Protein AF-A0A9W9L876-F1 (afdb_monomer)

Foldseek 3Di:
DDDDDDDDDDDDDDDDDPPPDDDDDDPPDDVVVVVVDDDPDFALADQVDDADADLLVLLLVLLVLLVVLPCVLLQVLCVQPAQEEEEEQQLQPLQVLLLVSNQSNDDPVSHHHHHYAEYEDQDLVSLVQCCQQPVGPFYFRFLLCLLDQWGAGSVGDIDGRDADHQEYEYEADAQQQDPPDPRHDALVRDDSNVSRLNSVLSNCLPRVHQKYKYKYAPRHPVVVSQVSLVVSQKDKAKDWDAVQQQAFQEGDIMIMIIIGHNVLCVVVVNCFQNDVVRDGLNRLLVVLLNSNTDGHNAFLVSLADDLLDVVVLVLLVVLLPDADDDDDCVVLVVVLVVLCVVVVLPDDQQAFRDDPPDLDTFHALLASVSNVSRDDVQLSSLVSSVQSVVVVVVDGLLVAWDKDFSVDHNVVPLDDPNSGRGHYQQALQTQIATSNNNHGGFLLSLVSSLSGPSVSGDPPPDDSSRSSNSSNSHHRSSSSSSSVSSSCSSCSVSSHCPDCPDDPPPDPPPPPPDPDPVDDDDDDDDPQPDQDDDDLLVLLLLQAQEFDQTSSCRQWRDAQKKWAAPPPRRIGHPVNDDVVHGNTDIDPGRNHDTNVVSQVVCVSRDHQKDAADDDDLVNVVVCVVVVPDPVVVVCVVVVSVQVVCQRGWMWGFDDWTGHQWIWGWTDTPFWIWIFTRHNVDTDIDIGGDDDPPPPPPDD

pLDDT: mean 82.12, std 18.26, range [24.5, 98.38]

Radius of gyration: 29.48 Å; Cα contacts (8 Å, |Δi|>4): 1149; chains: 1; bounding box: 84×67×97 Å

Solvent-accessible surface area (backbone atoms only — not comparable to full-atom values): 39965 Å² total; per-residue (Å²): 143,83,84,90,82,86,82,88,79,84,84,74,84,79,77,82,77,86,80,81,72,80,80,86,82,70,98,83,65,58,66,66,63,58,72,64,51,75,76,95,71,60,63,66,52,34,82,91,44,77,71,46,63,54,66,68,60,50,25,27,54,51,30,52,50,40,51,79,67,40,38,60,54,35,52,60,34,41,69,83,50,53,52,30,34,32,39,32,47,36,64,69,49,30,62,61,53,26,60,54,46,33,41,74,30,35,57,85,92,67,52,78,51,75,36,70,62,32,37,26,38,73,53,67,72,38,44,52,48,41,51,75,64,65,56,56,84,34,47,31,23,53,52,64,38,49,48,53,70,48,32,46,26,70,86,68,48,78,42,74,60,86,63,75,31,52,35,36,39,34,34,44,51,46,70,32,40,30,91,85,40,93,75,60,43,54,73,89,72,50,52,67,28,39,45,39,48,50,11,52,50,37,26,44,71,73,41,56,39,44,25,36,39,40,38,38,50,72,65,46,69,56,68,63,54,45,53,52,41,44,76,72,46,30,45,76,34,77,48,79,46,48,36,25,39,36,43,42,27,27,57,38,67,34,30,39,33,46,35,33,38,38,65,61,35,54,77,68,66,54,84,55,64,69,42,103,84,59,45,49,68,58,55,46,29,51,52,40,39,58,69,58,53,38,51,4,30,32,43,39,75,70,52,41,76,56,93,76,35,66,68,54,55,52,49,61,64,57,58,66,74,66,73,63,80,91,67,92,51,66,74,56,50,54,52,51,51,51,50,28,62,75,67,68,61,68,87,74,35,84,49,38,54,48,49,93,98,47,102,52,70,48,44,44,39,65,31,40,62,63,57,58,75,45,52,57,68,71,42,54,54,41,54,21,51,53,44,50,59,32,50,78,70,74,42,67,55,53,78,49,64,40,55,42,53,51,65,56,63,82,84,71,66,67,72,58,86,40,37,63,36,37,35,58,62,63,46,42,82,52,38,42,27,33,40,56,55,40,35,69,60,48,17,68,42,44,31,36,74,27,60,50,70,63,91,81,48,83,70,85,82,61,50,59,61,55,32,23,32,48,32,33,68,36,57,40,10,56,51,49,36,36,50,51,51,18,51,41,45,61,46,28,74,72,48,63,80,69,79,80,72,78,76,72,89,72,78,82,68,72,77,77,87,68,81,64,82,89,58,80,82,77,91,71,84,77,78,87,76,78,62,68,88,77,59,63,66,62,51,20,54,53,34,58,32,36,41,49,57,30,68,85,22,57,67,73,53,83,74,72,52,34,28,36,19,81,85,79,68,52,47,26,29,78,89,33,57,65,25,71,81,66,64,65,41,83,49,68,85,62,82,63,52,62,38,66,61,53,50,53,56,48,62,70,60,55,70,66,63,50,69,68,78,94,82,51,72,73,69,54,57,73,52,49,77,81,50,80,46,78,71,49,62,71,47,45,65,58,50,52,52,44,49,51,50,27,47,71,28,63,28,31,61,70,51,75,48,66,31,78,39,33,34,39,38,22,45,32,95,28,21,37,41,33,42,36,41,22,63,90,50,73,50,78,47,80,43,71,44,83,61,95,78,68,72,80,85,80,130

Sequence (699 aa):
MAANNEPTLQLLPSSPASDDLEPPAGADAIPELRRGRALKSSHYLATNLPPLHSLPDIFADMASKAQQLGFEHVLTRLGGRPLRVATVCSGTEAPLLALELIQTGLVSNQQFRISHAFSCEIVPFKQSYIERNCRPPLLFRDITELGGDQARTAYGSFKAIPGGLDILIAGTACVDSSSLNSLQKTLQQGGESTATFGGLLQYAAKYRPRMIIQENGRSAPWGQMKDMWEEFGYICVQTNLNTKQYYIPQTRERTYMVIIDKHRLEAVHLITPLDPRGMKLTERVSDLIEKFKRPASAPVGHFMLDDEDRRLELIERKACLDSRSDVSWEQYKIRHDQQRKQLALGTGRPITRSLPGVNDLQVPDFYWHRFWQTQPERVWETVDINFLKRMLQGYDMNHKDRWIDLSQGVDRSNEGIAGVGVAHCITPKGIPFSTTRGGPVSGMEALSLQGLPLDRMLLTRETNAELMDMAGNAMKSTVVCAVMLAGLIAVPQILQNDEAGSIPPGDTQTPRLVPNEVYGFVRRTLQVADVPPVDQSALKAKAACSVICCYCERQTGVQDSIFLCTLCGHTACRSCYGNPTHSYRHVSPLSRVKPSEFIEDVKSVVPMKIRISGLSDSTFETFRPLYSGEILAQFWGDFLQCTRSAVHDQFRFFEIKRGRKWRVVYDGDHASLFLEIGPDSIQWLLYGRDSPYIRISAL

InterPro domains:
  IPR001525 C-5 cytosine methyltransferase [PF00145] (110-480)
  IPR029063 S-adenosyl-L-methionine-dependent methyltransferase superfamily [G3DSA:3.40.50.150] (78-310)
  IPR029063 S-adenosyl-L-methionine-dependent methyltransferase superfamily [SSF53335] (80-484)

Structure (mmCIF, N/CA/C/O backbone):
data_AF-A0A9W9L876-F1
#
_entry.id   AF-A0A9W9L876-F1
#
loop_
_atom_site.group_PDB
_atom_site.id
_atom_site.type_symbol
_atom_site.label_atom_id
_atom_site.label_alt_id
_atom_site.label_comp_id
_atom_site.label_asym_id
_atom_site.label_entity_id
_atom_site.label_seq_id
_atom_site.pdbx_PDB_ins_code
_atom_site.Cartn_x
_atom_site.Cartn_y
_atom_site.Cartn_z
_atom_site.occupancy
_atom_site.B_iso_or_equiv
_atom_site.auth_seq_id
_atom_site.auth_comp_id
_atom_site.auth_asym_id
_atom_site.auth_atom_id
_atom_site.pdbx_PDB_model_num
ATOM 1 N N . MET A 1 1 ? 48.387 -4.472 55.028 1.00 35.72 1 MET A N 1
ATOM 2 C CA . MET A 1 1 ? 47.184 -3.686 55.372 1.00 35.72 1 MET A CA 1
ATOM 3 C C . MET A 1 1 ? 47.241 -2.378 54.602 1.00 35.72 1 MET A C 1
ATOM 5 O O . MET A 1 1 ? 47.981 -1.492 54.998 1.00 35.72 1 MET A O 1
ATOM 9 N N . ALA A 1 2 ? 46.536 -2.286 53.480 1.00 24.73 2 ALA A N 1
ATOM 10 C CA . ALA A 1 2 ? 46.288 -1.029 52.782 1.00 24.73 2 ALA A CA 1
ATOM 11 C C . ALA A 1 2 ? 44.890 -1.145 52.168 1.00 24.73 2 ALA A C 1
ATOM 13 O O . ALA A 1 2 ? 44.591 -2.146 51.520 1.00 24.73 2 ALA A O 1
ATOM 14 N N . ALA A 1 3 ? 44.022 -0.197 52.513 1.00 27.92 3 ALA A N 1
ATOM 15 C CA . ALA A 1 3 ? 42.595 -0.220 52.233 1.00 27.92 3 ALA A CA 1
ATOM 16 C C . ALA A 1 3 ? 42.271 0.434 50.882 1.00 27.92 3 ALA A C 1
ATOM 18 O O . ALA A 1 3 ? 42.937 1.377 50.457 1.00 27.92 3 ALA A O 1
ATOM 19 N N . ASN A 1 4 ? 41.228 -0.103 50.253 1.00 25.77 4 ASN A N 1
ATOM 20 C CA . ASN A 1 4 ? 40.697 0.238 48.938 1.00 25.77 4 ASN A CA 1
ATOM 21 C C . ASN A 1 4 ? 40.042 1.625 48.893 1.00 25.77 4 ASN A C 1
ATOM 23 O O . ASN A 1 4 ? 39.238 1.956 49.760 1.00 25.77 4 ASN A O 1
ATOM 27 N N . ASN A 1 5 ? 40.300 2.355 47.807 1.00 26.23 5 ASN A N 1
ATOM 28 C CA . ASN A 1 5 ? 39.454 3.420 47.269 1.00 26.23 5 ASN A CA 1
ATOM 29 C C . ASN A 1 5 ? 39.492 3.297 45.735 1.00 26.23 5 ASN A C 1
ATOM 31 O O . ASN A 1 5 ? 40.495 3.648 45.116 1.00 26.23 5 ASN A O 1
ATOM 35 N N . GLU A 1 6 ? 38.424 2.777 45.131 1.00 25.42 6 GLU A N 1
ATOM 36 C CA . GLU A 1 6 ? 38.214 2.798 43.677 1.00 25.42 6 GLU A CA 1
ATOM 37 C C . GLU A 1 6 ? 37.329 3.992 43.283 1.00 25.42 6 GLU A C 1
ATOM 39 O O . GLU A 1 6 ? 36.308 4.226 43.935 1.00 25.42 6 GLU A O 1
ATOM 44 N N . PRO A 1 7 ? 37.659 4.726 42.203 1.00 27.50 7 PRO A N 1
ATOM 45 C CA . PRO A 1 7 ? 36.745 5.646 41.550 1.00 27.50 7 PRO A CA 1
ATOM 46 C C . PRO A 1 7 ? 36.039 4.990 40.350 1.00 27.50 7 PRO A C 1
ATOM 48 O O . PRO A 1 7 ? 36.616 4.238 39.567 1.00 27.50 7 PRO A O 1
ATOM 51 N N . THR A 1 8 ? 34.767 5.342 40.210 1.00 25.58 8 THR A N 1
ATOM 52 C CA . THR A 1 8 ? 33.782 4.907 39.217 1.00 25.58 8 THR A CA 1
ATOM 53 C C . THR A 1 8 ? 34.222 5.173 37.768 1.00 25.58 8 THR A C 1
ATOM 55 O O . THR A 1 8 ? 34.408 6.324 37.372 1.00 25.58 8 THR A O 1
ATOM 58 N N . LEU A 1 9 ? 34.326 4.117 36.951 1.00 25.86 9 LEU A N 1
ATOM 59 C CA . LEU A 1 9 ? 34.575 4.194 35.505 1.00 25.86 9 LEU A CA 1
ATOM 60 C C . LEU A 1 9 ? 33.267 4.445 34.735 1.00 25.86 9 LEU A C 1
ATOM 62 O O . LEU A 1 9 ? 32.315 3.669 34.815 1.00 25.86 9 LEU A O 1
ATOM 66 N N . GLN A 1 10 ? 33.237 5.534 33.967 1.00 24.50 10 GLN A N 1
ATOM 67 C CA . GLN A 1 10 ? 32.190 5.845 32.994 1.00 24.50 10 GLN A CA 1
ATOM 68 C C . GLN A 1 10 ? 32.219 4.834 31.835 1.00 24.50 10 GLN A C 1
ATOM 70 O O . GLN A 1 10 ? 33.249 4.639 31.191 1.00 24.50 10 GLN A O 1
ATOM 75 N N . LEU A 1 11 ? 31.072 4.205 31.568 1.00 26.62 11 LEU A N 1
ATOM 76 C CA . LEU A 1 11 ? 30.851 3.295 30.443 1.00 26.62 11 LEU A CA 1
ATOM 77 C C . LEU A 1 11 ? 30.873 4.068 29.114 1.00 26.62 11 LEU A C 1
ATOM 79 O O . LEU A 1 11 ? 30.015 4.912 28.855 1.00 26.62 11 LEU A O 1
ATOM 83 N N . LEU A 1 12 ? 31.854 3.752 28.269 1.00 25.47 12 LEU A N 1
ATOM 84 C CA . LEU A 1 12 ? 31.893 4.122 26.853 1.00 25.47 12 LEU A CA 1
ATOM 85 C C . LEU A 1 12 ? 30.781 3.386 26.075 1.00 25.47 12 LEU A C 1
ATOM 87 O O . LEU A 1 12 ? 30.446 2.252 26.427 1.00 25.47 12 LEU A O 1
ATOM 91 N N . PRO A 1 13 ? 30.213 3.984 25.010 1.00 26.42 13 PRO A N 1
ATOM 92 C CA . PRO A 1 13 ? 29.207 3.327 24.187 1.00 26.42 13 PRO A CA 1
ATOM 93 C C . PRO A 1 13 ? 29.810 2.136 23.431 1.00 26.42 13 PRO A C 1
ATOM 95 O O . PRO A 1 13 ? 30.893 2.219 22.853 1.00 26.42 13 PRO A O 1
ATOM 98 N N . SER A 1 14 ? 29.067 1.032 23.456 1.00 27.08 14 SER A N 1
ATOM 99 C CA . SER A 1 14 ? 29.346 -0.242 22.798 1.00 27.08 14 SER A CA 1
ATOM 100 C C . SER A 1 14 ? 29.743 -0.085 21.326 1.00 27.08 14 SER A C 1
ATOM 102 O O . SER A 1 14 ? 29.083 0.621 20.562 1.00 27.08 14 SER A O 1
ATOM 104 N N . SER A 1 15 ? 30.803 -0.795 20.946 1.00 25.44 15 SER A N 1
ATOM 105 C CA . SER A 1 15 ? 31.285 -0.997 19.579 1.00 25.44 15 SER A CA 1
ATOM 106 C C . SER A 1 15 ? 30.182 -1.494 18.626 1.00 25.44 15 SER A C 1
ATOM 108 O O . SER A 1 15 ? 29.267 -2.197 19.063 1.00 25.44 15 SER A O 1
ATOM 110 N N . PRO A 1 16 ? 30.253 -1.169 17.318 1.00 29.34 16 PRO A N 1
ATOM 111 C CA . PRO A 1 16 ? 29.360 -1.763 16.331 1.00 29.34 16 PRO A CA 1
ATOM 112 C C . PRO A 1 16 ? 29.622 -3.273 16.271 1.00 29.34 16 PRO A C 1
ATOM 114 O O . PRO A 1 16 ? 30.774 -3.708 16.302 1.00 29.34 16 PRO A O 1
ATOM 117 N N . ALA A 1 17 ? 28.539 -4.050 16.251 1.00 28.97 17 ALA A N 1
ATOM 118 C CA . ALA A 1 17 ? 28.551 -5.505 16.284 1.00 28.97 17 ALA A CA 1
ATOM 119 C C . ALA A 1 17 ? 29.528 -6.088 15.249 1.00 28.97 17 ALA A C 1
ATOM 121 O O . ALA A 1 17 ? 29.477 -5.763 14.067 1.00 28.97 17 ALA A O 1
ATOM 122 N N . SER A 1 18 ? 30.417 -6.965 15.706 1.00 29.33 18 SER A N 1
ATOM 123 C CA . SER A 1 18 ? 31.399 -7.685 14.889 1.00 29.33 18 SER A CA 1
ATOM 124 C C . SER A 1 18 ? 30.820 -8.913 14.169 1.00 29.33 18 SER A C 1
ATOM 126 O O . SER A 1 18 ? 31.583 -9.750 13.697 1.00 29.33 18 SER A O 1
ATOM 128 N N . ASP A 1 19 ? 29.493 -9.035 14.078 1.00 29.20 19 ASP A N 1
ATOM 129 C CA . ASP A 1 19 ? 28.800 -10.219 13.541 1.00 29.20 19 ASP A CA 1
ATOM 130 C C . ASP A 1 19 ? 28.506 -10.129 12.023 1.00 29.20 19 ASP A C 1
ATOM 132 O O . ASP A 1 19 ? 27.836 -10.995 11.463 1.00 29.20 19 ASP A O 1
ATOM 136 N N . ASP A 1 20 ? 29.033 -9.106 11.339 1.00 41.50 20 ASP A N 1
ATOM 137 C CA . ASP A 1 20 ? 28.644 -8.713 9.972 1.00 41.50 20 ASP A CA 1
ATOM 138 C C . ASP A 1 20 ? 29.642 -9.119 8.861 1.00 41.50 20 ASP A C 1
ATOM 140 O O . ASP A 1 20 ? 29.655 -8.527 7.780 1.00 41.50 20 ASP A O 1
ATOM 144 N N . LEU A 1 21 ? 30.493 -10.126 9.082 1.00 33.66 21 LEU A N 1
ATOM 145 C CA . LEU A 1 21 ? 31.425 -10.613 8.054 1.00 33.66 21 LEU A CA 1
ATOM 146 C C . LEU A 1 21 ? 30.929 -11.914 7.405 1.00 33.66 21 LEU A C 1
ATOM 148 O O . LEU A 1 21 ? 30.778 -12.942 8.066 1.00 33.66 21 LEU A O 1
ATOM 152 N N . GLU A 1 22 ? 30.713 -11.878 6.083 1.00 41.28 22 GLU A N 1
ATOM 153 C CA . GLU A 1 22 ? 30.516 -13.084 5.269 1.00 41.28 22 GLU A CA 1
ATOM 154 C C . GLU A 1 22 ? 31.730 -14.029 5.410 1.00 41.28 22 GLU A C 1
ATOM 156 O O . GLU A 1 22 ? 32.875 -13.565 5.398 1.00 41.28 22 GLU A O 1
ATOM 161 N N . PRO A 1 23 ? 31.535 -15.358 5.505 1.00 40.50 23 PRO A N 1
ATOM 162 C CA . PRO A 1 23 ? 32.655 -16.293 5.501 1.00 40.50 23 PRO A CA 1
ATOM 163 C C . PRO A 1 23 ? 33.378 -16.276 4.137 1.00 40.50 23 PRO A C 1
ATOM 165 O O . PRO A 1 23 ? 32.716 -16.226 3.095 1.00 40.50 23 PRO A O 1
ATOM 168 N N . PRO A 1 24 ? 34.724 -16.356 4.105 1.00 41.56 24 PRO A N 1
ATOM 169 C CA . PRO A 1 24 ? 35.489 -16.333 2.861 1.00 41.56 24 PRO A CA 1
ATOM 170 C C . PRO A 1 24 ? 35.188 -17.557 1.981 1.00 41.56 24 PRO A C 1
ATOM 172 O O . PRO A 1 24 ? 35.006 -18.676 2.462 1.00 41.56 24 PRO A O 1
ATOM 175 N N . ALA A 1 25 ? 35.121 -17.324 0.669 1.00 42.84 25 ALA A N 1
ATOM 176 C CA . ALA A 1 25 ? 34.715 -18.298 -0.341 1.00 42.84 25 ALA A CA 1
ATOM 177 C C . ALA A 1 25 ? 35.769 -19.397 -0.591 1.00 42.84 25 ALA A C 1
ATOM 179 O O . ALA A 1 25 ? 36.954 -19.106 -0.730 1.00 42.84 25 ALA A O 1
ATOM 180 N N . GLY A 1 26 ? 35.320 -20.646 -0.755 1.00 47.53 26 GLY A N 1
ATOM 181 C CA . GLY A 1 26 ? 36.061 -21.662 -1.511 1.00 47.53 26 GLY A CA 1
ATOM 182 C C . GLY A 1 26 ? 35.832 -21.474 -3.016 1.00 47.53 26 GLY A C 1
ATOM 183 O O . GLY A 1 26 ? 34.740 -21.073 -3.423 1.00 47.53 26 GLY A O 1
ATOM 184 N N . ALA A 1 27 ? 36.849 -21.748 -3.835 1.00 46.59 27 ALA A N 1
ATOM 185 C CA . ALA A 1 27 ? 36.882 -21.439 -5.270 1.00 46.59 27 ALA A CA 1
ATOM 186 C C . ALA A 1 27 ? 35.843 -22.189 -6.139 1.00 46.59 27 ALA A C 1
ATOM 188 O O . ALA A 1 27 ? 35.603 -21.778 -7.270 1.00 46.59 27 ALA A O 1
ATOM 189 N N . ASP A 1 28 ? 35.170 -23.215 -5.601 1.00 46.75 28 ASP A N 1
ATOM 190 C CA . ASP A 1 28 ? 34.363 -24.167 -6.387 1.00 46.75 28 ASP A CA 1
ATOM 191 C C . ASP A 1 28 ? 32.834 -24.023 -6.218 1.00 46.75 28 ASP A C 1
ATOM 193 O O . ASP A 1 28 ? 32.061 -24.890 -6.630 1.00 46.75 28 ASP A O 1
ATOM 197 N N . ALA A 1 29 ? 32.343 -22.949 -5.591 1.00 47.94 29 ALA A N 1
ATOM 198 C CA . ALA A 1 29 ? 30.905 -22.779 -5.359 1.00 47.94 29 ALA A CA 1
ATOM 199 C C . ALA A 1 29 ? 30.175 -22.174 -6.577 1.00 47.94 29 ALA A C 1
ATOM 201 O O . ALA A 1 29 ? 30.436 -21.033 -6.959 1.00 47.94 29 ALA A O 1
ATOM 202 N N . ILE A 1 30 ? 29.191 -22.900 -7.128 1.00 48.47 30 ILE A N 1
ATOM 203 C CA . ILE A 1 30 ? 28.294 -22.424 -8.200 1.00 48.47 30 ILE A CA 1
ATOM 204 C C . ILE A 1 30 ? 27.635 -21.083 -7.786 1.00 48.47 30 ILE A C 1
ATOM 206 O O . ILE A 1 30 ? 26.972 -21.034 -6.738 1.00 48.47 30 ILE A O 1
ATOM 210 N N . PRO A 1 31 ? 27.769 -19.997 -8.576 1.00 44.44 31 PRO A N 1
ATOM 211 C CA . PRO A 1 31 ? 27.286 -18.659 -8.218 1.00 44.44 31 PRO A CA 1
ATOM 212 C C . PRO A 1 31 ? 25.785 -18.585 -7.919 1.00 44.44 31 PRO A C 1
ATOM 214 O O . PRO A 1 31 ? 25.360 -17.797 -7.078 1.00 44.44 31 PRO A O 1
ATOM 217 N N . GLU A 1 32 ? 24.967 -19.392 -8.588 1.00 44.47 32 GLU A N 1
ATOM 218 C CA . GLU A 1 32 ? 23.514 -19.476 -8.405 1.00 44.47 32 GLU A CA 1
ATOM 219 C C . GLU A 1 32 ? 23.164 -20.110 -7.053 1.00 44.47 32 GLU A C 1
ATOM 221 O O . GLU A 1 32 ? 22.324 -19.579 -6.330 1.00 44.47 32 GLU A O 1
ATOM 226 N N . LEU A 1 33 ? 23.869 -21.176 -6.654 1.00 45.47 33 LEU A N 1
ATOM 227 C CA . LEU A 1 33 ? 23.715 -21.802 -5.336 1.00 45.47 33 LEU A CA 1
ATOM 228 C C . LEU A 1 33 ? 24.232 -20.894 -4.216 1.00 45.47 33 LEU A C 1
ATOM 230 O O . LEU A 1 33 ? 23.653 -20.871 -3.134 1.00 45.47 33 LEU A O 1
ATOM 234 N N . ARG A 1 34 ? 25.284 -20.104 -4.469 1.00 51.06 34 ARG A N 1
ATOM 235 C CA . ARG A 1 34 ? 25.777 -19.092 -3.521 1.00 51.06 34 ARG A CA 1
ATOM 236 C C . ARG A 1 34 ? 24.773 -17.955 -3.341 1.00 51.06 34 ARG A C 1
ATOM 238 O O . ARG A 1 34 ? 24.475 -17.590 -2.212 1.00 51.06 34 ARG A O 1
ATOM 245 N N . ARG A 1 35 ? 24.226 -17.431 -4.443 1.00 50.06 35 ARG A N 1
ATOM 246 C CA . ARG A 1 35 ? 23.185 -16.386 -4.441 1.00 50.06 35 ARG A CA 1
ATOM 247 C C . ARG A 1 35 ? 21.848 -16.878 -3.880 1.00 50.06 35 ARG A C 1
ATOM 249 O O . ARG A 1 35 ? 21.067 -16.062 -3.404 1.00 50.06 35 ARG A O 1
ATOM 256 N N . GLY A 1 36 ? 21.598 -18.187 -3.930 1.00 43.00 36 GLY A N 1
ATOM 257 C CA . GLY A 1 36 ? 20.440 -18.843 -3.325 1.00 43.00 36 GLY A CA 1
ATOM 258 C C . GLY A 1 36 ? 20.597 -19.178 -1.837 1.00 43.00 36 GLY A C 1
ATOM 259 O O . GLY A 1 36 ? 19.608 -19.536 -1.200 1.00 43.00 36 GLY A O 1
ATOM 260 N N . ARG A 1 37 ? 21.799 -19.064 -1.247 1.00 44.12 37 ARG A N 1
ATOM 261 C CA . ARG A 1 37 ? 21.974 -19.250 0.201 1.00 44.12 37 ARG A CA 1
ATOM 262 C C . ARG A 1 37 ? 21.432 -18.029 0.936 1.00 44.12 37 ARG A C 1
ATOM 264 O O . ARG A 1 37 ? 21.957 -16.929 0.798 1.00 44.12 37 ARG A O 1
ATOM 271 N N . ALA A 1 38 ? 20.391 -18.244 1.736 1.00 45.59 38 ALA A N 1
ATOM 272 C CA . ALA A 1 38 ? 19.862 -17.228 2.633 1.00 45.59 38 ALA A CA 1
ATOM 273 C C . ALA A 1 38 ? 20.966 -16.739 3.586 1.00 45.59 38 ALA A C 1
ATOM 275 O O . ALA A 1 38 ? 21.625 -17.547 4.249 1.00 45.59 38 ALA A O 1
ATOM 276 N N . LEU A 1 39 ? 21.157 -15.419 3.663 1.00 49.25 39 LEU A N 1
ATOM 277 C CA . LEU A 1 39 ? 21.942 -14.802 4.731 1.00 49.25 39 LEU A CA 1
ATOM 278 C C . LEU A 1 39 ? 21.300 -15.206 6.065 1.00 49.25 39 LEU A C 1
ATOM 280 O O . LEU A 1 39 ? 20.101 -15.016 6.273 1.00 49.25 39 LEU A O 1
ATOM 284 N N . LYS A 1 40 ? 22.088 -15.825 6.951 1.00 45.50 40 LYS A N 1
ATOM 285 C CA . LYS A 1 40 ? 21.599 -16.451 8.192 1.00 45.50 40 LYS A CA 1
ATOM 286 C C . LYS A 1 40 ? 21.125 -15.454 9.262 1.00 45.50 40 LYS A C 1
ATOM 288 O O . LYS A 1 40 ? 20.691 -15.895 10.322 1.00 45.50 40 LYS A O 1
ATOM 293 N N . SER A 1 41 ? 21.154 -14.144 9.015 1.00 48.81 41 SER A N 1
ATOM 294 C CA . SER A 1 41 ? 20.763 -13.136 10.002 1.00 48.81 41 SER A CA 1
ATOM 295 C C . SER A 1 41 ? 19.876 -12.019 9.423 1.00 48.81 41 SER A C 1
ATOM 297 O O . SER A 1 41 ? 20.221 -11.319 8.475 1.00 48.81 41 SER A O 1
ATOM 299 N N . SER A 1 42 ? 18.741 -11.798 10.098 1.00 51.28 42 SER A N 1
ATOM 300 C CA . SER A 1 42 ? 17.968 -10.541 10.165 1.00 51.28 42 SER A CA 1
ATOM 301 C C . SER A 1 42 ? 16.980 -10.143 9.053 1.00 51.28 42 SER A C 1
ATOM 303 O O . SER A 1 42 ? 16.527 -9.001 9.060 1.00 51.28 42 SER A O 1
ATOM 305 N N . HIS A 1 43 ? 16.544 -11.014 8.140 1.00 60.12 43 HIS A N 1
ATOM 306 C CA . HIS A 1 43 ? 15.454 -10.614 7.233 1.00 60.12 43 HIS A CA 1
ATOM 307 C C . HIS A 1 43 ? 14.111 -10.494 7.976 1.00 60.12 43 HIS A C 1
ATOM 309 O O . HIS A 1 43 ? 13.685 -11.415 8.666 1.00 60.12 43 HIS A O 1
ATOM 315 N N . TYR A 1 44 ? 13.420 -9.357 7.823 1.00 73.38 44 TYR A N 1
ATOM 316 C CA . TYR A 1 44 ? 12.080 -9.155 8.398 1.00 73.38 44 TYR A CA 1
ATOM 317 C C . TYR A 1 44 ? 10.975 -9.987 7.724 1.00 73.38 44 TYR A C 1
ATOM 319 O O . TYR A 1 44 ? 9.863 -10.036 8.249 1.00 73.38 44 TYR A O 1
ATOM 327 N N . LEU A 1 45 ? 11.256 -10.598 6.570 1.00 85.31 45 LEU A N 1
ATOM 328 C CA . LEU A 1 45 ? 10.318 -11.472 5.870 1.00 85.31 45 LEU A CA 1
ATOM 329 C C . LEU A 1 45 ? 10.391 -12.896 6.429 1.00 85.31 45 LEU A C 1
ATOM 331 O O . LEU A 1 45 ? 11.477 -13.457 6.568 1.00 85.31 45 LEU A O 1
ATOM 335 N N . ALA A 1 46 ? 9.235 -13.498 6.700 1.00 88.06 46 ALA A N 1
ATOM 336 C CA . ALA A 1 46 ? 9.141 -14.889 7.126 1.00 88.06 46 ALA A CA 1
ATOM 337 C C . ALA A 1 46 ? 9.316 -15.834 5.932 1.00 88.06 46 ALA A C 1
ATOM 339 O O . ALA A 1 46 ? 8.355 -16.169 5.241 1.00 88.06 46 ALA A O 1
ATOM 340 N N . THR A 1 47 ? 10.556 -16.268 5.706 1.00 83.44 47 THR A N 1
ATOM 341 C CA . THR A 1 47 ? 10.933 -17.204 4.634 1.00 83.44 47 THR A CA 1
ATOM 342 C C . THR A 1 47 ? 10.438 -18.632 4.865 1.00 83.44 47 THR A C 1
ATOM 344 O O . THR A 1 47 ? 10.424 -19.429 3.935 1.00 83.44 47 THR A O 1
ATOM 347 N N . ASN A 1 48 ? 10.018 -18.955 6.089 1.00 83.88 48 ASN A N 1
ATOM 348 C CA . ASN A 1 48 ? 9.414 -20.233 6.460 1.00 83.88 48 ASN A CA 1
ATOM 349 C C . ASN A 1 48 ? 7.895 -20.291 6.207 1.00 83.88 48 ASN A C 1
ATOM 351 O O . ASN A 1 48 ? 7.279 -21.322 6.458 1.00 83.88 48 ASN A O 1
ATOM 355 N N . LEU A 1 49 ? 7.273 -19.192 5.767 1.00 88.19 49 LEU A N 1
ATOM 356 C CA . LEU A 1 49 ? 5.850 -19.134 5.435 1.00 88.19 49 LEU A CA 1
ATOM 357 C C . LEU A 1 49 ? 5.661 -19.042 3.915 1.00 88.19 49 LEU A C 1
ATOM 359 O O . LEU A 1 49 ? 6.459 -18.381 3.248 1.00 88.19 49 LEU A O 1
ATOM 363 N N . PRO A 1 50 ? 4.572 -19.607 3.356 1.00 87.31 50 PRO A N 1
ATOM 364 C CA . PRO A 1 50 ? 4.274 -19.443 1.939 1.00 87.31 50 PRO A CA 1
ATOM 365 C C . PRO A 1 50 ? 4.096 -17.950 1.602 1.00 87.31 50 PRO A C 1
ATOM 367 O O . PRO A 1 50 ? 3.468 -17.218 2.393 1.00 87.31 50 PRO A O 1
ATOM 370 N N . PRO A 1 51 ? 4.634 -17.466 0.464 1.00 89.88 51 PRO A N 1
ATOM 371 C CA . PRO A 1 51 ? 4.481 -16.078 0.041 1.00 89.88 51 PRO A CA 1
ATOM 372 C C . PRO A 1 51 ? 3.005 -15.696 -0.075 1.00 89.88 51 PRO A C 1
ATOM 374 O O . PRO A 1 51 ? 2.240 -16.350 -0.776 1.00 89.88 51 PRO A O 1
ATOM 377 N N . LEU A 1 52 ? 2.601 -14.626 0.608 1.00 92.38 52 LEU A N 1
ATOM 378 C CA . LEU A 1 52 ? 1.213 -14.172 0.648 1.00 92.38 52 LEU A CA 1
ATOM 379 C C . LEU A 1 52 ? 1.183 -12.658 0.447 1.00 92.38 52 LEU A C 1
ATOM 381 O O . LEU A 1 52 ? 1.759 -11.924 1.250 1.00 92.38 52 LEU A O 1
ATOM 385 N N . HIS A 1 53 ? 0.571 -12.210 -0.649 1.00 92.38 53 HIS A N 1
ATOM 386 C CA . HIS A 1 53 ? 0.599 -10.801 -1.066 1.00 92.38 53 HIS A CA 1
ATOM 387 C C . HIS A 1 53 ? -0.723 -10.280 -1.638 1.00 92.38 53 HIS A C 1
ATOM 389 O O . HIS A 1 53 ? -0.969 -9.077 -1.576 1.00 92.38 53 HIS A O 1
ATOM 395 N N . SER A 1 54 ? -1.589 -11.149 -2.168 1.00 91.62 54 SER A N 1
ATOM 396 C CA . SER A 1 54 ? -2.902 -10.726 -2.652 1.00 91.62 54 SER A CA 1
ATOM 397 C C . SER A 1 54 ? -3.828 -10.429 -1.466 1.00 91.62 54 SER A C 1
ATOM 399 O O . SER A 1 54 ? -3.825 -11.148 -0.464 1.00 91.62 54 SER A O 1
ATOM 401 N N . LEU A 1 55 ? -4.631 -9.364 -1.557 1.00 92.75 55 LEU A N 1
ATOM 402 C CA . LEU A 1 55 ? -5.610 -9.058 -0.509 1.00 92.75 55 LEU A CA 1
ATOM 403 C C . LEU A 1 55 ? -6.648 -10.174 -0.324 1.00 92.75 55 LEU A C 1
ATOM 405 O O . LEU A 1 55 ? -6.903 -10.509 0.831 1.00 92.75 55 LEU A O 1
ATOM 409 N N . PRO A 1 56 ? -7.209 -10.791 -1.385 1.00 91.88 56 PRO A N 1
ATOM 410 C CA . PRO A 1 56 ? -8.121 -11.919 -1.215 1.00 91.88 56 PRO A CA 1
ATOM 411 C C . PRO A 1 56 ? -7.517 -13.054 -0.380 1.00 91.88 56 PRO A C 1
ATOM 413 O O . PRO A 1 56 ? -8.146 -13.488 0.582 1.00 91.88 56 PRO A O 1
ATOM 416 N N . ASP A 1 57 ? -6.280 -13.471 -0.666 1.00 92.19 57 ASP A N 1
ATOM 417 C CA . ASP A 1 57 ? -5.655 -14.584 0.060 1.00 92.19 57 ASP A CA 1
ATOM 418 C C . ASP A 1 57 ? -5.271 -14.187 1.494 1.00 92.19 57 ASP A C 1
ATOM 420 O O . ASP A 1 57 ? -5.423 -14.976 2.427 1.00 92.19 57 ASP A O 1
ATOM 424 N N . ILE A 1 58 ? -4.811 -12.944 1.696 1.00 95.94 58 ILE A N 1
ATOM 425 C CA . ILE A 1 58 ? -4.525 -12.392 3.030 1.00 95.94 58 ILE A CA 1
ATOM 426 C C . ILE A 1 58 ? -5.783 -12.426 3.903 1.00 95.94 58 ILE A C 1
ATOM 428 O O . ILE A 1 58 ? -5.741 -12.920 5.031 1.00 95.94 58 ILE A O 1
ATOM 432 N N . PHE A 1 59 ? -6.905 -11.914 3.396 1.00 96.12 59 PHE A N 1
ATOM 433 C CA . PHE A 1 59 ? -8.147 -11.859 4.160 1.00 96.12 59 PHE A CA 1
ATOM 434 C C . PHE A 1 59 ? -8.819 -13.232 4.291 1.00 96.12 59 PHE A C 1
ATOM 436 O O . PHE A 1 59 ? -9.454 -13.480 5.313 1.00 96.12 59 PHE A O 1
ATOM 443 N N . ALA A 1 60 ? -8.610 -14.161 3.353 1.00 94.75 60 ALA A N 1
ATOM 444 C CA . ALA A 1 60 ? -9.006 -15.561 3.514 1.00 94.75 60 ALA A CA 1
ATOM 445 C C . ALA A 1 60 ? -8.251 -16.255 4.665 1.00 94.75 60 ALA A C 1
ATOM 447 O O . ALA A 1 60 ? -8.878 -16.911 5.501 1.00 94.75 60 ALA A O 1
ATOM 448 N N . ASP A 1 61 ? -6.930 -16.060 4.778 1.00 95.94 61 ASP A N 1
ATOM 449 C CA . ASP A 1 61 ? -6.148 -16.572 5.917 1.00 95.94 61 ASP A CA 1
ATOM 450 C C . ASP A 1 61 ? -6.615 -15.945 7.241 1.00 95.94 61 ASP A C 1
ATOM 452 O O . ASP A 1 61 ? -6.849 -16.652 8.225 1.00 95.94 61 ASP A O 1
ATOM 456 N N . MET A 1 62 ? -6.843 -14.625 7.261 1.00 97.19 62 MET A N 1
ATOM 457 C CA . MET A 1 62 ? -7.378 -13.935 8.439 1.00 97.19 62 MET A CA 1
ATOM 458 C C . MET A 1 62 ? -8.770 -14.437 8.840 1.00 97.19 62 MET A C 1
ATOM 460 O O . MET A 1 62 ? -9.026 -14.614 10.031 1.00 97.19 62 MET A O 1
ATOM 464 N N . ALA A 1 63 ? -9.659 -14.686 7.876 1.00 96.12 63 ALA A N 1
ATOM 465 C CA . ALA A 1 63 ? -11.003 -15.201 8.124 1.00 96.12 63 ALA A CA 1
ATOM 466 C C . ALA A 1 63 ? -10.951 -16.620 8.704 1.00 96.12 63 ALA A C 1
ATOM 468 O O . ALA A 1 63 ? -11.601 -16.900 9.712 1.00 96.12 63 ALA A O 1
ATOM 469 N N . SER A 1 64 ? -10.106 -17.487 8.137 1.00 95.12 64 SER A N 1
ATOM 470 C CA . SER A 1 64 ? -9.840 -18.833 8.658 1.00 95.12 64 SER A CA 1
ATOM 471 C C . SER A 1 64 ? -9.346 -18.796 10.110 1.00 95.12 64 SER A C 1
ATOM 473 O O . SER A 1 64 ? -9.881 -19.502 10.970 1.00 95.12 64 SER A O 1
ATOM 475 N N . LYS A 1 65 ? -8.395 -17.905 10.432 1.00 95.88 65 LYS A N 1
ATOM 476 C CA . LYS A 1 65 ? -7.941 -17.690 11.816 1.00 95.88 65 LYS A CA 1
ATOM 477 C C . LYS A 1 65 ? -9.059 -17.190 12.721 1.00 95.88 65 LYS A C 1
ATOM 479 O O . LYS A 1 65 ? -9.218 -17.706 13.820 1.00 95.88 65 LYS A O 1
ATOM 484 N N . ALA A 1 66 ? -9.856 -16.222 12.273 1.00 96.00 66 ALA A N 1
ATOM 485 C CA . ALA A 1 66 ? -10.967 -15.699 13.062 1.00 96.00 66 ALA A CA 1
ATOM 486 C C . ALA A 1 66 ? -11.954 -16.810 13.450 1.00 96.00 66 ALA A C 1
ATOM 488 O O . ALA A 1 66 ? -12.361 -16.890 14.610 1.00 96.00 66 ALA A O 1
ATOM 489 N N . GLN A 1 67 ? -12.277 -17.711 12.516 1.00 93.94 67 GLN A N 1
ATOM 490 C CA . GLN A 1 67 ? -13.126 -18.872 12.794 1.00 93.94 67 GLN A CA 1
ATOM 491 C C . GLN A 1 67 ? -12.517 -19.783 13.864 1.00 93.94 67 GLN A C 1
ATOM 493 O O . GLN A 1 67 ? -13.185 -20.094 14.849 1.00 93.94 67 GLN A O 1
ATOM 498 N N . GLN A 1 68 ? -11.231 -20.127 13.742 1.00 94.75 68 GLN A N 1
ATOM 499 C CA . GLN A 1 68 ? -10.520 -20.940 14.741 1.00 94.75 68 GLN A CA 1
ATOM 500 C C . GLN A 1 68 ? -10.469 -20.281 16.127 1.00 94.75 68 GLN A C 1
ATOM 502 O O . GLN A 1 68 ? -10.411 -20.972 17.142 1.00 94.75 68 GLN A O 1
ATOM 507 N N . LEU A 1 69 ? -10.499 -18.948 16.178 1.00 95.56 69 LEU A N 1
ATOM 508 C CA . LEU A 1 69 ? -10.481 -18.171 17.416 1.00 95.56 69 LEU A CA 1
ATOM 509 C C . LEU A 1 69 ? -11.874 -17.944 18.024 1.00 95.56 69 LEU A C 1
ATOM 511 O O . LEU A 1 69 ? -11.967 -17.354 19.098 1.00 95.56 69 LEU A O 1
ATOM 515 N N . GLY A 1 70 ? -12.946 -18.433 17.393 1.00 93.88 70 GLY A N 1
ATOM 516 C CA . GLY A 1 70 ? -14.306 -18.367 17.935 1.00 93.88 70 GLY A CA 1
ATOM 517 C C . GLY A 1 70 ? -15.162 -17.225 17.386 1.00 93.88 70 GLY A C 1
ATOM 518 O O . GLY A 1 70 ? -16.088 -16.773 18.063 1.00 93.88 70 GLY A O 1
ATOM 519 N N . PHE A 1 71 ? -14.895 -16.753 16.163 1.00 94.62 71 PHE A N 1
ATOM 520 C CA . PHE A 1 71 ? -15.733 -15.744 15.498 1.00 94.62 71 PHE A CA 1
ATOM 521 C C . PHE A 1 71 ? -17.192 -16.191 15.300 1.00 94.62 71 PHE A C 1
ATOM 523 O O . PHE A 1 71 ? -18.093 -15.355 15.283 1.00 94.62 71 PHE A O 1
ATOM 530 N N . GLU A 1 72 ? -17.470 -17.495 15.262 1.00 92.19 72 GLU A N 1
ATOM 531 C CA . GLU A 1 72 ? -18.836 -18.038 15.256 1.00 92.19 72 GLU A CA 1
ATOM 532 C C . GLU A 1 72 ? -19.693 -17.523 16.428 1.00 92.19 72 GLU A C 1
ATOM 534 O O . GLU A 1 72 ? -20.884 -17.243 16.263 1.00 92.19 72 GLU A O 1
ATOM 539 N N . HIS A 1 73 ? -19.099 -17.307 17.607 1.00 91.94 73 HIS A N 1
ATOM 540 C CA . HIS A 1 73 ? -19.819 -16.736 18.745 1.00 91.94 73 HIS A CA 1
ATOM 541 C C . HIS A 1 73 ? -20.254 -15.292 18.487 1.00 91.94 73 HIS A C 1
ATOM 543 O O . HIS A 1 73 ? -21.324 -14.889 18.939 1.00 91.94 73 HIS A O 1
ATOM 549 N N . VAL A 1 74 ? -19.460 -14.522 17.740 1.00 93.56 74 VAL A N 1
ATOM 550 C CA . VAL A 1 74 ? -19.817 -13.163 17.309 1.00 93.56 74 VAL A CA 1
ATOM 551 C C . VAL A 1 74 ? -21.014 -13.228 16.361 1.00 93.56 74 VAL A C 1
ATOM 553 O O . VAL A 1 74 ? -22.001 -12.529 16.574 1.00 93.56 74 VAL A O 1
ATOM 556 N N . LEU A 1 75 ? -20.971 -14.119 15.366 1.00 91.81 75 LEU A N 1
ATOM 557 C CA . LEU A 1 75 ? -22.060 -14.312 14.399 1.00 91.81 75 LEU A CA 1
ATOM 558 C C . LEU A 1 75 ? -23.365 -14.745 15.078 1.00 91.81 75 LEU A C 1
ATOM 560 O O . LEU A 1 75 ? -24.429 -14.192 14.799 1.00 91.81 75 LEU A O 1
ATOM 564 N N . THR A 1 76 ? -23.271 -15.674 16.029 1.00 90.81 76 THR A N 1
ATOM 565 C CA . THR A 1 76 ? -24.408 -16.140 16.834 1.00 90.81 76 THR A CA 1
ATOM 566 C C . THR A 1 76 ? -25.042 -14.990 17.616 1.00 90.81 76 THR A C 1
ATOM 568 O O . THR A 1 76 ? -26.264 -14.889 17.690 1.00 90.81 76 THR A O 1
ATOM 571 N N . ARG A 1 77 ? -24.220 -14.093 18.179 1.00 90.31 77 ARG A N 1
ATOM 572 C CA . ARG A 1 77 ? -24.687 -12.920 18.935 1.00 90.31 77 ARG A CA 1
ATOM 573 C C . ARG A 1 77 ? -25.245 -11.810 18.055 1.00 90.31 77 ARG A C 1
ATOM 575 O O . ARG A 1 77 ? -26.116 -11.077 18.501 1.00 90.31 77 ARG A O 1
ATOM 582 N N . LEU A 1 78 ? -24.783 -11.690 16.814 1.00 90.12 78 LEU A N 1
ATOM 583 C CA . LEU A 1 78 ? -25.423 -10.812 15.839 1.00 90.12 78 LEU A CA 1
ATOM 584 C C . LEU A 1 78 ? -26.799 -11.353 15.424 1.00 90.12 78 LEU A C 1
ATOM 586 O O . LEU A 1 78 ? -27.692 -10.564 15.128 1.00 90.12 78 LEU A O 1
ATOM 590 N N . GLY A 1 79 ? -26.999 -12.675 15.383 1.00 84.56 79 GLY A N 1
ATOM 591 C CA . GLY A 1 79 ? -28.311 -13.270 15.099 1.00 84.56 79 GLY A CA 1
ATOM 592 C C . GLY A 1 79 ? -28.910 -12.821 13.756 1.00 84.56 79 GLY A C 1
ATOM 593 O O . GLY A 1 79 ? -30.122 -12.684 13.627 1.00 84.56 79 GLY A O 1
ATOM 594 N N . GLY A 1 80 ? -28.061 -12.508 12.771 1.00 83.69 80 GLY A N 1
ATOM 595 C CA . GLY A 1 80 ? -28.459 -11.974 11.462 1.00 83.69 80 GLY A CA 1
ATOM 596 C C . GLY A 1 80 ? -28.656 -10.451 11.399 1.00 83.69 80 GLY A C 1
ATOM 597 O O . GLY A 1 80 ? -28.803 -9.904 10.296 1.00 83.69 80 GLY A O 1
ATOM 598 N N . ARG A 1 81 ? -28.616 -9.735 12.533 1.00 90.06 81 ARG A N 1
ATOM 599 C CA . ARG A 1 81 ? -28.592 -8.265 12.553 1.00 90.06 81 ARG A CA 1
ATOM 600 C C . ARG A 1 81 ? -27.260 -7.754 11.984 1.00 90.06 81 ARG A C 1
ATOM 602 O O . ARG A 1 81 ? -26.228 -8.400 12.174 1.00 90.06 81 ARG A O 1
ATOM 609 N N . PRO A 1 82 ? -27.242 -6.605 11.293 1.00 93.75 82 PRO A N 1
ATOM 610 C CA . PRO A 1 82 ? -25.990 -6.042 10.817 1.00 93.75 82 PRO A CA 1
ATOM 611 C C . PRO A 1 82 ? -25.128 -5.538 11.984 1.00 93.75 82 PRO A C 1
ATOM 613 O O . PRO A 1 82 ? -25.646 -5.000 12.966 1.00 93.75 82 PRO A O 1
ATOM 616 N N . LEU A 1 83 ? -23.809 -5.668 11.849 1.00 95.50 83 LEU A N 1
ATOM 617 C CA . LEU A 1 83 ? -22.831 -5.017 12.715 1.00 95.50 83 LEU A CA 1
ATOM 618 C C . LEU A 1 83 ? -22.861 -3.509 12.429 1.00 95.50 83 LEU A C 1
ATOM 620 O O . LEU A 1 83 ? -22.559 -3.086 11.311 1.00 95.50 83 LEU A O 1
ATOM 624 N N . ARG A 1 84 ? -23.263 -2.695 13.409 1.00 96.75 84 ARG A N 1
ATOM 625 C CA . ARG A 1 84 ? -23.389 -1.237 13.257 1.00 96.75 84 ARG A CA 1
ATOM 626 C C . ARG A 1 84 ? -22.053 -0.562 13.538 1.00 96.75 84 ARG A C 1
ATOM 628 O O . ARG A 1 84 ? -21.572 -0.587 14.671 1.00 96.75 84 ARG A O 1
ATOM 635 N N . VAL A 1 85 ? -21.479 0.055 12.509 1.00 97.44 85 VAL A N 1
ATOM 636 C CA . VAL A 1 85 ? -20.116 0.600 12.534 1.00 97.44 85 VAL A CA 1
ATOM 637 C C . VAL A 1 85 ? -20.116 2.064 12.108 1.00 97.44 85 VAL A C 1
ATOM 639 O O . VAL A 1 85 ? -20.838 2.436 11.185 1.00 97.44 85 VAL A O 1
ATOM 642 N N . ALA A 1 86 ? -19.296 2.887 12.756 1.00 97.94 86 ALA A N 1
ATOM 643 C CA . ALA A 1 86 ? -18.969 4.234 12.291 1.00 97.94 86 ALA A CA 1
ATOM 644 C C . ALA A 1 86 ? -17.460 4.473 12.354 1.00 97.94 86 ALA A C 1
ATOM 646 O O . ALA A 1 86 ? -16.749 3.839 13.142 1.00 97.94 86 ALA A O 1
ATOM 647 N N . THR A 1 87 ? -16.983 5.410 11.546 1.00 97.62 87 THR A N 1
ATOM 648 C CA . THR A 1 87 ? -15.570 5.781 11.487 1.00 97.62 87 THR A CA 1
ATOM 649 C C . THR A 1 87 ? -15.401 7.287 11.649 1.00 97.62 87 THR A C 1
ATOM 651 O O . THR A 1 87 ? -16.184 8.094 11.146 1.00 97.62 87 THR A O 1
ATOM 654 N N . VAL A 1 88 ? -14.364 7.689 12.377 1.00 96.75 88 VAL A N 1
ATOM 655 C CA . VAL A 1 88 ? -14.028 9.099 12.590 1.00 96.75 88 VAL A CA 1
ATOM 656 C C . VAL A 1 88 ? -12.533 9.309 12.385 1.00 96.75 88 VAL A C 1
ATOM 658 O O . VAL A 1 88 ? -11.711 8.536 12.880 1.00 96.75 88 VAL A O 1
ATOM 661 N N . CYS A 1 89 ? -12.173 10.333 11.610 1.00 93.62 89 CYS A N 1
ATOM 662 C CA . CYS A 1 89 ? -10.788 10.649 11.249 1.00 93.62 89 CYS A CA 1
ATOM 663 C C . CYS A 1 89 ? -10.039 9.456 10.611 1.00 93.62 89 CYS A C 1
A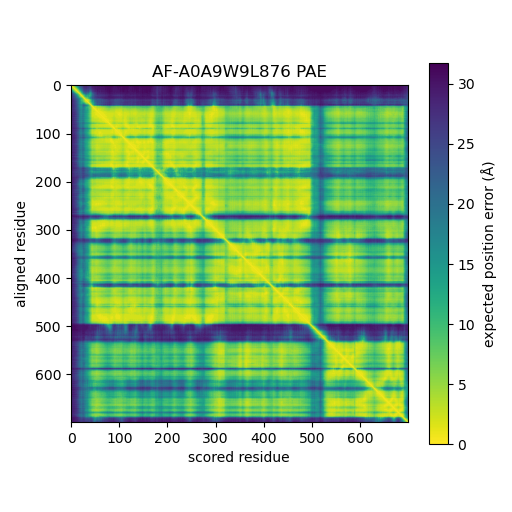TOM 665 O O . CYS A 1 89 ? -8.838 9.284 10.790 1.00 93.62 89 CYS A O 1
ATOM 667 N N . SER A 1 90 ? -10.749 8.585 9.884 1.00 85.94 90 SER A N 1
ATOM 668 C CA . SER A 1 90 ? -10.161 7.388 9.262 1.00 85.94 90 SER A CA 1
ATOM 669 C C . SER A 1 90 ? -9.420 7.704 7.955 1.00 85.94 90 SER A C 1
ATOM 671 O O . SER A 1 90 ? -8.565 6.925 7.518 1.00 85.94 90 SER A O 1
ATOM 673 N N . GLY A 1 91 ? -9.757 8.831 7.314 1.00 87.69 91 GLY A N 1
ATOM 674 C CA . GLY A 1 91 ? -9.250 9.300 6.026 1.00 87.69 91 GLY A CA 1
ATOM 675 C C . GLY A 1 91 ? -9.664 8.441 4.828 1.00 87.69 91 GLY A C 1
ATOM 676 O O . GLY A 1 91 ? -10.293 8.931 3.898 1.00 87.69 91 GLY A O 1
ATOM 677 N N . THR A 1 92 ? -9.287 7.162 4.840 1.00 91.75 92 THR A N 1
ATOM 678 C CA . THR A 1 92 ? -9.419 6.223 3.708 1.00 91.75 92 THR A CA 1
ATOM 679 C C . THR A 1 92 ? -10.502 5.166 3.890 1.00 91.75 92 THR A C 1
ATOM 681 O O . THR A 1 92 ? -10.672 4.328 3.007 1.00 91.75 92 THR A O 1
ATOM 684 N N . GLU A 1 93 ? -11.202 5.162 5.029 1.00 94.25 93 GLU A N 1
ATOM 685 C CA . GLU A 1 93 ? -12.159 4.107 5.402 1.00 94.25 93 GLU A CA 1
ATOM 686 C C . GLU A 1 93 ? -11.563 2.690 5.412 1.00 94.25 93 GLU A C 1
ATOM 688 O O . GLU A 1 93 ? -12.281 1.695 5.303 1.00 94.25 93 GLU A O 1
ATOM 693 N N . ALA A 1 94 ? -10.242 2.580 5.611 1.00 95.38 94 ALA A N 1
ATOM 694 C CA . ALA A 1 94 ? -9.548 1.300 5.730 1.00 95.38 94 ALA A CA 1
ATOM 695 C C . ALA A 1 94 ? -10.233 0.303 6.692 1.00 95.38 94 ALA A C 1
ATOM 697 O O . ALA A 1 94 ? -10.290 -0.874 6.340 1.00 95.38 94 ALA A O 1
ATOM 698 N N . PRO A 1 95 ? -10.794 0.709 7.856 1.00 96.25 95 PRO A N 1
ATOM 699 C CA . PRO A 1 95 ? -11.507 -0.216 8.739 1.00 96.25 95 PRO A CA 1
ATOM 700 C C . PRO A 1 95 ? -12.760 -0.833 8.103 1.00 96.25 95 PRO A C 1
ATOM 702 O O . PRO A 1 95 ? -12.940 -2.047 8.176 1.00 96.25 95 PRO A O 1
ATOM 705 N N . LEU A 1 96 ? -13.605 -0.038 7.437 1.00 94.75 96 LEU A N 1
ATOM 706 C CA . LEU A 1 96 ? -14.809 -0.555 6.775 1.00 94.75 96 LEU A CA 1
ATOM 707 C C . LEU A 1 96 ? -14.450 -1.471 5.612 1.00 94.75 96 LEU A C 1
ATOM 709 O O . LEU A 1 96 ? -14.984 -2.571 5.504 1.00 94.75 96 LEU A O 1
ATOM 713 N N . LEU A 1 97 ? -13.479 -1.061 4.799 1.00 94.94 97 LEU A N 1
ATOM 714 C CA . LEU A 1 97 ? -12.983 -1.874 3.694 1.00 94.94 97 LEU A CA 1
ATOM 715 C C . LEU A 1 97 ? -12.397 -3.200 4.185 1.00 94.94 97 LEU A C 1
ATOM 717 O O . LEU A 1 97 ? -12.575 -4.225 3.538 1.00 94.94 97 LEU A O 1
ATOM 721 N N . ALA A 1 98 ? -11.746 -3.212 5.348 1.00 96.69 98 ALA A N 1
ATOM 722 C CA . ALA A 1 98 ? -11.243 -4.442 5.941 1.00 96.69 98 ALA A CA 1
ATOM 723 C C . ALA A 1 98 ? -12.370 -5.375 6.419 1.00 96.69 98 ALA A C 1
ATOM 725 O O . ALA A 1 98 ? -12.251 -6.592 6.289 1.00 96.69 98 ALA A O 1
ATOM 726 N N . LEU A 1 99 ? -13.473 -4.824 6.942 1.00 95.69 99 LEU A N 1
ATOM 727 C CA . LEU A 1 99 ? -14.671 -5.598 7.290 1.00 95.69 99 LEU A CA 1
ATOM 728 C C . LEU A 1 99 ? -15.418 -6.118 6.049 1.00 95.69 99 LEU A C 1
ATOM 730 O O . LEU A 1 99 ? -16.088 -7.145 6.124 1.00 95.69 99 LEU A O 1
ATOM 734 N N . GLU A 1 100 ? -15.319 -5.441 4.908 1.00 93.31 100 GLU A N 1
ATOM 735 C CA . GLU A 1 100 ? -15.815 -5.970 3.633 1.00 93.31 100 GLU A CA 1
ATOM 736 C C . GLU A 1 100 ? -14.902 -7.080 3.096 1.00 93.31 100 GLU A C 1
ATOM 738 O O . GLU A 1 100 ? -15.382 -8.137 2.698 1.00 93.31 100 GLU A O 1
ATOM 743 N N . LEU A 1 101 ? -13.581 -6.878 3.130 1.00 94.06 101 LEU A N 1
ATOM 744 C CA . LEU A 1 101 ? -12.607 -7.861 2.653 1.00 94.06 101 LEU A CA 1
ATOM 745 C C . LEU A 1 101 ? -12.613 -9.143 3.487 1.00 94.06 101 LEU A C 1
ATOM 747 O O . LEU A 1 101 ? -12.518 -10.226 2.925 1.00 94.06 101 LEU A O 1
ATOM 751 N N . ILE A 1 102 ? -12.788 -9.070 4.809 1.00 94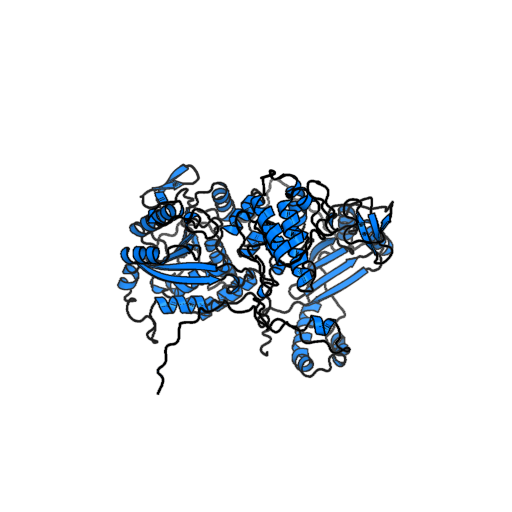.88 102 ILE A N 1
ATOM 752 C CA . ILE A 1 102 ? -12.865 -10.293 5.623 1.00 94.88 102 ILE A CA 1
ATOM 753 C C . ILE A 1 102 ? -14.070 -11.166 5.234 1.00 94.88 102 ILE A C 1
ATOM 755 O O . ILE A 1 102 ? -13.989 -12.387 5.333 1.00 94.88 102 ILE A O 1
ATOM 759 N N . GLN A 1 103 ? -15.166 -10.578 4.735 1.00 90.75 103 GLN A N 1
ATOM 760 C CA . GLN A 1 103 ? -16.337 -11.341 4.287 1.00 90.75 103 GLN A CA 1
ATOM 761 C C . GLN A 1 103 ? -16.074 -12.162 3.026 1.00 90.75 103 GLN A C 1
ATOM 763 O O . GLN A 1 103 ? -16.718 -13.195 2.848 1.00 90.75 103 GLN A O 1
ATOM 768 N N . THR A 1 104 ? -15.134 -11.750 2.169 1.00 86.44 104 THR A N 1
ATOM 769 C CA . THR A 1 104 ? -14.775 -12.533 0.974 1.00 86.44 104 THR A CA 1
ATOM 770 C C . THR A 1 104 ? -14.018 -13.810 1.342 1.00 86.44 104 THR A C 1
ATOM 772 O O . THR A 1 104 ? -14.087 -14.790 0.607 1.00 86.44 104 THR A O 1
ATOM 775 N N . GLY A 1 105 ? -13.353 -13.818 2.503 1.00 86.12 105 GLY A N 1
ATOM 776 C CA . GLY A 1 105 ? -12.700 -14.990 3.085 1.00 86.12 105 GLY A CA 1
ATOM 777 C C . GLY A 1 105 ? -13.625 -15.908 3.893 1.00 86.12 105 GLY A C 1
ATOM 778 O O . GLY A 1 105 ? -13.213 -17.002 4.275 1.00 86.12 105 GLY A O 1
ATOM 779 N N . LEU A 1 106 ? -14.858 -15.479 4.182 1.00 87.50 106 LEU A N 1
ATOM 780 C CA . LEU A 1 106 ? -15.847 -16.258 4.930 1.00 87.50 106 LEU A CA 1
ATOM 781 C C . LEU A 1 106 ? -16.736 -17.068 3.980 1.00 87.50 106 LEU A C 1
ATOM 783 O O . LEU A 1 106 ? -17.181 -16.573 2.944 1.00 87.50 106 LEU A O 1
ATOM 787 N N . VAL A 1 107 ? -17.057 -18.307 4.364 1.00 84.25 107 VAL A N 1
ATOM 788 C CA . VAL A 1 107 ? -18.047 -19.127 3.645 1.00 84.25 107 VAL A CA 1
ATOM 789 C C . VAL A 1 107 ? -19.436 -18.481 3.715 1.00 84.25 107 VAL A C 1
ATOM 791 O O . VAL A 1 107 ? -19.755 -17.775 4.671 1.00 84.25 107 VAL A O 1
ATOM 794 N N . SER A 1 108 ? -20.289 -18.716 2.712 1.00 78.75 108 SER A N 1
ATOM 795 C CA . SER A 1 108 ? -21.548 -17.971 2.525 1.00 78.75 108 SER A CA 1
ATOM 796 C C . SER A 1 108 ? -22.500 -17.998 3.729 1.00 78.75 108 SER A C 1
ATOM 798 O O . SER A 1 108 ? -23.202 -17.022 3.972 1.00 78.75 108 SER A O 1
ATOM 800 N N . ASN A 1 109 ? -22.516 -19.078 4.516 1.00 75.81 109 ASN A N 1
ATOM 801 C CA . ASN A 1 109 ? -23.332 -19.203 5.732 1.00 75.81 109 ASN A CA 1
ATOM 802 C C . ASN A 1 109 ? -22.727 -18.513 6.972 1.00 75.81 109 ASN A C 1
ATOM 804 O O . ASN A 1 109 ? -23.365 -18.486 8.020 1.00 75.81 109 ASN A O 1
ATOM 808 N N . GLN A 1 110 ? -21.513 -17.973 6.866 1.00 81.06 110 GLN A N 1
ATOM 809 C CA . GLN A 1 110 ? -20.794 -17.269 7.933 1.00 81.06 110 GLN A CA 1
ATOM 810 C C . GLN A 1 110 ? -20.582 -15.780 7.624 1.00 81.06 110 GLN A C 1
ATOM 812 O O . GLN A 1 110 ? -19.942 -15.070 8.400 1.00 81.06 110 GLN A O 1
ATOM 817 N N . GLN A 1 111 ? -21.111 -15.287 6.503 1.00 86.00 111 GLN A N 1
ATOM 818 C CA . GLN A 1 111 ? -21.076 -13.865 6.176 1.00 86.00 111 GLN A CA 1
ATOM 819 C C . GLN A 1 111 ? -22.021 -13.073 7.088 1.00 86.00 111 GLN A C 1
ATOM 821 O O . GLN A 1 111 ? -23.089 -13.543 7.480 1.00 86.00 111 GLN A O 1
ATOM 826 N N . PHE A 1 112 ? -21.630 -11.844 7.418 1.00 89.75 112 PHE A N 1
ATOM 827 C CA . PHE A 1 112 ? -22.417 -10.931 8.243 1.00 89.75 112 PHE A CA 1
ATOM 828 C C . PHE A 1 112 ? -22.613 -9.607 7.517 1.00 89.75 112 PHE A C 1
ATOM 830 O O . PHE A 1 112 ? -21.785 -9.187 6.718 1.00 89.75 112 PHE A O 1
ATOM 837 N N . ARG A 1 113 ? -23.719 -8.923 7.811 1.00 92.44 113 ARG A N 1
ATOM 838 C CA . ARG A 1 113 ? -24.008 -7.619 7.210 1.00 92.44 113 ARG A CA 1
ATOM 839 C C . ARG A 1 113 ? -23.336 -6.511 8.010 1.00 92.44 113 ARG A C 1
ATOM 841 O O . ARG A 1 113 ? -23.294 -6.574 9.236 1.00 92.44 113 ARG A O 1
ATOM 848 N N . ILE A 1 114 ? -22.878 -5.470 7.325 1.00 94.25 114 ILE A N 1
ATOM 849 C CA . ILE A 1 114 ? -22.367 -4.247 7.949 1.00 94.25 114 ILE A CA 1
ATOM 850 C C . ILE A 1 114 ? -23.404 -3.148 7.744 1.00 94.25 114 ILE A C 1
ATOM 852 O O . ILE A 1 114 ? -23.881 -2.933 6.634 1.00 94.25 114 ILE A O 1
ATOM 856 N N . SER A 1 115 ? -23.749 -2.445 8.818 1.00 95.19 115 SER A N 1
ATOM 857 C CA . SER A 1 115 ? -24.552 -1.227 8.771 1.00 95.19 115 SER A CA 1
ATOM 858 C C . SER A 1 115 ? -23.638 -0.048 9.061 1.00 95.19 115 SER A C 1
ATOM 860 O O . SER A 1 115 ? -23.363 0.259 10.223 1.00 95.19 115 SER A O 1
ATOM 862 N N . HIS A 1 116 ? -23.185 0.627 8.010 1.00 95.62 116 HIS A N 1
ATOM 863 C CA . HIS A 1 116 ? -22.399 1.846 8.141 1.00 95.62 116 HIS A CA 1
ATOM 864 C C . HIS A 1 116 ? -23.295 2.997 8.623 1.00 95.62 116 HIS A C 1
ATOM 866 O O . HIS A 1 116 ? -24.199 3.414 7.909 1.00 95.62 116 HIS A O 1
ATOM 872 N N . ALA A 1 117 ? -23.085 3.482 9.848 1.00 96.75 117 ALA A N 1
ATOM 873 C CA . ALA A 1 117 ? -23.915 4.521 10.451 1.00 96.75 117 ALA A CA 1
ATOM 874 C C . ALA A 1 117 ? -23.518 5.936 10.006 1.00 96.75 117 ALA A C 1
ATOM 876 O O . ALA A 1 117 ? -24.393 6.721 9.648 1.00 96.75 117 ALA A O 1
ATOM 877 N N . PHE A 1 118 ? -22.224 6.264 10.041 1.00 97.62 118 PHE A N 1
ATOM 878 C CA . PHE A 1 118 ? -21.678 7.523 9.534 1.00 97.62 118 PHE A CA 1
ATOM 879 C C . PHE A 1 118 ? -20.147 7.471 9.420 1.00 97.62 118 PHE A C 1
ATOM 881 O O . PHE A 1 118 ? -19.490 6.713 10.137 1.00 97.62 118 PHE A O 1
ATOM 888 N N . SER A 1 119 ? -19.615 8.371 8.596 1.00 97.75 119 SER A N 1
ATOM 889 C CA . SER A 1 119 ? -18.204 8.765 8.563 1.00 97.75 119 SER A CA 1
ATOM 890 C C . SER A 1 119 ? -18.052 10.187 9.111 1.00 97.75 119 SER A C 1
ATOM 892 O O . SER A 1 119 ? -18.961 11.007 8.964 1.00 97.75 119 SER A O 1
ATOM 894 N N . CYS A 1 120 ? -16.900 10.526 9.690 1.00 97.56 120 CYS A N 1
ATOM 895 C CA . CYS A 1 120 ? -16.543 11.907 10.026 1.00 97.56 120 CYS A CA 1
ATOM 896 C C . CYS A 1 120 ? -15.111 12.233 9.595 1.00 97.56 120 CYS A C 1
ATOM 898 O O . CYS A 1 120 ? -14.167 11.595 10.057 1.00 97.56 120 CYS A O 1
ATOM 900 N N . GLU A 1 121 ? -14.936 13.245 8.750 1.00 96.69 121 GLU A N 1
ATOM 901 C CA . GLU A 1 121 ? -13.633 13.649 8.208 1.00 96.69 121 GLU A CA 1
ATOM 902 C C . GLU A 1 121 ? -13.632 15.155 7.944 1.00 96.69 121 GLU A C 1
ATOM 904 O O . GLU A 1 121 ? -14.599 15.666 7.389 1.00 96.69 121 GLU A O 1
ATOM 909 N N . ILE A 1 122 ? -12.556 15.861 8.303 1.00 94.81 122 ILE A N 1
ATOM 910 C CA . ILE A 1 122 ? -12.455 17.325 8.187 1.00 94.81 122 ILE A CA 1
ATOM 911 C C . ILE A 1 122 ? -11.812 17.773 6.873 1.00 94.81 122 ILE A C 1
ATOM 913 O O . ILE A 1 122 ? -12.091 18.872 6.388 1.00 94.81 122 ILE A O 1
ATOM 917 N N . VAL A 1 123 ? -10.971 16.926 6.272 1.00 94.12 123 VAL A N 1
ATOM 918 C CA . VAL A 1 123 ? -10.201 17.255 5.071 1.00 94.12 123 VAL A CA 1
ATOM 919 C C . VAL A 1 123 ? -11.063 17.085 3.806 1.00 94.12 123 VAL A C 1
ATOM 921 O O . VAL A 1 123 ? -11.456 15.960 3.485 1.00 94.12 123 VAL A O 1
ATOM 924 N N . PRO A 1 124 ? -11.316 18.150 3.013 1.00 94.75 124 PRO A N 1
ATOM 925 C CA . PRO A 1 124 ? -12.289 18.107 1.911 1.00 94.75 124 PRO A CA 1
ATOM 926 C C . PRO A 1 124 ? -12.012 17.076 0.807 1.00 94.75 124 PRO A C 1
ATOM 928 O O . PRO A 1 124 ? -12.936 16.438 0.294 1.00 94.75 124 PRO A O 1
ATOM 931 N N . PHE A 1 125 ? -10.748 16.875 0.419 1.00 94.50 125 PHE A N 1
ATOM 932 C CA . PHE A 1 125 ? -10.431 15.888 -0.620 1.00 94.50 125 PHE A CA 1
ATOM 933 C C . PHE A 1 125 ? -10.621 14.448 -0.111 1.00 94.50 125 PHE A C 1
ATOM 935 O O . PHE A 1 125 ? -11.066 13.592 -0.877 1.00 94.50 125 PHE A O 1
ATOM 942 N N . LYS A 1 126 ? -10.397 14.197 1.191 1.00 95.31 126 LYS A N 1
ATOM 943 C CA . LYS A 1 126 ? -10.684 12.909 1.844 1.00 95.31 126 LYS A CA 1
ATOM 944 C C . LYS A 1 126 ? -12.186 12.680 1.977 1.00 95.31 126 LYS A C 1
ATOM 946 O O . LYS A 1 126 ? -12.658 11.621 1.593 1.00 95.31 126 LYS A O 1
ATOM 951 N N . GLN A 1 127 ? -12.962 13.691 2.374 1.00 95.88 127 GLN A N 1
ATOM 952 C CA . GLN A 1 127 ? -14.434 13.633 2.321 1.00 95.88 127 GLN A CA 1
ATOM 953 C C . GLN A 1 127 ? -14.925 13.230 0.922 1.00 95.88 127 GLN A C 1
ATOM 955 O O . GLN A 1 127 ? -15.755 12.338 0.769 1.00 95.88 127 GLN A O 1
ATOM 960 N N . SER A 1 128 ? -14.352 13.845 -0.115 1.00 93.94 128 SER A N 1
ATOM 961 C CA . SER A 1 128 ? -14.694 13.547 -1.507 1.00 93.94 128 SER A CA 1
ATOM 962 C C . SER A 1 128 ? -14.314 12.117 -1.918 1.00 93.94 128 SER A C 1
ATOM 964 O O . SER A 1 128 ? -15.033 11.494 -2.702 1.00 93.94 128 SER A O 1
ATOM 966 N N . TYR A 1 129 ? -13.187 11.602 -1.418 1.00 95.06 129 TYR A N 1
ATOM 967 C CA . TYR A 1 129 ? -12.773 10.208 -1.590 1.00 95.06 129 TYR A CA 1
ATOM 968 C C . TYR A 1 129 ? -13.760 9.244 -0.913 1.00 95.06 129 TYR A C 1
ATOM 970 O O . TYR A 1 129 ? -14.200 8.283 -1.550 1.00 95.06 129 TYR A O 1
ATOM 978 N N . ILE A 1 130 ? -14.143 9.522 0.339 1.00 95.31 130 ILE A N 1
ATOM 979 C CA . ILE A 1 130 ? -15.074 8.708 1.135 1.00 95.31 130 ILE A CA 1
ATOM 980 C C . ILE A 1 130 ? -16.430 8.629 0.433 1.00 95.31 130 ILE A C 1
ATOM 982 O O . ILE A 1 130 ? -16.963 7.538 0.237 1.00 95.31 130 ILE A O 1
ATOM 986 N N . GLU A 1 131 ? -16.952 9.765 -0.029 1.00 94.00 131 GLU A N 1
ATOM 987 C CA . GLU A 1 131 ? -18.221 9.815 -0.755 1.00 94.00 131 GLU A CA 1
ATOM 988 C C . GLU A 1 131 ? -18.190 8.945 -2.019 1.00 94.00 131 GLU A C 1
ATOM 990 O O . GLU A 1 131 ? -19.107 8.169 -2.270 1.00 94.00 131 GLU A O 1
ATOM 995 N N . ARG A 1 132 ? -17.116 9.020 -2.817 1.00 93.00 132 ARG A N 1
ATOM 996 C CA . ARG A 1 132 ? -17.011 8.250 -4.068 1.00 93.00 132 ARG A CA 1
ATOM 997 C C . ARG A 1 132 ? -16.897 6.747 -3.844 1.00 93.00 132 ARG A C 1
ATOM 999 O O . ARG A 1 132 ? -17.476 5.985 -4.617 1.00 93.00 132 ARG A O 1
ATOM 1006 N N . ASN A 1 133 ? -16.110 6.344 -2.849 1.00 93.25 133 ASN A N 1
ATOM 1007 C CA . ASN A 1 133 ? -15.678 4.957 -2.681 1.00 93.25 133 ASN A CA 1
ATOM 1008 C C . ASN A 1 133 ? -16.510 4.176 -1.659 1.00 93.25 133 ASN A C 1
ATOM 1010 O O . ASN A 1 133 ? -16.652 2.965 -1.806 1.00 93.25 133 ASN A O 1
ATOM 1014 N N . CYS A 1 134 ? -17.060 4.855 -0.649 1.00 91.69 134 CYS A N 1
ATOM 1015 C CA . CYS A 1 134 ? -17.745 4.223 0.482 1.00 91.69 134 CYS A CA 1
ATOM 1016 C C . CYS A 1 134 ? -19.218 4.632 0.603 1.00 91.69 134 CYS A C 1
ATOM 1018 O O . CYS A 1 134 ? -19.990 3.879 1.189 1.00 91.69 134 CYS A O 1
ATOM 1020 N N . ARG A 1 135 ? -19.613 5.792 0.049 1.00 92.12 135 ARG A N 1
ATOM 1021 C CA . ARG A 1 135 ? -20.996 6.318 0.058 1.00 92.12 135 ARG A CA 1
ATOM 1022 C C . ARG A 1 135 ? -21.683 6.182 1.431 1.00 92.12 135 ARG A C 1
ATOM 1024 O O . ARG A 1 135 ? -22.717 5.514 1.531 1.00 92.12 135 ARG A O 1
ATOM 1031 N N . PRO A 1 136 ? -21.107 6.754 2.507 1.00 93.50 136 PRO A N 1
ATOM 1032 C CA . PRO A 1 136 ? -21.743 6.722 3.818 1.00 93.50 136 PRO A CA 1
ATOM 1033 C C . PRO A 1 136 ? -23.139 7.366 3.767 1.00 93.50 136 PRO A C 1
ATOM 1035 O O . PRO A 1 136 ? -23.315 8.378 3.089 1.00 93.50 136 PRO A O 1
ATOM 1038 N N . PRO A 1 137 ? -24.124 6.873 4.537 1.00 94.50 137 PRO A N 1
ATOM 1039 C CA . PRO A 1 137 ? -25.427 7.534 4.624 1.00 94.50 137 PRO A CA 1
ATOM 1040 C C . PRO A 1 137 ? -25.334 8.931 5.256 1.00 94.50 137 PRO A C 1
ATOM 1042 O O . PRO A 1 137 ? -26.146 9.806 4.959 1.00 94.50 137 PRO A O 1
ATOM 1045 N N . LEU A 1 138 ? -24.341 9.148 6.123 1.00 96.81 138 LEU A N 1
ATOM 1046 C CA . LEU A 1 138 ? -24.022 10.436 6.726 1.00 96.81 138 LEU A CA 1
ATOM 1047 C C . LEU A 1 138 ? -22.506 10.638 6.730 1.00 96.81 138 LEU A C 1
ATOM 1049 O O . LEU A 1 138 ? -21.768 9.810 7.258 1.00 96.81 138 LEU A O 1
ATOM 1053 N N . LEU A 1 139 ? -22.058 11.765 6.183 1.00 97.62 139 LEU A N 1
ATOM 1054 C CA . LEU A 1 139 ? -20.669 12.211 6.244 1.00 97.62 139 LEU A CA 1
ATOM 1055 C C . LEU A 1 139 ? -20.607 13.519 7.030 1.00 97.62 139 LEU A C 1
ATOM 1057 O O . LEU A 1 139 ? -20.975 14.575 6.511 1.00 97.62 139 LEU A O 1
ATOM 1061 N N . PHE A 1 140 ? -20.181 13.443 8.287 1.00 98.12 140 PHE A N 1
ATOM 1062 C CA . PHE A 1 140 ? -19.961 14.598 9.152 1.00 98.12 140 PHE A CA 1
ATOM 1063 C C . PHE A 1 140 ? -18.615 15.259 8.866 1.00 98.12 140 PHE A C 1
ATOM 1065 O O . PHE A 1 140 ? -17.660 14.616 8.425 1.00 98.12 140 PHE A O 1
ATOM 1072 N N . ARG A 1 141 ? -18.559 16.572 9.084 1.00 95.75 141 ARG A N 1
ATOM 1073 C CA . ARG A 1 141 ? -17.368 17.374 8.803 1.00 95.75 141 ARG A CA 1
ATOM 1074 C C . ARG A 1 141 ? -16.392 17.410 9.974 1.00 95.75 141 ARG A C 1
ATOM 1076 O O . ARG A 1 141 ? -15.189 17.383 9.752 1.00 95.75 141 ARG A O 1
ATOM 1083 N N . ASP A 1 142 ? -16.888 17.548 11.196 1.00 95.19 142 ASP A N 1
ATOM 1084 C CA . ASP A 1 142 ? -16.048 17.852 12.351 1.00 95.19 142 ASP A CA 1
ATOM 1085 C C . ASP A 1 142 ? -16.430 16.973 13.543 1.00 95.19 142 ASP A C 1
ATOM 1087 O O . ASP A 1 142 ? -17.577 16.962 13.991 1.00 95.19 142 ASP A O 1
ATOM 1091 N N . ILE A 1 143 ? -15.449 16.228 14.055 1.00 95.69 143 ILE A N 1
ATOM 1092 C CA . ILE A 1 143 ? -15.628 15.324 15.193 1.00 95.69 143 ILE A CA 1
ATOM 1093 C C . ILE A 1 143 ? -15.979 16.086 16.477 1.00 95.69 143 ILE A C 1
ATOM 1095 O O . ILE A 1 143 ? -16.641 15.539 17.355 1.00 95.69 143 ILE A O 1
ATOM 1099 N N . THR A 1 144 ? -15.571 17.351 16.589 1.00 94.44 144 THR A N 1
ATOM 1100 C CA . THR A 1 144 ? -15.842 18.184 17.767 1.00 94.44 144 THR A CA 1
ATOM 1101 C C . THR A 1 144 ? -17.325 18.528 17.917 1.00 94.44 144 THR A C 1
ATOM 1103 O O . THR A 1 144 ? -17.777 18.817 19.020 1.00 94.44 144 THR A O 1
ATOM 1106 N N . GLU A 1 145 ? -18.112 18.419 16.842 1.00 95.81 145 GLU A N 1
ATOM 1107 C CA . GLU A 1 145 ? -19.565 18.614 16.874 1.00 95.81 145 GLU A CA 1
ATOM 1108 C C . GLU A 1 145 ? -20.322 17.345 17.309 1.00 95.81 145 GLU A C 1
ATOM 1110 O O . GLU A 1 145 ? -21.496 17.412 17.678 1.00 95.81 145 GLU A O 1
ATOM 1115 N N . LEU A 1 146 ? -19.668 16.176 17.307 1.00 95.88 146 LEU A N 1
ATOM 1116 C CA . LEU A 1 146 ? -20.326 14.885 17.545 1.00 95.88 146 LEU A CA 1
ATOM 1117 C C . LEU A 1 146 ? -20.747 14.647 19.008 1.00 95.88 146 LEU A C 1
ATOM 1119 O O . LEU A 1 146 ? -21.452 13.679 19.288 1.00 95.88 146 LEU A O 1
ATOM 1123 N N . GLY A 1 147 ? -20.379 15.534 19.936 1.00 92.19 147 GLY A N 1
ATOM 1124 C CA . GLY A 1 147 ? -20.934 15.560 21.294 1.00 92.19 147 GLY A CA 1
ATOM 1125 C C . GLY A 1 147 ? -22.381 16.079 21.374 1.00 92.19 147 GLY A C 1
ATOM 1126 O O . GLY A 1 147 ? -23.058 15.869 22.382 1.00 92.19 147 GLY A O 1
ATOM 1127 N N . GLY A 1 148 ? -22.871 16.756 20.328 1.00 92.81 148 GLY A N 1
ATOM 1128 C CA . GLY A 1 148 ? -24.209 17.356 20.264 1.00 92.81 148 GLY A CA 1
ATOM 1129 C C . GLY A 1 148 ? -25.338 16.370 19.936 1.00 92.81 148 GLY A C 1
ATOM 1130 O O . GLY A 1 148 ? -25.152 15.155 19.920 1.00 92.81 148 GLY A O 1
ATOM 1131 N N . ASP A 1 149 ? -26.562 16.871 19.732 1.00 95.81 149 ASP A N 1
ATOM 1132 C CA . ASP A 1 149 ? -27.688 16.096 19.150 1.00 95.81 149 ASP A CA 1
ATOM 1133 C C . ASP A 1 149 ? -27.637 16.071 17.617 1.00 95.81 149 ASP A C 1
ATOM 1135 O O . ASP A 1 149 ? -28.089 15.126 16.967 1.00 95.81 149 ASP A O 1
ATOM 1139 N N . GLN A 1 150 ? -27.069 17.126 17.034 1.00 97.06 150 GLN A N 1
ATOM 1140 C CA . GLN A 1 150 ? -26.879 17.289 15.603 1.00 97.06 150 GLN A CA 1
ATOM 1141 C C . GLN A 1 150 ? -25.465 17.783 15.321 1.00 97.06 150 GLN A C 1
ATOM 1143 O O . GLN A 1 150 ? -24.899 18.527 16.117 1.00 97.06 150 GLN A O 1
ATOM 1148 N N . ALA A 1 151 ? -24.938 17.407 14.160 1.00 97.19 151 ALA A N 1
ATOM 1149 C CA . ALA A 1 151 ? -23.674 17.906 13.637 1.00 97.19 151 ALA A CA 1
ATOM 1150 C C . ALA A 1 151 ? -23.812 18.265 12.159 1.00 97.19 151 ALA A C 1
ATOM 1152 O O . ALA A 1 151 ? -24.729 17.819 11.453 1.00 97.19 151 ALA A O 1
ATOM 1153 N N . ARG A 1 152 ? -22.888 19.092 11.685 1.00 97.25 152 ARG A N 1
ATOM 1154 C CA . ARG A 1 152 ? -22.826 19.541 10.307 1.00 97.25 152 ARG A CA 1
ATOM 1155 C C . ARG A 1 152 ? -22.193 18.469 9.427 1.00 97.25 152 ARG A C 1
ATOM 1157 O O . ARG A 1 152 ? -21.093 17.969 9.661 1.00 97.25 152 ARG A O 1
ATOM 1164 N N . THR A 1 153 ? -22.905 18.130 8.366 1.00 97.12 153 THR A N 1
ATOM 1165 C CA . THR A 1 153 ? -22.403 17.273 7.290 1.00 97.12 153 THR A CA 1
ATOM 1166 C C . THR A 1 153 ? -21.319 17.986 6.479 1.00 97.12 153 THR A C 1
ATOM 1168 O O . THR A 1 153 ? -21.252 19.219 6.466 1.00 97.12 153 THR A O 1
ATOM 1171 N N . ALA A 1 154 ? -20.512 17.233 5.731 1.00 93.94 154 ALA A N 1
ATOM 1172 C CA . ALA A 1 154 ? -19.565 17.773 4.750 1.00 93.94 154 ALA A CA 1
ATOM 1173 C C . ALA A 1 154 ? -20.244 18.699 3.718 1.00 93.94 154 ALA A C 1
ATOM 1175 O O . ALA A 1 154 ? -19.635 19.647 3.230 1.00 93.94 154 ALA A O 1
ATOM 1176 N N . TYR A 1 155 ? -21.540 18.490 3.464 1.00 92.94 155 TYR A N 1
ATOM 1177 C CA . TYR A 1 155 ? -22.386 19.308 2.583 1.00 92.94 155 TYR A CA 1
ATOM 1178 C C . TYR A 1 155 ? -22.959 20.564 3.252 1.00 92.94 155 TYR A C 1
ATOM 1180 O O . TYR A 1 155 ? -23.691 21.331 2.632 1.00 92.94 155 TYR A O 1
ATOM 1188 N N . GLY A 1 156 ? -22.665 20.777 4.534 1.00 92.69 156 GLY A N 1
ATOM 1189 C CA . GLY A 1 156 ? -23.060 21.964 5.280 1.00 92.69 156 GLY A CA 1
ATOM 1190 C C . GLY A 1 156 ? -24.432 21.897 5.956 1.00 92.69 156 GLY A C 1
ATOM 1191 O O . GLY A 1 156 ? -24.753 22.837 6.682 1.00 92.69 156 GLY A O 1
ATOM 1192 N N . SER A 1 157 ? -25.206 20.822 5.771 1.00 95.12 157 SER A N 1
ATOM 1193 C CA . SER A 1 157 ? -26.511 20.616 6.426 1.00 95.12 157 SER A CA 1
ATOM 1194 C C . SER A 1 157 ? -26.369 20.009 7.825 1.00 95.12 157 SER A C 1
ATOM 1196 O O . SER A 1 157 ? -25.468 19.196 8.035 1.00 95.12 157 SER A O 1
ATOM 1198 N N . PHE A 1 158 ? -27.254 20.360 8.763 1.00 97.44 158 PHE A N 1
ATOM 1199 C CA . PHE A 1 158 ? -27.326 19.714 10.079 1.00 97.44 158 PHE A CA 1
ATOM 1200 C C . PHE A 1 158 ? -28.098 18.395 9.999 1.00 97.44 158 PHE A C 1
ATOM 1202 O O . PHE A 1 158 ? -29.171 18.323 9.393 1.00 97.44 158 PHE A O 1
ATOM 1209 N N . LYS A 1 159 ? -27.551 17.346 10.614 1.00 97.88 159 LYS A N 1
ATOM 1210 C CA . LYS A 1 159 ? -28.178 16.023 10.714 1.00 97.88 159 LYS A CA 1
ATOM 1211 C C . LYS A 1 159 ? -28.043 15.485 12.130 1.00 97.88 159 LYS A C 1
ATOM 1213 O O . LYS A 1 159 ? -27.059 15.772 12.806 1.00 97.88 159 LYS A O 1
ATOM 1218 N N . ALA A 1 160 ? -29.037 14.708 12.558 1.00 97.62 160 ALA A N 1
ATOM 1219 C CA . ALA A 1 160 ? -29.000 14.023 13.843 1.00 97.62 160 ALA A CA 1
ATOM 1220 C C . ALA A 1 160 ? -27.834 13.032 13.877 1.00 97.62 160 ALA A C 1
ATOM 1222 O O . ALA A 1 160 ? -27.593 12.324 12.895 1.00 97.62 160 ALA A O 1
ATOM 1223 N N . ILE A 1 161 ? -27.117 13.001 14.994 1.00 97.56 161 ILE A N 1
ATOM 1224 C CA . ILE A 1 161 ? -25.958 12.131 15.167 1.00 97.56 161 ILE A CA 1
ATOM 1225 C C . ILE A 1 161 ? -26.448 10.723 15.549 1.00 97.56 161 ILE A C 1
ATOM 1227 O O . ILE A 1 161 ? -27.148 10.573 16.554 1.00 97.56 161 ILE A O 1
ATOM 1231 N N . PRO A 1 162 ? -26.115 9.670 14.778 1.00 95.94 162 PRO A N 1
ATOM 1232 C CA . PRO A 1 162 ? -26.525 8.312 15.118 1.00 95.94 162 PRO A CA 1
ATOM 1233 C C . PRO A 1 162 ? -25.820 7.799 16.380 1.00 95.94 162 PRO A C 1
ATOM 1235 O O . PRO A 1 162 ? -24.595 7.867 16.481 1.00 95.94 162 PRO A O 1
ATOM 1238 N N . GLY A 1 163 ? -26.587 7.216 17.304 1.00 93.69 163 GLY A N 1
ATOM 1239 C CA . GLY A 1 163 ? -26.080 6.427 18.433 1.00 93.69 163 GLY A CA 1
ATOM 1240 C C . GLY A 1 163 ? -26.238 4.914 18.235 1.00 93.69 163 GLY A C 1
ATOM 1241 O O . GLY A 1 163 ? -26.645 4.440 17.167 1.00 93.69 163 GLY A O 1
ATOM 1242 N N . GLY A 1 164 ? -25.969 4.145 19.295 1.00 92.38 164 GLY A N 1
ATOM 1243 C CA . GLY A 1 164 ? -26.192 2.692 19.312 1.00 92.38 164 GLY A CA 1
ATOM 1244 C C . GLY A 1 164 ? -25.241 1.911 18.402 1.00 92.38 164 GLY A C 1
ATOM 1245 O O . GLY A 1 164 ? -25.659 0.955 17.748 1.00 92.38 164 GLY A O 1
ATOM 1246 N N . LEU A 1 165 ? -23.982 2.347 18.323 1.00 96.06 165 LEU A N 1
ATOM 1247 C CA . LEU A 1 165 ? -22.940 1.667 17.558 1.00 96.06 165 LEU A CA 1
ATOM 1248 C C . LEU A 1 165 ? -22.441 0.419 18.290 1.00 96.06 165 LEU A C 1
ATOM 1250 O O . LEU A 1 165 ? -22.237 0.441 19.508 1.00 96.06 165 LEU A O 1
ATOM 1254 N N . ASP A 1 166 ? -22.175 -0.641 17.527 1.00 97.12 166 ASP A N 1
ATOM 1255 C CA . ASP A 1 166 ? -21.416 -1.785 18.027 1.00 97.12 166 ASP A CA 1
ATOM 1256 C C . ASP A 1 166 ? -19.926 -1.453 18.081 1.00 97.12 166 ASP A C 1
ATOM 1258 O O . ASP A 1 166 ? -19.270 -1.741 19.080 1.00 97.12 166 ASP A O 1
ATOM 1262 N N . ILE A 1 167 ? -19.407 -0.817 17.025 1.00 97.44 167 ILE A N 1
ATOM 1263 C CA . ILE A 1 167 ? -18.000 -0.424 16.929 1.00 97.44 167 ILE A CA 1
ATOM 1264 C C . ILE A 1 167 ? -17.887 1.002 16.389 1.00 97.44 167 ILE A C 1
ATOM 1266 O O . ILE A 1 167 ? -18.435 1.328 15.335 1.00 97.44 167 ILE A O 1
ATOM 1270 N N . LEU A 1 168 ? -17.129 1.838 17.093 1.00 98.12 168 LEU A N 1
ATOM 1271 C CA . LEU A 1 168 ? -16.639 3.123 16.604 1.00 98.12 168 LEU A CA 1
ATOM 1272 C C . LEU A 1 168 ? -15.128 3.026 16.369 1.00 98.12 168 LEU A C 1
ATOM 1274 O O . LEU A 1 168 ? -14.387 2.695 17.290 1.00 98.12 168 LEU A O 1
ATOM 1278 N N . ILE A 1 169 ? -14.650 3.319 15.161 1.00 98.25 169 ILE A N 1
ATOM 1279 C CA . ILE A 1 169 ? -13.211 3.303 14.858 1.00 98.25 169 ILE A CA 1
ATOM 1280 C C . ILE A 1 169 ? -12.706 4.733 14.676 1.00 98.25 169 ILE A C 1
ATOM 1282 O O . ILE A 1 169 ? -13.263 5.491 13.884 1.00 98.25 169 ILE A O 1
ATOM 1286 N N . ALA A 1 170 ? -11.638 5.092 15.387 1.00 96.06 170 ALA A N 1
ATOM 1287 C CA . ALA A 1 170 ? -11.097 6.444 15.432 1.00 96.06 170 ALA A CA 1
ATOM 1288 C C . ALA A 1 170 ? -9.593 6.485 15.128 1.00 96.06 170 ALA A C 1
ATOM 1290 O O . ALA A 1 170 ? -8.792 5.880 15.843 1.00 96.06 170 ALA A O 1
ATOM 1291 N N . GLY A 1 171 ? -9.206 7.237 14.095 1.00 87.62 171 GLY A N 1
ATOM 1292 C CA . GLY A 1 171 ? -7.808 7.574 13.793 1.00 87.62 171 GLY A CA 1
ATOM 1293 C C . GLY A 1 171 ? -7.494 8.983 14.269 1.00 87.62 171 GLY A C 1
ATOM 1294 O O . GLY A 1 171 ? -7.512 9.918 13.475 1.00 87.62 171 GLY A O 1
ATOM 1295 N N . THR A 1 172 ? -7.295 9.179 15.574 1.00 79.81 172 THR A N 1
ATOM 1296 C CA . THR A 1 172 ? -7.113 10.540 16.101 1.00 79.81 172 THR A CA 1
ATOM 1297 C C . THR A 1 172 ? -5.839 11.176 15.544 1.00 79.81 172 THR A C 1
ATOM 1299 O O . THR A 1 172 ? -4.858 10.487 15.256 1.00 79.81 172 THR A O 1
ATOM 1302 N N . ALA A 1 173 ? -5.846 12.501 15.364 1.00 75.56 173 ALA A N 1
ATOM 1303 C CA . ALA A 1 173 ? -4.717 13.186 14.746 1.00 75.56 173 ALA A CA 1
ATOM 1304 C C . ALA A 1 173 ? -3.426 12.948 15.552 1.00 75.56 173 ALA A C 1
ATOM 1306 O O . ALA A 1 173 ? -3.430 12.908 16.785 1.00 75.56 173 ALA A O 1
ATOM 1307 N N . CYS A 1 174 ? -2.309 12.764 14.845 1.00 70.00 174 CYS A N 1
ATOM 1308 C CA . CYS A 1 174 ? -0.998 12.490 15.439 1.00 70.00 174 CYS A CA 1
ATOM 1309 C C . CYS A 1 174 ? -0.010 13.656 15.269 1.00 70.00 174 CYS A C 1
ATOM 1311 O O . CYS A 1 174 ? 1.187 13.493 15.506 1.00 70.00 174 CYS A O 1
ATOM 1313 N N . VAL A 1 175 ? -0.474 14.811 14.782 1.00 64.25 175 VAL A N 1
ATOM 1314 C CA . VAL A 1 175 ? 0.391 15.917 14.336 1.00 64.25 175 VAL A CA 1
ATOM 1315 C C . VAL A 1 175 ? 1.146 16.571 15.491 1.00 64.25 175 VAL A C 1
ATOM 1317 O O . VAL A 1 175 ? 2.332 16.880 15.361 1.00 64.25 175 VAL A O 1
ATOM 1320 N N . ASP A 1 176 ? 0.501 16.713 16.648 1.00 68.62 176 ASP A N 1
ATOM 1321 C CA . ASP A 1 176 ? 1.074 17.448 17.775 1.00 68.62 176 ASP A CA 1
ATOM 1322 C C . ASP A 1 176 ? 2.131 16.631 18.524 1.00 68.62 176 ASP A C 1
ATOM 1324 O O . ASP A 1 176 ? 3.090 17.195 19.032 1.00 68.62 176 ASP A O 1
ATOM 1328 N N . SER A 1 177 ? 2.007 15.302 18.550 1.00 62.19 177 SER A N 1
ATOM 1329 C CA . SER A 1 177 ? 2.921 14.407 19.279 1.00 62.19 177 SER A CA 1
ATOM 1330 C C . SER A 1 177 ? 3.882 13.630 18.371 1.00 62.19 177 SER A C 1
ATOM 1332 O O . SER A 1 177 ? 4.627 12.771 18.844 1.00 62.19 177 SER A O 1
ATOM 1334 N N . SER A 1 178 ? 3.892 13.898 17.060 1.00 63.31 178 SER A N 1
ATOM 1335 C CA . SER A 1 178 ? 4.738 13.175 16.103 1.00 63.31 178 SER A CA 1
ATOM 1336 C C . SER A 1 178 ? 6.228 13.419 16.349 1.00 63.31 178 SER A C 1
ATOM 1338 O O . SER A 1 178 ? 6.665 14.560 16.479 1.00 63.31 178 SER A O 1
ATOM 1340 N N . SER A 1 179 ? 7.047 12.365 16.304 1.00 60.53 179 SER A N 1
ATOM 1341 C CA . SER A 1 179 ? 8.518 12.473 16.338 1.00 60.53 179 SER A CA 1
ATOM 1342 C C . SER A 1 179 ? 9.110 13.240 15.149 1.00 60.53 179 SER A C 1
ATOM 1344 O O . SER A 1 179 ? 10.258 13.673 15.205 1.00 60.53 179 SER A O 1
ATOM 1346 N N . LEU A 1 180 ? 8.334 13.422 14.075 1.00 58.72 180 LEU A N 1
ATOM 1347 C CA . LEU A 1 180 ? 8.723 14.218 12.910 1.00 58.72 180 LEU A CA 1
ATOM 1348 C C . LEU A 1 180 ? 8.394 15.710 13.063 1.00 58.72 180 LEU A C 1
ATOM 1350 O O . LEU A 1 180 ? 8.849 16.509 12.245 1.00 58.72 180 LEU A O 1
ATOM 1354 N N . ASN A 1 181 ? 7.617 16.085 14.081 1.00 67.94 181 ASN A N 1
ATOM 1355 C CA . ASN A 1 181 ? 7.311 17.472 14.392 1.00 67.94 181 ASN A CA 1
ATOM 1356 C C . ASN A 1 181 ? 8.400 18.040 15.318 1.00 67.94 181 ASN A C 1
ATOM 1358 O O . ASN A 1 181 ? 8.654 17.494 16.387 1.00 67.94 181 ASN A O 1
ATOM 1362 N N . SER A 1 182 ? 9.045 19.138 14.919 1.00 62.12 182 SER A N 1
ATOM 1363 C CA . SER A 1 182 ? 10.045 19.832 15.744 1.00 62.12 182 SER A CA 1
ATOM 1364 C C . SER A 1 182 ? 9.429 20.667 16.872 1.00 62.12 182 SER A C 1
ATOM 1366 O O . SER A 1 182 ? 10.145 21.085 17.775 1.00 62.12 182 SER A O 1
ATOM 1368 N N . LEU A 1 183 ? 8.119 20.927 16.815 1.00 69.06 183 LEU A N 1
ATOM 1369 C CA . LEU A 1 183 ? 7.341 21.700 17.784 1.00 69.06 183 LEU A CA 1
ATOM 1370 C C . LEU A 1 183 ? 6.231 20.822 18.369 1.00 69.06 183 LEU A C 1
ATOM 1372 O O . LEU A 1 183 ? 5.042 21.045 18.125 1.00 69.06 183 LEU A O 1
ATOM 1376 N N . GLN A 1 184 ? 6.631 19.774 19.088 1.00 64.50 184 GLN A N 1
ATOM 1377 C CA . GLN A 1 184 ? 5.680 18.865 19.722 1.00 64.50 184 GLN A CA 1
ATOM 1378 C C . GLN A 1 184 ? 4.870 19.586 20.801 1.00 64.50 184 GLN A C 1
ATOM 1380 O O . GLN A 1 184 ? 5.418 20.404 21.542 1.00 64.50 184 GLN A O 1
ATOM 1385 N N . LYS A 1 185 ? 3.582 19.256 20.911 1.00 66.56 185 LYS A N 1
ATOM 1386 C CA . LYS A 1 185 ? 2.692 19.776 21.953 1.00 66.56 185 LYS A CA 1
ATOM 1387 C C . LYS A 1 185 ? 2.146 18.654 22.824 1.00 66.56 185 LYS A C 1
ATOM 1389 O O . LYS A 1 185 ? 1.878 17.549 22.350 1.00 66.56 185 LYS A O 1
ATOM 1394 N N . THR A 1 186 ? 1.960 18.950 24.104 1.00 61.59 186 THR A N 1
ATOM 1395 C CA . THR A 1 186 ? 1.272 18.062 25.050 1.00 61.59 186 THR A CA 1
ATOM 1396 C C . THR A 1 186 ? -0.246 18.241 24.965 1.00 61.59 186 THR A C 1
ATOM 1398 O O . THR A 1 186 ? -0.726 19.257 24.462 1.00 61.59 186 THR A O 1
ATOM 1401 N N . LEU A 1 187 ? -1.024 17.291 25.505 1.00 60.81 187 LEU A N 1
ATOM 1402 C CA . LEU A 1 187 ? -2.494 17.400 25.546 1.00 60.81 187 LEU A CA 1
ATOM 1403 C C . LEU A 1 187 ? -2.966 18.718 26.186 1.00 60.81 187 LEU A C 1
ATOM 1405 O O . LEU A 1 187 ? -3.920 19.324 25.705 1.00 60.81 187 LEU A O 1
ATOM 1409 N N . GLN A 1 188 ? -2.252 19.184 27.215 1.00 55.81 188 GLN A N 1
ATOM 1410 C CA . GLN A 1 188 ? -2.545 20.410 27.968 1.00 55.81 188 GLN A CA 1
ATOM 1411 C C . GLN A 1 188 ? -2.296 21.695 27.169 1.00 55.81 188 GLN A C 1
ATOM 1413 O O . GLN A 1 188 ? -2.946 22.705 27.413 1.00 55.81 188 GLN A O 1
ATOM 1418 N N . GLN A 1 189 ? -1.367 21.669 26.211 1.00 51.59 189 GLN A N 1
ATOM 1419 C CA . GLN A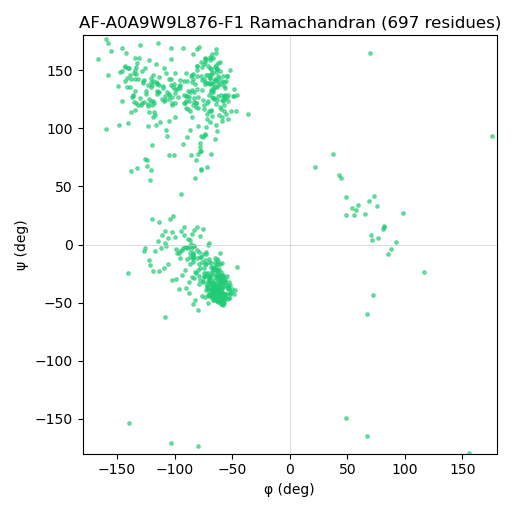 1 189 ? -1.040 22.825 25.370 1.00 51.59 189 GLN A CA 1
ATOM 1420 C C . GLN A 1 189 ? -2.059 23.045 24.241 1.00 51.59 189 GLN A C 1
ATOM 1422 O O . GLN A 1 189 ? -1.988 24.056 23.539 1.00 51.59 189 GLN A O 1
ATOM 1427 N N . GLY A 1 190 ? -3.010 22.119 24.077 1.00 61.78 190 GLY A N 1
ATOM 1428 C CA . GLY A 1 190 ? -4.004 22.149 23.011 1.00 61.78 190 GLY A CA 1
ATOM 1429 C C . GLY A 1 190 ? -3.404 21.881 21.626 1.00 61.78 190 GLY A C 1
ATOM 1430 O O . GLY A 1 190 ? -2.193 21.919 21.407 1.00 61.78 190 GLY A O 1
ATOM 1431 N N . GLY A 1 191 ? -4.270 21.589 20.660 1.00 75.19 191 GLY A N 1
ATOM 1432 C CA . GLY A 1 191 ? -3.863 21.219 19.306 1.00 75.19 191 GLY A CA 1
ATOM 1433 C C . GLY A 1 191 ? -4.924 20.389 18.597 1.00 75.19 191 GLY A C 1
ATOM 1434 O O . GLY A 1 191 ? -5.980 20.093 19.159 1.00 75.19 191 GLY A O 1
ATOM 1435 N N . GLU A 1 192 ? -4.635 20.001 17.361 1.00 73.31 192 GLU A N 1
ATOM 1436 C CA . GLU A 1 192 ? -5.523 19.179 16.531 1.00 73.31 192 GLU A CA 1
ATOM 1437 C C . GLU A 1 192 ? -5.731 17.779 17.142 1.00 73.31 192 GLU A C 1
ATOM 1439 O O . GLU A 1 192 ? -6.835 17.233 17.152 1.00 73.31 192 GLU A O 1
ATOM 1444 N N . SER A 1 193 ? -4.681 17.223 17.744 1.00 75.19 193 SER A N 1
ATOM 1445 C CA . SER A 1 193 ? -4.695 15.919 18.419 1.00 75.19 193 SER A CA 1
ATOM 1446 C C . SER A 1 193 ? -5.566 15.961 19.680 1.00 75.19 193 SER A C 1
ATOM 1448 O O . SER A 1 193 ? -6.346 15.043 19.927 1.00 75.19 193 SER A O 1
ATOM 1450 N N . THR A 1 194 ? -5.498 17.055 20.451 1.00 78.88 194 THR A N 1
ATOM 1451 C CA . THR A 1 194 ? -6.359 17.266 21.628 1.00 78.88 194 THR A CA 1
ATOM 1452 C C . THR A 1 194 ? -7.817 17.475 21.219 1.00 78.88 194 THR A C 1
ATOM 1454 O O . THR A 1 194 ? -8.706 16.897 21.838 1.00 78.88 194 THR A O 1
ATOM 1457 N N . ALA A 1 195 ? -8.078 18.260 20.167 1.00 82.94 195 ALA A N 1
ATOM 1458 C CA . ALA A 1 195 ? -9.435 18.530 19.690 1.00 82.94 195 ALA A CA 1
ATOM 1459 C C . ALA A 1 195 ? -10.130 17.258 19.180 1.00 82.94 195 ALA A C 1
ATOM 1461 O O . ALA A 1 195 ? -11.261 16.970 19.571 1.00 82.94 195 ALA A O 1
ATOM 1462 N N . THR A 1 196 ? -9.436 16.459 18.363 1.00 88.06 196 THR A N 1
ATOM 1463 C CA . THR A 1 196 ? -9.982 15.199 17.834 1.00 88.06 196 THR A CA 1
ATOM 1464 C C . THR A 1 196 ? -10.238 14.172 18.939 1.00 88.06 196 THR A C 1
ATOM 1466 O O . THR A 1 196 ? -11.304 13.559 18.967 1.00 88.06 196 THR A O 1
ATOM 1469 N N . PHE A 1 197 ? -9.321 14.024 19.901 1.00 91.31 197 PHE A N 1
ATOM 1470 C CA . PHE A 1 197 ? -9.540 13.152 21.058 1.00 91.31 197 PHE A CA 1
ATOM 1471 C C . PHE A 1 197 ? -10.682 13.644 21.963 1.00 91.31 197 PHE A C 1
ATOM 1473 O O . PHE A 1 197 ? -11.519 12.850 22.387 1.00 91.31 197 PHE A O 1
ATOM 1480 N N . GLY A 1 198 ? -10.774 14.955 22.202 1.00 90.38 198 GLY A N 1
ATOM 1481 C CA . GLY A 1 198 ? -11.867 15.559 22.964 1.00 90.38 198 GLY A CA 1
ATOM 1482 C C . GLY A 1 198 ? -13.239 15.326 22.323 1.00 90.38 198 GLY A C 1
ATOM 1483 O O . GLY A 1 198 ? -14.171 14.929 23.017 1.00 90.38 198 GLY A O 1
ATOM 1484 N N . GLY A 1 199 ? -13.359 15.496 21.001 1.00 93.25 199 GLY A N 1
ATOM 1485 C CA . GLY A 1 199 ? -14.595 15.196 20.266 1.00 93.25 199 GLY A CA 1
ATOM 1486 C C . GLY A 1 199 ? -14.994 13.718 20.351 1.00 93.25 199 GLY A C 1
ATOM 1487 O O . GLY A 1 199 ? -16.162 13.399 20.579 1.00 93.25 199 GLY A O 1
ATOM 1488 N N . LEU A 1 200 ? -14.016 12.807 20.262 1.00 96.00 200 LEU A N 1
ATOM 1489 C CA . LEU A 1 200 ? -14.239 11.369 20.442 1.00 96.00 200 LEU A CA 1
ATOM 1490 C C . LEU A 1 200 ? -14.777 11.040 21.844 1.00 96.00 200 LEU A C 1
ATOM 1492 O O . LEU A 1 200 ? -15.748 10.292 21.966 1.00 96.00 200 LEU A O 1
ATOM 1496 N N . LEU A 1 201 ? -14.179 11.620 22.891 1.00 94.75 201 LEU A N 1
ATOM 1497 C CA . LEU A 1 201 ? -14.644 11.453 24.270 1.00 94.75 201 LEU A CA 1
ATOM 1498 C C . LEU A 1 201 ? -16.067 11.986 24.457 1.00 94.75 201 LEU A C 1
ATOM 1500 O O . LEU A 1 201 ? -16.890 11.309 25.064 1.00 94.75 201 LEU A O 1
ATOM 1504 N N . GLN A 1 202 ? -16.387 13.158 23.903 1.00 94.81 202 GLN A N 1
ATOM 1505 C CA . GLN A 1 202 ? -17.732 13.737 23.999 1.00 94.81 202 GLN A CA 1
ATOM 1506 C C . GLN A 1 202 ? -18.791 12.862 23.318 1.00 94.81 202 GLN A C 1
ATOM 1508 O O . GLN A 1 202 ? -19.851 12.618 23.900 1.00 94.81 202 GLN A O 1
ATOM 1513 N N . TYR A 1 203 ? -18.501 12.331 22.124 1.00 96.94 203 TYR A N 1
ATOM 1514 C CA . TYR A 1 203 ? -19.389 11.368 21.470 1.00 96.94 203 TYR A CA 1
ATOM 1515 C C . TYR A 1 203 ? -19.578 10.118 22.339 1.00 96.94 203 TYR A C 1
ATOM 1517 O O . TYR A 1 203 ? -20.704 9.671 22.562 1.00 96.94 203 TYR A O 1
ATOM 1525 N N . ALA A 1 204 ? -18.484 9.562 22.867 1.00 96.44 204 ALA A N 1
ATOM 1526 C CA . ALA A 1 204 ? -18.525 8.349 23.674 1.00 96.44 204 ALA A CA 1
ATOM 1527 C C . ALA A 1 204 ? -19.242 8.536 25.018 1.00 96.44 204 ALA A C 1
ATOM 1529 O O . ALA A 1 204 ? -19.901 7.606 25.487 1.00 96.44 204 ALA A O 1
ATOM 1530 N N . ALA A 1 205 ? -19.149 9.726 25.615 1.00 94.06 205 ALA A N 1
ATOM 1531 C CA . ALA A 1 205 ? -19.860 10.099 26.832 1.00 94.06 205 ALA A CA 1
ATOM 1532 C C . ALA A 1 205 ? -21.377 10.075 26.625 1.00 94.06 205 ALA A C 1
ATOM 1534 O O . ALA A 1 205 ? -22.111 9.563 27.467 1.00 94.06 205 ALA A O 1
ATOM 1535 N N . LYS A 1 206 ? -21.838 10.597 25.484 1.00 95.31 206 LYS A N 1
ATOM 1536 C CA . LYS A 1 206 ? -23.261 10.723 25.171 1.00 95.31 206 LYS A CA 1
ATOM 1537 C C . LYS A 1 206 ? -23.872 9.450 24.592 1.00 95.31 206 LYS A C 1
ATOM 1539 O O . LYS A 1 206 ? -24.916 9.000 25.053 1.00 95.31 206 LYS A O 1
ATOM 1544 N N . TYR A 1 207 ? -23.244 8.882 23.565 1.00 95.81 207 TYR A N 1
ATOM 1545 C CA . TYR A 1 207 ? -23.835 7.814 22.753 1.00 95.81 207 TYR A CA 1
ATOM 1546 C C . TYR A 1 207 ? -23.387 6.404 23.144 1.00 95.81 207 TYR A C 1
ATOM 1548 O O . TYR A 1 207 ? -23.946 5.440 22.616 1.00 95.81 207 TYR A O 1
ATOM 1556 N N . ARG A 1 208 ? -22.413 6.277 24.061 1.00 95.00 208 ARG A N 1
ATOM 1557 C CA . ARG A 1 208 ? -21.956 5.008 24.663 1.00 95.00 208 ARG A CA 1
ATOM 1558 C C . ARG A 1 208 ? -21.811 3.853 23.648 1.00 95.00 208 ARG A C 1
ATOM 1560 O O . ARG A 1 208 ? -22.518 2.843 23.769 1.00 95.00 208 ARG A O 1
ATOM 1567 N N . PRO A 1 209 ? -20.959 3.993 22.609 1.00 96.12 209 PRO A N 1
ATOM 1568 C CA . PRO A 1 209 ? -20.676 2.893 21.686 1.0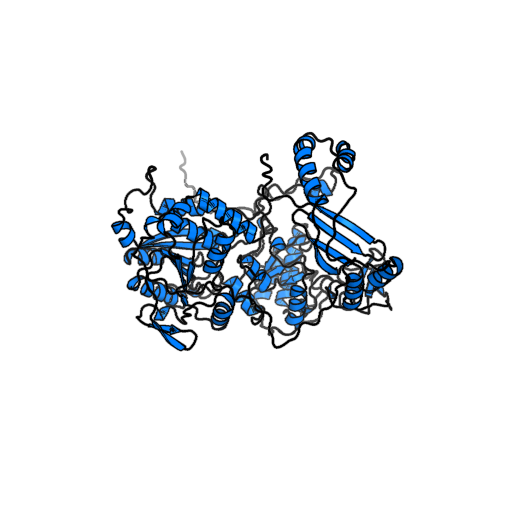0 96.12 209 PRO A CA 1
ATOM 1569 C C . PRO A 1 209 ? -20.178 1.667 22.462 1.00 96.12 209 PRO A C 1
ATOM 1571 O O . PRO A 1 209 ? -19.416 1.796 23.419 1.00 96.12 209 PRO A O 1
ATOM 1574 N N . ARG A 1 210 ? -20.606 0.467 22.052 1.00 95.88 210 ARG A N 1
ATOM 1575 C CA . ARG A 1 210 ? -20.286 -0.779 22.775 1.00 95.88 210 ARG A CA 1
ATOM 1576 C C . ARG A 1 210 ? -18.771 -1.021 22.822 1.00 95.88 210 ARG A C 1
ATOM 1578 O O . ARG A 1 210 ? -18.234 -1.404 23.861 1.00 95.88 210 ARG A O 1
ATOM 1585 N N . MET A 1 211 ? -18.094 -0.756 21.708 1.00 97.12 211 MET A N 1
ATOM 1586 C CA . MET A 1 211 ? -16.647 -0.851 21.561 1.00 97.12 211 MET A CA 1
ATOM 1587 C C . MET A 1 211 ? -16.110 0.335 20.759 1.00 97.12 211 MET A C 1
ATOM 1589 O O . MET A 1 211 ? -16.729 0.772 19.787 1.00 97.12 211 MET A O 1
ATOM 1593 N N . ILE A 1 212 ? -14.936 0.831 21.139 1.00 98.25 212 ILE A N 1
ATOM 1594 C CA . ILE A 1 212 ? -14.186 1.845 20.398 1.00 98.25 212 ILE A CA 1
ATOM 1595 C C . ILE A 1 212 ? -12.796 1.286 20.093 1.00 98.25 212 ILE A C 1
ATOM 1597 O O . ILE A 1 212 ? -12.165 0.659 20.944 1.00 98.25 212 ILE A O 1
ATOM 1601 N N . ILE A 1 213 ? -12.313 1.510 18.875 1.00 98.06 213 ILE A N 1
ATOM 1602 C CA . ILE A 1 213 ? -10.939 1.198 18.476 1.00 98.06 213 ILE A CA 1
ATOM 1603 C C . ILE A 1 213 ? -10.259 2.503 18.119 1.00 98.06 213 ILE A C 1
ATOM 1605 O O . ILE A 1 213 ? -10.599 3.134 17.121 1.00 98.06 213 ILE A O 1
ATOM 1609 N N . GLN A 1 214 ? -9.299 2.897 18.946 1.00 97.06 214 GLN A N 1
ATOM 1610 C CA . GLN A 1 214 ? -8.522 4.110 18.755 1.00 97.06 214 GLN A CA 1
ATOM 1611 C C . GLN A 1 214 ? -7.120 3.756 18.253 1.00 97.06 214 GLN A C 1
ATOM 1613 O O . GLN A 1 214 ? -6.432 2.940 18.863 1.00 97.06 214 GLN A O 1
ATOM 1618 N N . GLU A 1 215 ? -6.678 4.389 17.170 1.00 95.19 215 GLU A N 1
ATOM 1619 C CA . GLU A 1 215 ? -5.328 4.254 16.615 1.00 95.19 215 GLU A CA 1
ATOM 1620 C C . GLU A 1 215 ? -4.604 5.601 16.636 1.00 95.19 215 GLU A C 1
ATOM 1622 O O . GLU A 1 215 ? -5.208 6.646 16.396 1.00 95.19 215 GLU A O 1
ATOM 1627 N N . ASN A 1 216 ? -3.307 5.574 16.959 1.00 91.25 216 ASN A N 1
ATOM 1628 C CA . ASN A 1 216 ? -2.420 6.732 16.845 1.00 91.25 216 ASN A CA 1
ATOM 1629 C C . ASN A 1 216 ? -0.936 6.289 16.790 1.00 91.25 216 ASN A C 1
ATOM 1631 O O . ASN A 1 216 ? -0.580 5.110 16.923 1.00 91.25 216 ASN A O 1
ATOM 1635 N N . GLY A 1 217 ? -0.030 7.251 16.613 1.00 86.94 217 GLY A N 1
ATOM 1636 C CA . GLY A 1 217 ? 1.413 7.064 16.707 1.00 86.94 217 GLY A CA 1
ATOM 1637 C C . GLY A 1 217 ? 1.880 6.571 18.083 1.00 86.94 217 GLY A C 1
ATOM 1638 O O . GLY A 1 217 ? 1.238 6.770 19.114 1.00 86.94 217 GLY A O 1
ATOM 1639 N N . ARG A 1 218 ? 3.060 5.941 18.109 1.00 86.62 218 ARG A N 1
ATOM 1640 C CA . ARG A 1 218 ? 3.675 5.405 19.337 1.00 86.62 218 ARG A CA 1
ATOM 1641 C C . ARG A 1 218 ? 3.948 6.480 20.399 1.00 86.62 218 ARG A C 1
ATOM 1643 O O . ARG A 1 218 ? 3.894 6.172 21.582 1.00 86.62 218 ARG A O 1
ATOM 1650 N N . SER A 1 219 ? 4.238 7.708 19.974 1.00 85.12 219 SER A N 1
ATOM 1651 C CA . SER A 1 219 ? 4.569 8.848 20.837 1.00 85.12 219 SER A CA 1
ATOM 1652 C C . SER A 1 219 ? 3.355 9.586 21.408 1.00 85.12 219 SER A C 1
ATOM 1654 O O . SER A 1 219 ? 3.537 10.535 22.168 1.00 85.12 219 SER A O 1
ATOM 1656 N N . ALA A 1 220 ? 2.127 9.177 21.066 1.00 85.88 220 ALA A N 1
ATOM 1657 C CA . ALA A 1 220 ? 0.936 9.766 21.663 1.00 85.88 220 ALA A CA 1
ATOM 1658 C C . ALA A 1 220 ? 0.897 9.505 23.189 1.00 85.88 220 ALA A C 1
ATOM 1660 O O . ALA A 1 220 ? 1.433 8.496 23.660 1.00 85.88 220 ALA A O 1
ATOM 1661 N N . PRO A 1 221 ? 0.273 10.391 23.985 1.00 87.50 221 PRO A N 1
ATOM 1662 C CA . PRO A 1 221 ? 0.217 10.286 25.446 1.00 87.50 221 PRO A CA 1
ATOM 1663 C C . PRO A 1 221 ? -0.809 9.237 25.911 1.00 87.50 221 PRO A C 1
ATOM 1665 O O . PRO A 1 221 ? -1.809 9.545 26.555 1.00 87.50 221 PRO A O 1
ATOM 1668 N N . TRP A 1 222 ? -0.546 7.972 25.582 1.00 90.12 222 TRP A N 1
ATOM 1669 C CA . TRP A 1 222 ? -1.462 6.849 25.787 1.00 90.12 222 TRP A CA 1
ATOM 1670 C C . TRP A 1 222 ? -1.852 6.603 27.246 1.00 90.12 222 TRP A C 1
ATOM 1672 O O . TRP A 1 222 ? -2.993 6.232 27.490 1.00 90.12 222 TRP A O 1
ATOM 1682 N N . GLY A 1 223 ? -0.945 6.844 28.202 1.00 90.44 223 GLY A N 1
ATOM 1683 C CA . GLY A 1 223 ? -1.257 6.733 29.633 1.00 90.44 223 GLY A CA 1
ATOM 1684 C C . GLY A 1 223 ? -2.380 7.687 30.044 1.00 90.44 223 GLY A C 1
ATOM 1685 O O . GLY A 1 223 ? -3.405 7.243 30.536 1.00 90.44 223 GLY A O 1
ATOM 1686 N N . GLN A 1 224 ? -2.247 8.973 29.699 1.00 89.12 224 GLN A N 1
ATOM 1687 C CA . GLN A 1 224 ? -3.268 9.988 29.991 1.00 89.12 224 GLN A CA 1
ATOM 1688 C C . GLN A 1 224 ? -4.593 9.685 29.280 1.00 89.12 224 GLN A C 1
ATOM 1690 O O . GLN A 1 224 ? -5.658 9.810 29.873 1.00 89.12 224 GLN A O 1
ATOM 1695 N N . MET A 1 225 ? -4.540 9.253 28.014 1.00 91.44 225 MET A N 1
ATOM 1696 C CA . MET A 1 225 ? -5.748 8.865 27.275 1.00 91.44 225 MET A CA 1
ATOM 1697 C C . MET A 1 225 ? -6.455 7.673 27.928 1.00 91.44 225 MET A C 1
ATOM 1699 O O . MET A 1 225 ? -7.680 7.658 27.998 1.00 91.44 225 MET A O 1
ATOM 1703 N N . LYS A 1 226 ? -5.689 6.684 28.404 1.00 93.50 226 LYS A N 1
ATOM 1704 C CA . LYS A 1 226 ? -6.214 5.513 29.105 1.00 93.50 226 LYS A CA 1
ATOM 1705 C C . LYS A 1 226 ? -6.911 5.916 30.405 1.00 93.50 226 LYS A C 1
ATOM 1707 O O . LYS A 1 226 ? -8.044 5.494 30.608 1.00 93.50 226 LYS A O 1
ATOM 1712 N N . ASP A 1 227 ? -6.263 6.742 31.226 1.00 92.88 227 ASP A N 1
ATOM 1713 C CA . ASP A 1 227 ? -6.822 7.210 32.500 1.00 92.88 227 ASP A CA 1
ATOM 1714 C C . ASP A 1 227 ? -8.165 7.922 32.269 1.00 92.88 227 ASP A C 1
ATOM 1716 O O . ASP A 1 227 ? -9.165 7.594 32.903 1.00 92.88 227 ASP A O 1
ATOM 1720 N N . MET A 1 228 ? -8.233 8.801 31.260 1.00 93.00 228 MET A N 1
ATOM 1721 C CA . MET A 1 228 ? -9.478 9.475 30.876 1.00 93.00 228 MET A CA 1
ATOM 1722 C C . MET A 1 228 ? -10.565 8.482 30.439 1.00 93.00 228 MET A C 1
ATOM 1724 O O . MET A 1 228 ? -11.710 8.597 30.860 1.00 93.00 228 MET A O 1
ATOM 1728 N N . TRP A 1 229 ? -10.255 7.476 29.619 1.00 95.19 229 TRP A N 1
ATOM 1729 C CA . TRP A 1 229 ? -11.257 6.472 29.241 1.00 95.19 229 TRP A CA 1
ATOM 1730 C C . TRP A 1 229 ? -11.778 5.660 30.436 1.00 95.19 229 TRP A C 1
ATOM 1732 O O . TRP A 1 229 ? -12.970 5.345 30.493 1.00 95.19 229 TRP A O 1
ATOM 1742 N N . GLU A 1 230 ? -10.904 5.329 31.387 1.00 93.12 230 GLU A N 1
ATOM 1743 C CA . GLU A 1 230 ? -11.268 4.608 32.609 1.00 93.12 230 GLU A CA 1
ATOM 1744 C C . GLU A 1 230 ? -12.163 5.458 33.525 1.00 93.12 230 GLU A C 1
ATOM 1746 O O . GLU A 1 230 ? -13.158 4.942 34.042 1.00 93.12 230 GLU A O 1
ATOM 1751 N N . GLU A 1 231 ? -11.898 6.765 33.640 1.00 92.75 231 GLU A N 1
ATOM 1752 C CA . GLU A 1 231 ? -12.778 7.730 34.321 1.00 92.75 231 GLU A CA 1
ATOM 1753 C C . GLU A 1 231 ? -14.177 7.792 33.684 1.00 92.75 231 GLU A C 1
ATOM 1755 O O . GLU A 1 231 ? -15.182 7.861 34.392 1.00 92.75 231 GLU A O 1
ATOM 1760 N N . PHE A 1 232 ? -14.269 7.681 32.355 1.00 91.44 232 PHE A N 1
ATOM 1761 C CA . PHE A 1 232 ? -15.538 7.610 31.618 1.00 91.44 232 PHE A CA 1
ATOM 1762 C C . PHE A 1 232 ? -16.215 6.226 31.675 1.00 91.44 232 PHE A C 1
ATOM 1764 O O . PHE A 1 232 ? -17.212 5.991 30.986 1.00 91.44 232 PHE A O 1
ATOM 1771 N N . GLY A 1 233 ? -15.712 5.284 32.476 1.00 93.12 233 GLY A N 1
ATOM 1772 C CA . GLY A 1 233 ? -16.334 3.972 32.649 1.00 93.12 233 GLY A CA 1
ATOM 1773 C C . GLY A 1 233 ? -16.158 3.055 31.436 1.00 93.12 233 GLY A C 1
ATOM 1774 O O . GLY A 1 233 ? -17.101 2.363 31.034 1.00 93.12 233 GLY A O 1
ATOM 1775 N N . TYR A 1 234 ? -14.966 3.052 30.840 1.00 95.06 234 TYR A N 1
ATOM 1776 C CA . TYR A 1 234 ? -14.540 2.065 29.848 1.00 95.06 234 TYR A CA 1
ATOM 1777 C C . TYR A 1 234 ? -13.356 1.233 30.358 1.00 95.06 234 TYR A C 1
ATOM 1779 O O . TYR A 1 234 ? -12.584 1.666 31.206 1.00 95.06 234 TYR A O 1
ATOM 1787 N N . ILE A 1 235 ? -13.205 0.021 29.824 1.00 93.38 235 ILE A N 1
ATOM 1788 C CA . ILE A 1 235 ? -12.016 -0.820 30.006 1.00 93.38 235 ILE A CA 1
ATOM 1789 C C . ILE A 1 235 ? -11.135 -0.681 28.769 1.00 93.38 235 ILE A C 1
ATOM 1791 O O . ILE A 1 235 ? -11.619 -0.860 27.653 1.00 93.38 235 ILE A O 1
ATOM 1795 N N . CYS A 1 236 ? -9.844 -0.420 28.967 1.00 94.56 236 CYS A N 1
ATOM 1796 C CA . CYS A 1 236 ? -8.909 -0.153 27.878 1.00 94.56 236 CYS A CA 1
ATOM 1797 C C . CYS A 1 236 ? -7.816 -1.217 27.767 1.00 94.56 236 CYS A C 1
ATOM 1799 O O . CYS A 1 236 ? -7.133 -1.539 28.743 1.00 94.56 236 CYS A O 1
ATOM 1801 N N . VAL A 1 237 ? -7.590 -1.703 26.547 1.00 94.81 237 VAL A N 1
ATOM 1802 C CA . VAL A 1 237 ? -6.487 -2.605 26.199 1.00 94.81 237 VAL A CA 1
ATOM 1803 C C . VAL A 1 237 ? -5.611 -1.932 25.159 1.00 94.81 237 VAL A C 1
ATOM 1805 O O . VAL A 1 237 ? -6.016 -1.769 24.011 1.00 94.81 237 VAL A O 1
ATOM 1808 N N . GLN A 1 238 ? -4.408 -1.540 25.564 1.00 94.88 238 GLN A N 1
ATOM 1809 C CA . GLN A 1 238 ? -3.428 -0.907 24.689 1.00 94.88 238 GLN A CA 1
ATOM 1810 C C . GLN A 1 238 ? -2.450 -1.948 24.139 1.00 94.88 238 GLN A C 1
ATOM 1812 O O . GLN A 1 238 ? -1.900 -2.745 24.896 1.00 94.88 238 GLN A O 1
ATOM 1817 N N . THR A 1 239 ? -2.164 -1.892 22.840 1.00 95.25 239 THR A N 1
ATOM 1818 C CA . THR A 1 239 ? -1.148 -2.734 22.198 1.00 95.25 239 THR A CA 1
ATOM 1819 C C . THR A 1 239 ? -0.368 -1.965 21.135 1.00 95.25 239 THR A C 1
ATOM 1821 O O . THR A 1 239 ? -0.924 -1.121 20.431 1.00 95.25 239 THR A O 1
ATOM 1824 N N . ASN A 1 240 ? 0.935 -2.231 21.016 1.00 95.94 240 ASN A N 1
ATOM 1825 C CA . ASN A 1 240 ? 1.776 -1.659 19.968 1.00 95.94 240 ASN A CA 1
ATOM 1826 C C . ASN A 1 240 ? 2.012 -2.695 18.872 1.00 95.94 240 ASN A C 1
ATOM 1828 O O . ASN A 1 240 ? 2.530 -3.779 19.133 1.00 95.94 240 ASN A O 1
ATOM 1832 N N . LEU A 1 241 ? 1.626 -2.350 17.647 1.00 96.12 241 LEU A N 1
ATOM 1833 C CA . LEU A 1 241 ? 1.606 -3.267 16.519 1.00 96.12 241 LEU A CA 1
ATOM 1834 C C . LEU A 1 241 ? 2.507 -2.753 15.404 1.00 96.12 241 LEU A C 1
ATOM 1836 O O . LEU A 1 241 ? 2.458 -1.577 15.036 1.00 96.12 241 LEU A O 1
ATOM 1840 N N . ASN A 1 242 ? 3.295 -3.660 14.828 1.00 94.81 242 ASN A N 1
ATOM 1841 C CA . ASN A 1 242 ? 4.088 -3.386 13.639 1.00 94.81 242 ASN A CA 1
ATOM 1842 C C . ASN A 1 242 ? 3.445 -4.048 12.420 1.00 94.81 242 ASN A C 1
ATOM 1844 O O . ASN A 1 242 ? 3.233 -5.257 12.412 1.00 94.81 242 ASN A O 1
ATOM 1848 N N . THR A 1 243 ? 3.173 -3.266 11.378 1.00 95.50 243 THR A N 1
ATOM 1849 C CA . THR A 1 243 ? 2.474 -3.722 10.162 1.00 95.50 243 THR A CA 1
ATOM 1850 C C . THR A 1 243 ? 3.110 -4.969 9.534 1.00 95.50 243 THR A C 1
ATOM 1852 O O . THR A 1 243 ? 2.386 -5.886 9.159 1.00 95.50 243 THR A O 1
ATOM 1855 N N . LYS A 1 244 ? 4.446 -5.083 9.528 1.00 93.19 244 LYS A N 1
ATOM 1856 C CA . LYS A 1 244 ? 5.164 -6.267 9.014 1.00 93.19 244 LYS A CA 1
ATOM 1857 C C . LYS A 1 244 ? 4.887 -7.575 9.751 1.00 93.19 244 LYS A C 1
ATOM 1859 O O . LYS A 1 244 ? 5.235 -8.630 9.238 1.00 93.19 244 LYS A O 1
ATOM 1864 N N . GLN A 1 245 ? 4.277 -7.526 10.935 1.00 95.38 245 GLN A N 1
ATOM 1865 C CA . GLN A 1 245 ? 3.815 -8.707 11.673 1.00 95.38 245 GLN A CA 1
ATOM 1866 C C . GLN A 1 245 ? 2.377 -9.114 11.310 1.00 95.38 245 GLN A C 1
ATOM 1868 O O . GLN A 1 245 ? 1.885 -10.120 11.816 1.00 95.38 245 GLN A O 1
ATOM 1873 N N . TYR A 1 246 ? 1.719 -8.346 10.439 1.00 96.94 246 TYR A N 1
ATOM 1874 C CA . TYR A 1 246 ? 0.340 -8.524 9.995 1.00 96.94 246 TYR A CA 1
ATOM 1875 C C . TYR A 1 246 ? 0.276 -8.410 8.463 1.00 96.94 246 TYR A C 1
ATOM 1877 O O . TYR A 1 246 ? -0.363 -7.511 7.909 1.00 96.94 246 TYR A O 1
ATOM 1885 N N . TYR A 1 247 ? 0.908 -9.377 7.791 1.00 96.50 247 TYR A N 1
ATOM 1886 C CA . TYR A 1 247 ? 0.863 -9.656 6.347 1.00 96.50 247 TYR A CA 1
ATOM 1887 C C . TYR A 1 247 ? 1.606 -8.670 5.435 1.00 96.50 247 TYR A C 1
ATOM 1889 O O . TYR A 1 247 ? 2.312 -9.106 4.530 1.00 96.50 247 TYR A O 1
ATOM 1897 N N . ILE A 1 248 ? 1.482 -7.361 5.658 1.00 95.62 248 ILE A N 1
ATOM 1898 C CA . ILE A 1 248 ? 2.010 -6.344 4.738 1.00 95.62 248 ILE A CA 1
ATOM 1899 C C . ILE A 1 248 ? 3.475 -6.024 5.077 1.00 95.62 248 ILE A C 1
ATOM 1901 O O . ILE A 1 248 ? 3.748 -5.643 6.215 1.00 95.62 248 ILE A O 1
ATOM 1905 N N . PRO A 1 249 ? 4.430 -6.089 4.127 1.00 93.25 249 PRO A N 1
ATOM 1906 C CA . PRO A 1 249 ? 5.860 -5.883 4.362 1.00 93.25 249 PRO A CA 1
ATOM 1907 C C . PRO A 1 249 ? 6.202 -4.395 4.522 1.00 93.25 249 PRO A C 1
ATOM 1909 O O . PRO A 1 249 ? 6.940 -3.815 3.729 1.00 93.25 249 PRO A O 1
ATOM 1912 N N . GLN A 1 250 ? 5.682 -3.763 5.574 1.00 92.00 250 GLN A N 1
ATOM 1913 C CA . GLN A 1 250 ? 5.983 -2.383 5.935 1.00 92.00 250 GLN A CA 1
ATOM 1914 C C . GLN A 1 250 ? 6.356 -2.279 7.416 1.00 92.00 250 GLN A C 1
ATOM 1916 O O . GLN A 1 250 ? 5.593 -2.661 8.302 1.00 92.00 250 GLN A O 1
ATOM 1921 N N . THR A 1 251 ? 7.513 -1.692 7.713 1.00 90.12 251 THR A N 1
ATOM 1922 C CA . THR A 1 251 ? 7.861 -1.268 9.070 1.00 90.12 251 THR A CA 1
ATOM 1923 C C . THR A 1 251 ? 7.077 -0.004 9.404 1.00 90.12 251 THR A C 1
ATOM 1925 O O . THR A 1 251 ? 7.508 1.116 9.128 1.00 90.12 251 THR A O 1
ATOM 1928 N N . ARG A 1 252 ? 5.910 -0.187 10.020 1.00 89.88 252 ARG A N 1
ATOM 1929 C CA . ARG A 1 252 ? 5.129 0.894 10.619 1.00 89.88 252 ARG A CA 1
ATOM 1930 C C . ARG A 1 252 ? 4.572 0.435 11.950 1.00 89.88 252 ARG A C 1
ATOM 1932 O O . ARG A 1 252 ? 3.698 -0.430 11.993 1.00 89.88 252 ARG A O 1
ATOM 1939 N N . GLU A 1 253 ? 5.057 1.081 12.999 1.00 91.62 253 GLU A N 1
ATOM 1940 C CA . GLU A 1 253 ? 4.570 0.912 14.360 1.00 91.62 253 GLU A CA 1
ATOM 1941 C C . GLU A 1 253 ? 3.448 1.906 14.642 1.00 91.62 253 GLU A C 1
ATOM 1943 O O . GLU A 1 253 ? 3.591 3.117 14.417 1.00 91.62 253 GLU A O 1
ATOM 1948 N N . ARG A 1 254 ? 2.325 1.384 15.124 1.00 92.88 254 ARG A N 1
ATOM 1949 C CA . ARG A 1 254 ? 1.183 2.152 15.616 1.00 92.88 254 ARG A CA 1
ATOM 1950 C C . ARG A 1 254 ? 0.650 1.499 16.871 1.00 92.88 254 ARG A C 1
ATOM 1952 O O . ARG A 1 254 ? 0.712 0.280 17.017 1.00 92.88 254 ARG A O 1
ATOM 1959 N N . THR A 1 255 ? 0.166 2.323 17.783 1.00 95.25 255 THR A N 1
ATOM 1960 C CA . THR A 1 255 ? -0.470 1.833 18.997 1.00 95.25 255 THR A CA 1
ATOM 1961 C C . THR A 1 255 ? -1.976 1.868 18.780 1.00 95.25 255 THR A C 1
ATOM 1963 O O . THR A 1 255 ? -2.512 2.846 18.261 1.00 95.25 255 THR A O 1
ATOM 1966 N N . TYR A 1 256 ? -2.631 0.777 19.156 1.00 97.19 256 TYR A N 1
ATOM 1967 C CA . TYR A 1 256 ? -4.077 0.634 19.143 1.00 97.19 256 TYR A CA 1
ATOM 1968 C C . TYR A 1 256 ? -4.571 0.508 20.579 1.00 97.19 256 TYR A C 1
ATOM 1970 O O . TYR A 1 256 ? -3.912 -0.119 21.413 1.00 97.19 256 TYR A O 1
ATOM 1978 N N . MET A 1 257 ? -5.740 1.072 20.853 1.00 97.25 257 MET A N 1
ATOM 1979 C CA . MET A 1 257 ? -6.461 0.886 22.101 1.00 97.25 257 MET A CA 1
ATOM 1980 C C . MET A 1 257 ? -7.853 0.336 21.800 1.00 97.25 257 MET A C 1
ATOM 1982 O O . MET A 1 257 ? -8.636 0.974 21.096 1.00 97.25 257 MET A O 1
ATOM 1986 N N . VAL A 1 258 ? -8.141 -0.857 22.319 1.00 97.88 258 VAL A N 1
ATOM 1987 C CA . VAL A 1 258 ? -9.484 -1.448 22.321 1.00 97.88 258 VAL A CA 1
ATOM 1988 C C . VAL A 1 258 ? -10.168 -1.011 23.607 1.00 97.88 258 VAL A C 1
ATOM 1990 O O . VAL A 1 258 ? -9.693 -1.323 24.698 1.00 97.88 258 VAL A O 1
ATOM 1993 N N . ILE A 1 259 ? -11.254 -0.263 23.474 1.00 97.44 259 ILE A N 1
ATOM 1994 C CA . ILE A 1 259 ? -11.953 0.410 24.567 1.00 97.44 259 ILE A CA 1
ATOM 1995 C C . ILE A 1 259 ? -13.366 -0.175 24.622 1.00 97.44 259 ILE A C 1
ATOM 1997 O O . ILE A 1 259 ? -14.086 -0.156 23.625 1.00 97.44 259 ILE A O 1
ATOM 2001 N N . ILE A 1 260 ? -13.754 -0.748 25.757 1.00 95.62 260 ILE A N 1
ATOM 2002 C CA . ILE A 1 260 ? -14.975 -1.554 25.892 1.00 95.62 260 ILE A CA 1
ATOM 2003 C C . ILE A 1 260 ? -15.841 -0.984 27.013 1.00 95.62 260 ILE A C 1
ATOM 2005 O O . ILE A 1 260 ? -15.337 -0.701 28.099 1.00 95.62 260 ILE A O 1
ATOM 2009 N N . ASP 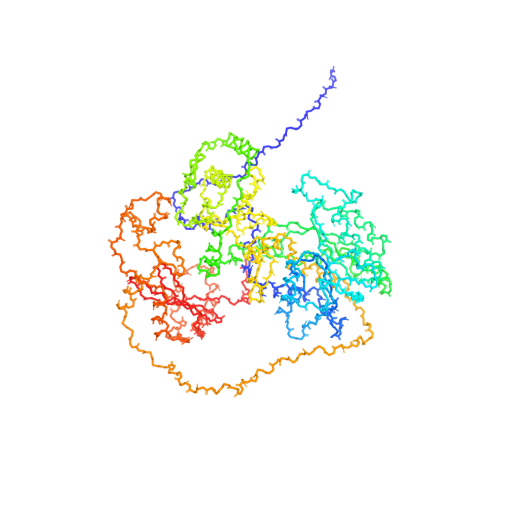A 1 261 ? -17.137 -0.796 26.753 1.00 94.50 261 ASP A N 1
ATOM 2010 C CA . ASP A 1 261 ? -18.074 -0.202 27.714 1.00 94.50 261 ASP A CA 1
ATOM 2011 C C . ASP A 1 261 ? -18.176 -1.059 28.992 1.00 94.50 261 ASP A C 1
ATOM 2013 O O . ASP A 1 261 ? -18.709 -2.174 28.973 1.00 94.50 261 ASP A O 1
ATOM 2017 N N . LYS A 1 262 ? -17.677 -0.528 30.118 1.00 91.25 262 LYS A N 1
ATOM 2018 C CA . LYS A 1 262 ? -17.625 -1.241 31.401 1.00 91.25 262 LYS A CA 1
ATOM 2019 C C . LYS A 1 262 ? -19.019 -1.531 31.954 1.00 91.25 262 LYS A C 1
ATOM 2021 O O . LYS A 1 262 ? -19.261 -2.637 32.425 1.00 91.25 262 LYS A O 1
ATOM 2026 N N . HIS A 1 263 ? -19.950 -0.587 31.848 1.00 88.88 263 HIS A N 1
ATOM 2027 C CA . HIS A 1 263 ? -21.312 -0.750 32.363 1.00 88.88 263 HIS A CA 1
ATOM 2028 C C . HIS A 1 263 ? -22.060 -1.864 31.631 1.00 88.88 263 HIS A C 1
ATOM 2030 O O . HIS A 1 263 ? -22.783 -2.651 32.243 1.00 88.88 263 HIS A O 1
ATOM 2036 N N . ARG A 1 264 ? -21.845 -1.985 30.316 1.00 88.69 264 ARG A N 1
ATOM 2037 C CA . ARG A 1 264 ? -22.412 -3.093 29.540 1.00 88.69 264 ARG A CA 1
ATOM 2038 C C . ARG A 1 264 ? -21.812 -4.432 29.946 1.00 88.69 264 ARG A C 1
ATOM 2040 O O . ARG A 1 264 ? -22.561 -5.399 30.025 1.00 88.69 264 ARG A O 1
ATOM 2047 N N . LEU A 1 265 ? -20.509 -4.489 30.229 1.00 85.56 265 LEU A N 1
ATOM 2048 C CA . LEU A 1 265 ? -19.848 -5.696 30.741 1.00 85.56 265 LEU A CA 1
ATOM 2049 C C . LEU A 1 265 ? -20.372 -6.112 32.122 1.00 85.56 265 LEU A C 1
ATOM 2051 O O . LEU A 1 265 ? -20.582 -7.302 32.355 1.00 85.56 265 LEU A O 1
ATOM 2055 N N . GLU A 1 266 ? -20.607 -5.151 33.018 1.00 85.19 266 GLU A N 1
ATOM 2056 C CA . GLU A 1 266 ? -21.213 -5.381 34.340 1.00 85.19 266 GLU A CA 1
ATOM 2057 C C . GLU A 1 266 ? -22.621 -5.956 34.200 1.00 85.19 266 GLU A C 1
ATOM 2059 O O . GLU A 1 266 ? -22.935 -6.963 34.831 1.00 85.19 266 GLU A O 1
ATOM 2064 N N . ALA A 1 267 ? -23.434 -5.388 33.304 1.00 82.50 267 ALA A N 1
ATOM 2065 C CA . ALA A 1 267 ? -24.793 -5.861 33.046 1.00 82.50 267 ALA A CA 1
ATOM 2066 C C . ALA A 1 267 ? -24.838 -7.324 32.563 1.00 82.50 267 ALA A C 1
ATOM 2068 O O . ALA A 1 267 ? -25.767 -8.062 32.889 1.00 82.50 267 ALA A O 1
ATOM 2069 N N . VAL A 1 268 ? -23.821 -7.776 31.821 1.00 76.44 268 VAL A N 1
ATOM 2070 C CA . VAL A 1 268 ? -23.697 -9.177 31.380 1.00 76.44 268 VAL A CA 1
ATOM 2071 C C . VAL A 1 268 ? -22.835 -10.044 32.309 1.00 76.44 268 VAL A C 1
ATOM 2073 O O . VAL A 1 268 ? -22.521 -11.175 31.949 1.00 76.44 268 VAL A O 1
ATOM 2076 N N . HIS A 1 269 ? -22.494 -9.553 33.507 1.00 71.31 269 HIS A N 1
ATOM 2077 C CA . HIS A 1 269 ? -21.739 -10.266 34.546 1.00 71.31 269 HIS A CA 1
ATOM 2078 C C . HIS A 1 269 ? -20.331 -10.732 34.106 1.00 71.31 269 HIS A C 1
ATOM 2080 O O . HIS A 1 269 ? -19.849 -11.771 34.547 1.00 71.31 269 HIS A O 1
ATOM 2086 N N . LEU A 1 270 ? -19.644 -9.962 33.248 1.00 67.56 270 LEU A N 1
ATOM 2087 C CA . LEU A 1 270 ? -18.348 -10.339 32.648 1.00 67.56 270 LEU A CA 1
ATOM 2088 C C . LEU A 1 270 ? -17.105 -9.675 33.274 1.00 67.56 270 LEU A C 1
ATOM 2090 O O . LEU A 1 270 ? -16.017 -9.774 32.716 1.00 67.56 270 LEU A O 1
ATOM 2094 N N . ILE A 1 271 ? -17.222 -8.990 34.416 1.00 59.00 271 ILE A N 1
ATOM 2095 C CA . ILE A 1 271 ? -16.065 -8.345 35.080 1.00 59.00 271 ILE A CA 1
ATOM 2096 C C . ILE A 1 271 ? -15.263 -9.316 35.982 1.00 59.00 271 ILE A C 1
ATOM 2098 O O . ILE A 1 271 ? -14.149 -9.005 36.402 1.00 59.00 271 ILE A O 1
ATOM 2102 N N . THR A 1 272 ? -15.761 -10.533 36.217 1.00 54.53 272 THR A N 1
ATOM 2103 C CA . THR A 1 272 ? -15.046 -11.645 36.887 1.00 54.53 272 THR A CA 1
ATOM 2104 C C . THR A 1 272 ? -14.557 -12.691 35.858 1.00 54.53 272 THR A C 1
ATOM 2106 O O . THR A 1 272 ? -15.022 -12.646 34.722 1.00 54.53 272 THR A O 1
ATOM 2109 N N . PRO A 1 273 ? -13.559 -13.556 36.170 1.00 49.78 273 PRO A N 1
ATOM 2110 C CA . PRO A 1 273 ? -12.669 -14.185 35.179 1.00 49.78 273 PRO A CA 1
ATOM 2111 C C . PRO A 1 273 ? -13.389 -14.812 33.976 1.00 49.78 273 PRO A C 1
ATOM 2113 O O . PRO A 1 273 ? -14.304 -15.615 34.127 1.00 49.78 273 PRO A O 1
ATOM 2116 N N . LEU A 1 274 ? -12.944 -14.435 32.775 1.00 57.31 274 LEU A N 1
ATOM 2117 C CA . LEU A 1 274 ? -13.697 -14.496 31.511 1.00 57.31 274 LEU A CA 1
ATOM 2118 C C . LEU A 1 274 ? -13.503 -15.791 30.703 1.00 57.31 274 LEU A C 1
ATOM 2120 O O . LEU A 1 274 ? -13.816 -15.851 29.510 1.00 57.31 274 LEU A O 1
ATOM 2124 N N . ASP A 1 275 ? -12.953 -16.823 31.332 1.00 52.56 275 ASP A N 1
ATOM 2125 C CA . ASP A 1 275 ? -12.624 -18.104 30.710 1.00 52.56 275 ASP A CA 1
ATOM 2126 C C . ASP A 1 275 ? -12.547 -19.184 31.811 1.00 52.56 275 ASP A C 1
ATOM 2128 O O . ASP A 1 275 ? -12.069 -18.860 32.904 1.00 52.56 275 ASP A O 1
ATOM 2132 N N . PRO A 1 276 ? -12.936 -20.454 31.570 1.00 50.25 276 PRO A N 1
ATOM 2133 C CA . PRO A 1 276 ? -12.585 -21.586 32.442 1.00 50.25 276 PRO A CA 1
ATOM 2134 C C . PRO A 1 276 ? -11.100 -21.639 32.874 1.00 50.25 276 PRO A C 1
ATOM 2136 O O . PRO A 1 276 ? -10.784 -22.268 33.880 1.00 50.25 276 PRO A O 1
ATOM 2139 N N . ARG A 1 277 ? -10.193 -20.955 32.157 1.00 54.47 277 ARG A N 1
ATOM 2140 C CA . ARG A 1 277 ? -8.762 -20.779 32.477 1.00 54.47 277 ARG A CA 1
ATOM 2141 C C . ARG A 1 277 ? -8.427 -19.633 33.452 1.00 54.47 277 ARG A C 1
ATOM 2143 O O . ARG A 1 277 ? -7.268 -19.498 33.827 1.00 54.47 277 ARG A O 1
ATOM 2150 N N . GLY A 1 278 ? -9.385 -18.785 33.837 1.00 61.06 278 GLY A N 1
ATOM 2151 C CA . GLY A 1 278 ? -9.178 -17.689 34.800 1.00 61.06 278 GLY A CA 1
ATOM 2152 C C . GLY A 1 278 ? -8.550 -16.394 34.246 1.00 61.06 278 GLY A C 1
ATOM 2153 O O . GLY A 1 278 ? -8.139 -15.540 35.028 1.00 61.06 278 GLY A O 1
ATOM 2154 N N . MET A 1 279 ? -8.475 -16.227 32.921 1.00 71.75 279 MET A N 1
ATOM 2155 C CA . MET A 1 279 ? -7.829 -15.078 32.261 1.00 71.75 279 MET A CA 1
ATOM 2156 C C . MET A 1 279 ? -8.663 -13.783 32.352 1.00 71.75 279 MET A C 1
ATOM 2158 O O . MET A 1 279 ? -9.893 -13.811 32.219 1.00 71.75 279 MET A O 1
ATOM 2162 N N . LYS A 1 280 ? -8.002 -12.629 32.535 1.00 83.25 280 LYS A N 1
ATOM 2163 C CA . LYS A 1 280 ? -8.663 -11.308 32.517 1.00 83.25 280 LYS A CA 1
ATOM 2164 C C . LYS A 1 280 ? -9.037 -10.892 31.091 1.00 83.25 280 LYS A C 1
ATOM 2166 O O . LYS A 1 280 ? -8.383 -11.280 30.127 1.00 83.25 280 LYS A O 1
ATOM 2171 N N . LEU A 1 281 ? -10.040 -10.020 30.947 1.00 85.00 281 LEU A N 1
ATOM 2172 C CA . LEU A 1 281 ? -10.447 -9.482 29.639 1.00 85.00 281 LEU A CA 1
ATOM 2173 C C . LEU A 1 281 ? -9.275 -8.873 28.855 1.00 85.00 281 LEU A C 1
ATOM 2175 O O . LEU A 1 281 ? -9.104 -9.119 27.663 1.00 85.00 281 LEU A O 1
ATOM 2179 N N . THR A 1 282 ? -8.469 -8.071 29.544 1.00 87.88 282 THR A N 1
ATOM 2180 C CA . THR A 1 282 ? -7.349 -7.332 28.960 1.00 87.88 282 THR A CA 1
ATOM 2181 C C . THR A 1 282 ? -6.271 -8.264 28.400 1.00 87.88 282 THR A C 1
ATOM 2183 O O . THR A 1 282 ? -5.731 -8.018 27.319 1.00 87.88 282 THR A O 1
ATOM 2186 N N . GLU A 1 283 ? -6.013 -9.370 29.100 1.00 90.06 283 GLU A N 1
ATOM 2187 C CA . GLU A 1 283 ? -5.102 -10.439 28.684 1.00 90.06 283 GLU A CA 1
ATOM 2188 C C . GLU A 1 283 ? -5.676 -11.196 27.485 1.00 90.06 283 GLU A C 1
ATOM 2190 O O . GLU A 1 283 ? -4.969 -11.405 26.505 1.00 90.06 283 GLU A O 1
ATOM 2195 N N . ARG A 1 284 ? -6.977 -11.517 27.509 1.00 91.38 284 ARG A N 1
ATOM 2196 C CA . ARG A 1 284 ? -7.659 -12.217 26.412 1.00 91.38 284 ARG A CA 1
ATOM 2197 C C . ARG A 1 284 ? -7.642 -11.425 25.106 1.00 91.38 284 ARG A C 1
ATOM 2199 O O . ARG A 1 284 ? -7.368 -12.000 24.058 1.00 91.38 284 ARG A O 1
ATOM 2206 N N . VAL A 1 285 ? -7.920 -10.119 25.148 1.00 94.44 285 VAL A N 1
ATOM 2207 C CA . VAL A 1 285 ? -7.841 -9.256 23.953 1.00 94.44 285 VAL A CA 1
ATOM 2208 C C . VAL A 1 285 ? -6.411 -9.234 23.409 1.00 94.44 285 VAL A C 1
ATOM 2210 O O . VAL A 1 285 ? -6.214 -9.418 22.211 1.00 94.44 285 VAL A O 1
ATOM 2213 N N . SER A 1 286 ? -5.414 -9.061 24.281 1.00 94.88 286 SER A N 1
ATOM 2214 C CA . SER A 1 286 ? -4.000 -9.037 23.880 1.00 94.88 286 SER A CA 1
ATOM 2215 C C . SER A 1 286 ? -3.550 -10.366 23.257 1.00 94.88 286 SER A C 1
ATOM 2217 O O . SER A 1 286 ? -2.917 -10.357 22.204 1.00 94.88 286 SER A O 1
ATOM 2219 N N . ASP A 1 287 ? -3.933 -11.497 23.858 1.00 95.50 287 ASP A N 1
ATOM 2220 C CA . ASP A 1 287 ? -3.667 -12.853 23.353 1.00 95.50 287 ASP A CA 1
ATOM 2221 C C . ASP A 1 287 ? -4.318 -13.093 21.982 1.00 95.50 287 ASP A C 1
ATOM 2223 O O . ASP A 1 287 ? -3.686 -13.626 21.072 1.00 95.50 287 ASP A O 1
ATOM 2227 N N . LEU A 1 288 ? -5.565 -12.652 21.789 1.00 97.12 288 LEU A N 1
ATOM 2228 C CA . LEU A 1 288 ? -6.245 -12.775 20.498 1.00 97.12 288 LEU A CA 1
ATOM 2229 C C . LEU A 1 288 ? -5.567 -11.940 19.408 1.00 97.12 288 LEU A C 1
ATOM 2231 O O . LEU A 1 288 ? -5.371 -12.446 18.305 1.00 97.12 288 LEU A O 1
ATOM 2235 N N . ILE A 1 289 ? -5.169 -10.698 19.707 1.00 97.56 289 ILE A N 1
ATOM 2236 C CA . ILE A 1 289 ? -4.419 -9.857 18.760 1.00 97.56 289 ILE A CA 1
ATOM 2237 C C . ILE A 1 289 ? -3.098 -10.538 18.377 1.00 97.56 289 ILE A C 1
ATOM 2239 O O . ILE A 1 289 ? -2.768 -10.608 17.193 1.00 97.56 289 ILE A O 1
ATOM 2243 N N . GLU A 1 290 ? -2.381 -11.104 19.353 1.00 96.75 290 GLU A N 1
ATOM 2244 C CA . GLU A 1 290 ? -1.138 -11.845 19.117 1.00 96.75 290 GLU A CA 1
ATOM 2245 C C . GLU A 1 290 ? -1.355 -13.049 18.189 1.00 96.75 290 GLU A C 1
ATOM 2247 O O . GLU A 1 290 ? -0.581 -13.261 17.257 1.00 96.75 290 GLU A O 1
ATOM 2252 N N . LYS A 1 291 ? -2.448 -13.799 18.374 1.00 97.62 291 LYS A N 1
ATOM 2253 C CA . LYS A 1 291 ? -2.799 -14.959 17.535 1.00 97.62 291 LYS A CA 1
ATOM 2254 C C . LYS A 1 291 ? -3.142 -14.601 16.089 1.00 97.62 291 LYS A C 1
ATOM 2256 O O . LYS A 1 291 ? -3.016 -15.451 15.207 1.00 97.62 291 LYS A O 1
ATOM 2261 N N . PHE A 1 292 ? -3.533 -13.357 15.812 1.00 97.75 292 PHE A N 1
ATOM 2262 C CA . PHE A 1 292 ? -3.719 -12.882 14.439 1.00 97.75 292 PHE A CA 1
ATOM 2263 C C . PHE A 1 292 ? -2.407 -12.554 13.720 1.00 97.75 292 PHE A C 1
ATOM 2265 O O . PHE A 1 292 ? -2.432 -12.368 12.497 1.00 97.75 292 PHE A O 1
ATOM 2272 N N . LYS A 1 293 ? -1.263 -12.510 14.421 1.00 96.44 293 LYS A N 1
ATOM 2273 C CA . LYS A 1 293 ? 0.024 -12.248 13.776 1.00 96.44 293 LYS A CA 1
ATOM 2274 C C . LYS A 1 293 ? 0.305 -13.264 12.674 1.00 96.44 293 LYS A C 1
ATOM 2276 O O . LYS A 1 293 ? 0.124 -14.477 12.799 1.00 96.44 293 LYS A O 1
ATOM 2281 N N . ARG A 1 294 ? 0.789 -12.729 11.564 1.00 95.38 294 ARG A N 1
ATOM 2282 C CA . ARG A 1 294 ? 1.420 -13.462 10.476 1.00 95.38 294 ARG A CA 1
ATOM 2283 C C . ARG A 1 294 ? 2.463 -12.532 9.883 1.00 95.38 294 ARG A C 1
ATOM 2285 O O . ARG A 1 294 ? 2.089 -11.592 9.176 1.00 95.38 294 ARG A O 1
ATOM 2292 N N . PRO A 1 295 ? 3.752 -12.739 10.182 1.00 95.00 295 PRO A N 1
ATOM 2293 C CA . PRO A 1 295 ? 4.792 -11.928 9.579 1.00 95.00 295 PRO A CA 1
ATOM 2294 C C . PRO A 1 295 ? 4.692 -11.944 8.053 1.00 95.00 295 PRO A C 1
ATOM 2296 O O . PRO A 1 295 ? 4.290 -12.947 7.453 1.00 95.00 295 PRO A O 1
ATOM 2299 N N . ALA A 1 296 ? 5.015 -10.811 7.435 1.00 93.69 296 ALA A N 1
ATOM 2300 C CA . ALA A 1 296 ? 4.999 -10.670 5.990 1.00 93.69 296 ALA A CA 1
ATOM 2301 C C . ALA A 1 296 ? 5.919 -11.724 5.361 1.00 93.69 296 ALA A C 1
ATOM 2303 O O . ALA A 1 296 ? 7.076 -11.858 5.754 1.00 93.69 296 ALA A O 1
ATOM 2304 N N . SER A 1 297 ? 5.397 -12.486 4.402 1.00 93.19 297 SER A N 1
ATOM 2305 C CA . SER A 1 297 ? 6.133 -13.558 3.715 1.00 93.19 297 SER A CA 1
ATOM 2306 C C . SER A 1 297 ? 6.413 -13.243 2.246 1.00 93.19 297 SER A C 1
ATOM 2308 O O . SER A 1 297 ? 7.084 -14.009 1.563 1.00 93.19 297 SER A O 1
ATOM 2310 N N . ALA A 1 298 ? 5.921 -12.105 1.755 1.00 92.06 298 ALA A N 1
ATOM 2311 C CA . ALA A 1 298 ? 6.194 -11.595 0.421 1.00 92.06 298 ALA A CA 1
ATOM 2312 C C . ALA A 1 298 ? 6.857 -10.211 0.509 1.00 92.06 298 ALA A C 1
ATOM 2314 O O . ALA A 1 298 ? 6.510 -9.428 1.399 1.00 92.06 298 ALA A O 1
ATOM 2315 N N . PRO A 1 299 ? 7.807 -9.897 -0.389 1.00 90.69 299 PRO A N 1
ATOM 2316 C CA . PRO A 1 299 ? 8.482 -8.608 -0.393 1.00 90.69 299 PRO A CA 1
ATOM 2317 C C . PRO A 1 299 ? 7.567 -7.492 -0.903 1.00 90.69 299 PRO A C 1
ATOM 2319 O O . PRO A 1 299 ? 6.617 -7.731 -1.645 1.00 90.69 299 PRO A O 1
ATOM 2322 N N . VAL A 1 300 ? 7.906 -6.248 -0.561 1.00 90.44 300 VAL A N 1
ATOM 2323 C CA . VAL A 1 300 ? 7.167 -5.037 -0.948 1.00 90.44 300 VAL A CA 1
ATOM 2324 C C . VAL A 1 300 ? 6.869 -4.959 -2.448 1.00 90.44 300 VAL A C 1
ATOM 2326 O O . VAL A 1 300 ? 5.755 -4.595 -2.814 1.00 90.44 300 VAL A O 1
ATOM 2329 N N . GLY A 1 301 ? 7.805 -5.378 -3.307 1.00 88.75 301 GLY A N 1
ATOM 2330 C CA . GLY A 1 301 ? 7.631 -5.373 -4.761 1.00 88.75 301 GLY A CA 1
ATOM 2331 C C . GLY A 1 301 ? 6.434 -6.196 -5.252 1.00 88.75 301 GLY A C 1
ATOM 2332 O O . GLY A 1 301 ? 5.850 -5.849 -6.268 1.00 88.75 301 GLY A O 1
ATOM 2333 N N . HIS A 1 302 ? 5.996 -7.222 -4.509 1.00 90.19 302 HIS A N 1
ATOM 2334 C CA . HIS A 1 302 ? 4.804 -8.011 -4.861 1.00 90.19 302 HIS A CA 1
ATOM 2335 C C . HIS A 1 302 ? 3.484 -7.265 -4.613 1.00 90.19 302 HIS A C 1
ATOM 2337 O O . HIS A 1 302 ? 2.445 -7.671 -5.121 1.00 90.19 302 HIS A O 1
ATOM 2343 N N . PHE A 1 303 ? 3.506 -6.191 -3.821 1.00 91.44 303 PHE A N 1
ATOM 2344 C CA . PHE A 1 303 ? 2.340 -5.342 -3.567 1.00 91.44 303 PHE A CA 1
ATOM 2345 C C . PHE A 1 303 ? 2.282 -4.149 -4.536 1.00 91.44 303 PHE A C 1
ATOM 2347 O O . PHE A 1 303 ? 1.348 -3.347 -4.465 1.00 91.44 303 PHE A O 1
ATOM 2354 N N . MET A 1 304 ? 3.305 -3.976 -5.380 1.00 89.06 304 MET A N 1
ATOM 2355 C CA . MET A 1 304 ? 3.456 -2.826 -6.269 1.00 89.06 304 MET A CA 1
ATOM 2356 C C . MET A 1 304 ? 2.854 -3.087 -7.641 1.00 89.06 304 MET A C 1
ATOM 2358 O O . MET A 1 304 ? 2.508 -4.214 -7.994 1.00 89.06 304 MET A O 1
ATOM 2362 N N . LEU A 1 305 ? 2.746 -2.018 -8.426 1.00 89.12 305 LEU A N 1
ATOM 2363 C CA . LEU A 1 305 ? 2.491 -2.169 -9.845 1.00 89.12 305 LEU A CA 1
ATOM 2364 C C . LEU A 1 305 ? 3.715 -2.761 -10.539 1.00 89.12 305 LEU A C 1
ATOM 2366 O O . LEU A 1 305 ? 4.853 -2.406 -10.227 1.00 89.12 305 LEU A O 1
ATOM 2370 N N . ASP A 1 306 ? 3.450 -3.610 -11.525 1.00 86.12 306 ASP A N 1
ATOM 2371 C CA . ASP A 1 306 ? 4.464 -4.066 -12.467 1.00 86.12 306 ASP A CA 1
ATOM 2372 C C . ASP A 1 306 ? 5.010 -2.866 -13.267 1.00 86.12 306 ASP A C 1
ATOM 2374 O O . ASP A 1 306 ? 4.272 -1.930 -13.591 1.00 86.12 306 ASP A O 1
ATOM 2378 N N . ASP A 1 307 ? 6.298 -2.888 -13.604 1.00 83.31 307 ASP A N 1
ATOM 2379 C CA . ASP A 1 307 ? 6.952 -1.847 -14.407 1.00 83.31 307 ASP A CA 1
ATOM 2380 C C . ASP A 1 307 ? 6.346 -1.707 -15.820 1.00 83.31 307 ASP A C 1
ATOM 2382 O O . ASP A 1 307 ? 6.495 -0.662 -16.470 1.00 83.31 307 ASP A O 1
ATOM 2386 N N . GLU A 1 308 ? 5.658 -2.753 -16.287 1.00 84.12 308 GLU A N 1
ATOM 2387 C CA . GLU A 1 308 ? 4.907 -2.807 -17.539 1.00 84.12 308 GLU A CA 1
ATOM 2388 C C . GLU A 1 308 ? 3.438 -2.354 -17.391 1.00 84.12 308 GLU A C 1
ATOM 2390 O O . GLU A 1 308 ? 2.722 -2.271 -18.391 1.00 84.12 308 GLU A O 1
ATOM 2395 N N . ASP A 1 309 ? 2.960 -2.028 -16.182 1.00 86.19 309 ASP A N 1
ATOM 2396 C CA . ASP A 1 309 ? 1.575 -1.599 -15.951 1.00 86.19 309 ASP A CA 1
ATOM 2397 C C . ASP A 1 309 ? 1.299 -0.224 -16.588 1.00 86.19 309 ASP A C 1
ATOM 2399 O O . ASP A 1 309 ? 1.966 0.783 -16.326 1.00 86.19 309 ASP A O 1
ATOM 2403 N N . ARG A 1 310 ? 0.245 -0.146 -17.408 1.00 84.31 310 ARG A N 1
ATOM 2404 C CA . ARG A 1 310 ? -0.155 1.094 -18.099 1.00 84.31 310 ARG A CA 1
ATOM 2405 C C . ARG A 1 310 ? -0.495 2.235 -17.142 1.00 84.31 310 ARG A C 1
ATOM 2407 O O . ARG A 1 310 ? -0.338 3.401 -17.502 1.00 84.31 310 ARG A O 1
ATOM 2414 N N . ARG A 1 311 ? -0.975 1.933 -15.934 1.00 85.94 311 ARG A N 1
ATOM 2415 C CA . ARG A 1 311 ? -1.261 2.943 -14.907 1.00 85.94 311 ARG A CA 1
ATOM 2416 C C . ARG A 1 311 ? 0.027 3.624 -14.460 1.00 85.94 311 ARG A C 1
ATOM 2418 O O . ARG A 1 311 ? 0.026 4.842 -14.292 1.00 85.94 311 ARG A O 1
ATOM 2425 N N . LEU A 1 312 ? 1.120 2.870 -14.340 1.00 87.50 312 LEU A N 1
ATOM 2426 C CA . LEU A 1 312 ? 2.430 3.404 -13.985 1.00 87.50 312 LEU A CA 1
ATOM 2427 C C . LEU A 1 312 ? 2.969 4.331 -15.086 1.00 87.50 312 LEU A C 1
ATOM 2429 O O . LEU A 1 312 ? 3.414 5.437 -14.788 1.00 87.50 312 LEU A O 1
ATOM 2433 N N . GLU A 1 313 ? 2.822 3.947 -16.360 1.00 88.06 313 GLU A N 1
ATOM 2434 C CA . GLU A 1 313 ? 3.163 4.810 -17.504 1.00 88.06 313 GLU A CA 1
ATOM 2435 C C . GLU A 1 313 ? 2.368 6.131 -17.494 1.00 88.06 313 GLU A C 1
ATOM 2437 O O . GLU A 1 313 ? 2.920 7.206 -17.746 1.00 88.06 313 GLU A O 1
ATOM 2442 N N . LEU A 1 314 ? 1.068 6.083 -17.177 1.00 86.19 314 LEU A N 1
ATOM 2443 C CA . LEU A 1 314 ? 0.237 7.285 -17.050 1.00 86.19 314 LEU A CA 1
ATOM 2444 C C . LEU A 1 314 ? 0.680 8.178 -15.883 1.00 86.19 314 LEU A C 1
ATOM 2446 O O . LEU A 1 314 ? 0.676 9.403 -16.026 1.00 86.19 314 LEU A O 1
ATOM 2450 N N . ILE A 1 315 ? 1.063 7.584 -14.749 1.00 85.56 315 ILE A N 1
ATOM 2451 C CA . ILE A 1 315 ? 1.594 8.312 -13.590 1.00 85.56 315 ILE A CA 1
ATOM 2452 C C . ILE A 1 315 ? 2.901 9.021 -13.960 1.00 85.56 315 ILE A C 1
ATOM 2454 O O . ILE A 1 315 ? 3.019 10.226 -13.735 1.00 85.56 315 ILE A O 1
ATOM 2458 N N . GLU A 1 316 ? 3.848 8.314 -14.583 1.00 85.25 316 GLU A N 1
ATOM 2459 C CA . GLU A 1 316 ? 5.129 8.885 -15.016 1.00 85.25 316 GLU A CA 1
ATOM 2460 C C . GLU A 1 316 ? 4.927 10.067 -15.977 1.00 85.25 316 GLU A C 1
ATOM 2462 O O . GLU A 1 316 ? 5.574 11.106 -15.842 1.00 85.25 316 GLU A O 1
ATOM 2467 N N . ARG A 1 317 ? 3.982 9.954 -16.921 1.00 81.62 317 ARG A N 1
ATOM 2468 C CA . ARG A 1 317 ? 3.656 11.043 -17.856 1.00 81.62 317 ARG A CA 1
ATOM 2469 C C . ARG A 1 317 ? 3.081 12.277 -17.164 1.00 81.62 317 ARG A C 1
ATOM 2471 O O . ARG A 1 317 ? 3.393 13.387 -17.586 1.00 81.62 317 ARG A O 1
ATOM 2478 N N . LYS A 1 318 ? 2.243 12.096 -16.139 1.00 76.19 318 LYS A N 1
ATOM 2479 C CA . LYS A 1 318 ? 1.624 13.203 -15.388 1.00 76.19 318 LYS A CA 1
ATOM 2480 C C . LYS A 1 318 ? 2.596 13.885 -14.426 1.00 76.19 318 LYS A C 1
ATOM 2482 O O . LYS A 1 318 ? 2.489 15.091 -14.236 1.00 76.19 318 LYS A O 1
ATOM 2487 N N . ALA A 1 319 ? 3.564 13.147 -13.879 1.00 67.19 319 ALA A N 1
ATOM 2488 C CA . ALA A 1 319 ? 4.569 13.679 -12.955 1.00 67.19 319 ALA A CA 1
ATOM 2489 C C . ALA A 1 319 ? 5.421 14.825 -13.548 1.00 67.19 319 ALA A C 1
ATOM 2491 O O . ALA A 1 319 ? 6.044 15.570 -12.801 1.00 67.19 319 ALA A O 1
ATOM 2492 N N . CYS A 1 320 ? 5.422 15.003 -14.875 1.00 54.88 320 CYS A N 1
ATOM 2493 C CA . CYS A 1 320 ? 6.112 16.086 -15.581 1.00 54.88 320 CYS A CA 1
ATOM 2494 C C . CYS A 1 320 ? 5.613 17.507 -15.282 1.00 54.88 320 CYS A C 1
ATOM 2496 O O . CYS A 1 320 ? 6.319 18.452 -15.622 1.00 54.88 320 CYS A O 1
ATOM 2498 N N . LEU A 1 321 ? 4.400 17.680 -14.751 1.00 50.75 321 LEU A N 1
ATOM 2499 C CA . LEU A 1 321 ? 3.752 18.998 -14.690 1.00 50.75 321 LEU A CA 1
ATOM 2500 C C . LEU A 1 321 ? 3.948 19.730 -13.353 1.00 50.75 321 LEU A C 1
ATOM 2502 O O . LEU A 1 321 ? 3.700 20.931 -13.284 1.00 50.75 321 LEU A O 1
ATOM 2506 N N . ASP A 1 322 ? 4.450 19.042 -12.325 1.00 54.28 322 ASP A N 1
ATOM 2507 C CA . ASP A 1 322 ? 4.550 19.581 -10.968 1.00 54.28 322 ASP A CA 1
ATOM 2508 C C . ASP A 1 322 ? 6.005 19.963 -10.637 1.00 54.28 322 ASP A C 1
ATOM 2510 O O . ASP A 1 322 ? 6.717 19.243 -9.932 1.00 54.28 322 ASP A O 1
ATOM 2514 N N . SER A 1 323 ? 6.481 21.103 -11.154 1.00 52.09 323 SER A N 1
ATOM 2515 C CA . SER A 1 323 ? 7.782 21.658 -10.749 1.00 52.09 323 SER A CA 1
ATOM 2516 C C . SER A 1 323 ? 7.766 22.006 -9.259 1.00 52.09 323 SER A C 1
ATOM 2518 O O . SER A 1 323 ? 6.889 22.745 -8.803 1.00 52.09 323 SER A O 1
ATOM 2520 N N . ARG A 1 324 ? 8.744 21.517 -8.492 1.00 61.19 324 ARG A N 1
ATOM 2521 C CA . ARG A 1 324 ? 8.894 21.889 -7.079 1.00 61.19 324 ARG A CA 1
ATOM 2522 C C . ARG A 1 324 ? 9.674 23.194 -6.965 1.00 61.19 324 ARG A C 1
ATOM 2524 O O . ARG A 1 324 ? 10.610 23.418 -7.722 1.00 61.19 324 ARG A O 1
ATOM 2531 N N . SER A 1 325 ? 9.287 24.050 -6.021 1.00 57.38 325 SER A N 1
ATOM 2532 C CA . SER A 1 325 ? 10.017 25.286 -5.749 1.00 57.38 325 SER A CA 1
ATOM 2533 C C . SER A 1 325 ? 11.407 24.989 -5.184 1.00 57.38 325 SER A C 1
ATOM 2535 O O . SER A 1 325 ? 11.562 24.129 -4.311 1.00 57.38 325 SER A O 1
ATOM 2537 N N . ASP A 1 326 ? 12.409 25.733 -5.654 1.00 60.47 326 ASP A N 1
ATOM 2538 C CA . ASP A 1 326 ? 13.743 25.727 -5.060 1.00 60.47 326 ASP A CA 1
ATOM 2539 C C . ASP A 1 326 ? 13.679 26.391 -3.682 1.00 60.47 326 ASP A C 1
ATOM 2541 O O . ASP A 1 326 ? 13.540 27.607 -3.541 1.00 60.47 326 ASP A O 1
ATOM 2545 N N . VAL A 1 327 ? 13.744 25.564 -2.643 1.00 69.62 327 VAL A N 1
ATOM 2546 C CA . VAL A 1 327 ? 13.865 26.005 -1.253 1.00 69.62 327 VAL A CA 1
ATOM 2547 C C . VAL A 1 327 ? 15.322 25.848 -0.837 1.00 69.62 327 VAL A C 1
ATOM 2549 O O . VAL A 1 327 ? 15.933 24.809 -1.098 1.00 69.62 327 VAL A O 1
ATOM 2552 N N . SER A 1 328 ? 15.876 26.859 -0.158 1.00 77.75 328 SER A N 1
ATOM 2553 C CA . SER A 1 328 ? 17.237 26.778 0.386 1.00 77.75 328 SER A CA 1
ATOM 2554 C C . SER A 1 328 ? 17.400 25.525 1.251 1.00 77.75 328 SER A C 1
ATOM 2556 O O . SER A 1 328 ? 16.603 25.250 2.151 1.00 77.75 328 SER A O 1
ATOM 2558 N N . TRP A 1 329 ? 18.448 24.753 0.964 1.00 85.25 329 TRP A N 1
ATOM 2559 C CA . TRP A 1 329 ? 18.738 23.479 1.620 1.00 85.25 329 TRP A CA 1
ATOM 2560 C C . TRP A 1 329 ? 20.091 23.488 2.345 1.00 85.25 329 TRP A C 1
ATOM 2562 O O . TRP A 1 329 ? 20.645 22.430 2.632 1.00 85.25 329 TRP A O 1
ATOM 2572 N N . GLU A 1 330 ? 20.618 24.664 2.696 1.00 86.94 330 GLU A N 1
ATOM 2573 C CA . GLU A 1 330 ? 21.935 24.838 3.337 1.00 86.94 330 GLU A CA 1
ATOM 2574 C C . GLU A 1 330 ? 22.127 23.960 4.583 1.00 86.94 330 GLU A C 1
ATOM 2576 O O . GLU A 1 330 ? 23.152 23.298 4.738 1.00 86.94 330 GLU A O 1
ATOM 2581 N N . GLN A 1 331 ? 21.106 23.862 5.439 1.00 84.19 331 GLN A N 1
ATOM 2582 C CA . GLN A 1 331 ? 21.147 22.994 6.621 1.00 84.19 331 GLN A CA 1
ATOM 2583 C C . GLN A 1 331 ? 21.245 21.503 6.260 1.00 84.19 331 GLN A C 1
ATOM 2585 O O . GLN A 1 331 ? 21.883 20.721 6.964 1.00 84.19 331 GLN A O 1
ATOM 2590 N N . TYR A 1 332 ? 20.605 21.081 5.167 1.00 84.62 332 TYR A N 1
ATOM 2591 C CA . TYR A 1 332 ? 20.741 19.716 4.658 1.00 84.62 332 TYR A CA 1
ATOM 2592 C C . TYR A 1 332 ? 22.122 19.490 4.048 1.00 84.62 332 TYR A C 1
ATOM 2594 O O . TYR A 1 332 ? 22.701 18.431 4.276 1.00 84.62 332 TYR A O 1
ATOM 2602 N N . LYS A 1 333 ? 22.668 20.485 3.344 1.00 89.25 333 LYS A N 1
ATOM 2603 C CA . LYS A 1 333 ? 24.017 20.432 2.779 1.00 89.25 333 LYS A CA 1
ATOM 2604 C C . LYS A 1 333 ? 25.067 20.207 3.864 1.00 89.25 333 LYS A C 1
ATOM 2606 O O . LYS A 1 333 ? 25.849 19.274 3.745 1.00 89.25 333 LYS A O 1
ATOM 2611 N N . ILE A 1 334 ? 25.002 20.948 4.975 1.00 90.31 334 ILE A N 1
ATOM 2612 C CA . ILE A 1 334 ? 25.905 20.750 6.125 1.00 90.31 334 ILE A CA 1
ATOM 2613 C C . ILE A 1 334 ? 25.841 19.303 6.640 1.00 90.31 334 ILE A C 1
ATOM 2615 O O . ILE A 1 334 ? 26.878 18.682 6.870 1.00 90.31 334 ILE A O 1
ATOM 2619 N N . ARG A 1 335 ? 24.635 18.738 6.791 1.00 89.25 335 ARG A N 1
ATOM 2620 C CA . ARG A 1 335 ? 24.458 17.347 7.249 1.00 89.25 335 ARG A CA 1
ATOM 2621 C C . ARG A 1 335 ? 24.979 16.322 6.239 1.00 89.25 335 ARG A C 1
ATOM 2623 O O . ARG A 1 335 ? 25.591 15.332 6.633 1.00 89.25 335 ARG A O 1
ATOM 2630 N N . HIS A 1 336 ? 24.764 16.556 4.947 1.00 91.31 336 HIS A N 1
ATOM 2631 C CA . HIS A 1 336 ? 25.287 15.708 3.875 1.00 91.31 336 HIS A CA 1
ATOM 2632 C C . HIS A 1 336 ? 26.824 15.753 3.828 1.00 91.31 336 HIS A C 1
ATOM 2634 O O . HIS A 1 336 ? 27.459 14.702 3.753 1.00 91.31 336 HIS A O 1
ATOM 2640 N N . ASP A 1 337 ? 27.425 16.936 3.971 1.00 91.62 337 ASP A N 1
ATOM 2641 C CA . ASP A 1 337 ? 28.879 17.119 4.020 1.00 91.62 337 ASP A CA 1
ATOM 2642 C C . ASP A 1 337 ? 29.494 16.433 5.244 1.00 91.62 337 ASP A C 1
ATOM 2644 O O . ASP A 1 337 ? 30.537 15.784 5.140 1.00 91.62 337 ASP A O 1
ATOM 2648 N N . GLN A 1 338 ? 28.843 16.528 6.408 1.00 91.81 338 GLN A N 1
ATOM 2649 C CA . GLN A 1 338 ? 29.247 15.792 7.608 1.00 91.81 338 GLN A CA 1
ATOM 2650 C C . GLN A 1 338 ? 29.234 14.281 7.364 1.00 91.81 338 GLN A C 1
ATOM 2652 O O . GLN A 1 338 ? 30.205 13.607 7.695 1.00 91.81 338 GLN A O 1
ATOM 2657 N N . GLN A 1 339 ? 28.181 13.754 6.738 1.00 90.81 339 GLN A N 1
ATOM 2658 C CA . GLN A 1 339 ? 28.062 12.326 6.428 1.00 90.81 339 GLN A CA 1
ATOM 2659 C C . GLN A 1 339 ? 29.113 11.856 5.417 1.00 90.81 339 GLN A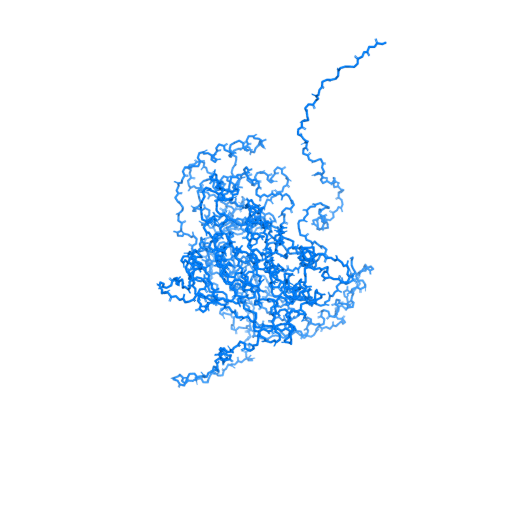 C 1
ATOM 2661 O O . GLN A 1 339 ? 29.749 10.824 5.631 1.00 90.81 339 GLN A O 1
ATOM 2666 N N . ARG A 1 340 ? 29.381 12.640 4.365 1.00 92.81 340 ARG A N 1
ATOM 2667 C CA . ARG A 1 340 ? 30.472 12.359 3.417 1.00 92.81 340 ARG A CA 1
ATOM 2668 C C . ARG A 1 340 ? 31.836 12.326 4.102 1.00 92.81 340 ARG A C 1
ATOM 2670 O O . ARG A 1 340 ? 32.627 11.441 3.793 1.00 92.81 340 ARG A O 1
ATOM 2677 N N . LYS A 1 341 ? 32.104 13.253 5.030 1.00 94.31 341 LYS A N 1
ATOM 2678 C CA . LYS A 1 341 ? 33.354 13.290 5.812 1.00 94.31 341 LYS A CA 1
ATOM 2679 C C . LYS A 1 341 ? 33.471 12.098 6.758 1.00 94.31 341 LYS A C 1
ATOM 2681 O O . LYS A 1 341 ? 34.508 11.449 6.771 1.00 94.31 341 LYS A O 1
ATOM 2686 N N . GLN A 1 342 ? 32.413 11.795 7.512 1.00 92.75 342 GLN A N 1
ATOM 2687 C CA . GLN A 1 342 ? 32.387 10.688 8.474 1.00 92.75 342 GLN A CA 1
ATOM 2688 C C . GLN A 1 342 ? 32.618 9.329 7.807 1.00 92.75 342 GLN A C 1
ATOM 2690 O O . GLN A 1 342 ? 33.328 8.496 8.357 1.00 92.75 342 GLN A O 1
ATOM 2695 N N . LEU A 1 343 ? 32.035 9.116 6.625 1.00 90.69 343 LEU A N 1
ATOM 2696 C CA . LEU A 1 343 ? 32.120 7.853 5.888 1.00 90.69 343 LEU A CA 1
ATOM 2697 C C . LEU A 1 343 ? 33.165 7.872 4.759 1.00 90.69 343 LEU A C 1
ATOM 2699 O O . LEU A 1 343 ? 33.220 6.932 3.976 1.00 90.69 343 LEU A O 1
ATOM 2703 N N . ALA A 1 344 ? 33.968 8.935 4.640 1.00 94.12 344 ALA A N 1
ATOM 2704 C CA . ALA A 1 344 ? 34.978 9.111 3.591 1.00 94.12 344 ALA A CA 1
ATOM 2705 C C . ALA A 1 344 ? 34.467 8.852 2.149 1.00 94.12 344 ALA A C 1
ATOM 2707 O O . ALA A 1 344 ? 35.169 8.282 1.319 1.00 94.12 344 ALA A O 1
ATOM 2708 N N . LEU A 1 345 ? 33.246 9.301 1.823 1.00 91.31 345 LEU A N 1
ATOM 2709 C CA . LEU A 1 345 ? 32.569 8.996 0.544 1.00 91.31 345 LEU A CA 1
ATOM 2710 C C . LEU A 1 345 ? 33.110 9.777 -0.669 1.00 91.31 345 LEU A C 1
ATOM 2712 O O . LEU A 1 345 ? 32.687 9.537 -1.800 1.00 91.31 345 LEU A O 1
ATOM 2716 N N . GLY A 1 346 ? 33.989 10.758 -0.451 1.00 92.56 346 GLY A N 1
ATOM 2717 C CA . GLY A 1 346 ? 34.412 11.708 -1.483 1.00 92.56 346 GLY A CA 1
ATOM 2718 C C . GLY A 1 346 ? 33.284 12.651 -1.925 1.00 92.56 346 GLY A C 1
ATOM 2719 O O . GLY A 1 346 ? 32.263 12.780 -1.249 1.00 92.56 346 GLY A O 1
ATOM 2720 N N . THR A 1 347 ? 33.472 13.329 -3.060 1.00 90.81 347 THR A N 1
ATOM 2721 C CA . THR A 1 347 ? 32.536 14.329 -3.623 1.00 90.81 347 THR A CA 1
ATOM 2722 C C . THR A 1 347 ? 31.796 13.844 -4.872 1.00 90.81 347 THR A C 1
ATOM 2724 O O . THR A 1 347 ? 31.007 14.587 -5.449 1.00 90.81 347 THR A O 1
ATOM 2727 N N . GLY A 1 348 ? 32.038 12.602 -5.300 1.00 90.88 348 GLY A N 1
ATOM 2728 C CA . GLY A 1 348 ? 31.424 12.038 -6.498 1.00 90.88 348 GLY A CA 1
ATOM 2729 C C . GLY A 1 348 ? 29.899 11.926 -6.398 1.00 90.88 348 GLY A C 1
ATOM 2730 O O . GLY A 1 348 ? 29.339 11.725 -5.312 1.00 90.88 348 GLY A O 1
ATOM 2731 N N . ARG A 1 349 ? 29.249 12.020 -7.562 1.00 92.75 349 ARG A N 1
ATOM 2732 C CA . ARG A 1 349 ? 27.807 11.825 -7.775 1.00 92.75 349 ARG A CA 1
ATOM 2733 C C . ARG A 1 349 ? 27.569 10.737 -8.837 1.00 92.75 349 ARG A C 1
ATOM 2735 O O . ARG A 1 349 ? 27.292 11.058 -9.990 1.00 92.75 349 ARG A O 1
ATOM 2742 N N . PRO A 1 350 ? 27.798 9.452 -8.513 1.00 91.56 350 PRO A N 1
ATOM 2743 C CA . PRO A 1 350 ? 27.836 8.371 -9.504 1.00 91.56 350 PRO A CA 1
ATOM 2744 C C . PRO A 1 350 ? 26.476 8.025 -10.130 1.00 91.56 350 PRO A C 1
ATOM 2746 O O . PRO A 1 350 ? 26.443 7.574 -11.275 1.00 91.56 350 PRO A O 1
ATOM 2749 N N . ILE A 1 351 ? 25.370 8.227 -9.409 1.00 93.31 351 ILE A N 1
ATOM 2750 C CA . ILE A 1 351 ? 24.019 7.969 -9.910 1.00 93.31 351 ILE A CA 1
ATOM 2751 C C . ILE A 1 351 ? 23.582 9.122 -10.794 1.00 93.31 351 ILE A C 1
ATOM 2753 O O . ILE A 1 351 ? 23.245 8.903 -11.951 1.00 93.31 351 ILE A O 1
ATOM 2757 N N . THR A 1 352 ? 23.588 10.349 -10.278 1.00 93.19 352 THR A N 1
ATOM 2758 C CA . THR A 1 352 ? 23.022 11.474 -11.035 1.00 93.19 352 THR A CA 1
ATOM 2759 C C . THR A 1 352 ? 23.982 12.046 -12.066 1.00 93.19 352 THR A C 1
ATOM 2761 O O . THR A 1 352 ? 23.529 12.681 -13.017 1.00 93.19 352 THR A O 1
ATOM 2764 N N . ARG A 1 353 ? 25.297 11.852 -11.877 1.00 92.94 353 ARG A N 1
ATOM 2765 C CA . ARG A 1 353 ? 26.371 12.505 -12.646 1.00 92.94 353 ARG A CA 1
ATOM 2766 C C . ARG A 1 353 ? 26.185 14.023 -12.760 1.00 92.94 353 ARG A C 1
ATOM 2768 O O . ARG A 1 353 ? 26.666 14.634 -13.708 1.00 92.94 353 ARG A O 1
ATOM 2775 N N . SER A 1 354 ? 25.481 14.618 -11.797 1.00 90.12 354 SER A N 1
ATOM 2776 C CA . SER A 1 354 ? 25.216 16.053 -11.769 1.00 90.12 354 SER A CA 1
ATOM 2777 C C . SER A 1 354 ? 26.450 16.835 -11.326 1.00 90.12 354 SER A C 1
ATOM 2779 O O . SER A 1 354 ? 27.288 16.336 -10.568 1.00 90.12 354 SER A O 1
ATOM 2781 N N . LEU A 1 355 ? 26.541 18.087 -11.772 1.00 85.62 355 LEU A N 1
ATOM 2782 C CA . LEU A 1 355 ? 27.522 19.054 -11.286 1.00 85.62 355 LEU A CA 1
ATOM 2783 C C . LEU A 1 355 ? 26.844 20.050 -10.329 1.00 85.62 355 LEU A C 1
ATOM 2785 O O . LEU A 1 355 ? 25.699 20.436 -10.573 1.00 85.62 355 LEU A O 1
ATOM 2789 N N . PRO A 1 356 ? 27.515 20.492 -9.248 1.00 79.88 356 PRO A N 1
ATOM 2790 C CA . PRO A 1 356 ? 26.934 21.455 -8.317 1.00 79.88 356 PRO A CA 1
ATOM 2791 C C . PRO A 1 356 ? 26.486 22.745 -9.011 1.00 79.88 356 PRO A C 1
ATOM 2793 O O . PRO A 1 356 ? 27.265 23.363 -9.735 1.00 79.88 356 PRO A O 1
ATOM 2796 N N . GLY A 1 357 ? 25.238 23.158 -8.777 1.00 74.50 357 GLY A N 1
ATOM 2797 C CA . GLY A 1 357 ? 24.663 24.375 -9.365 1.00 74.50 357 GLY A CA 1
ATOM 2798 C C . GLY A 1 357 ? 24.359 24.311 -10.869 1.00 74.50 357 GLY A C 1
ATOM 2799 O O . GLY A 1 357 ? 23.923 25.315 -11.428 1.00 74.50 357 GLY A O 1
ATOM 2800 N N . VAL A 1 358 ? 24.556 23.163 -11.528 1.00 79.50 358 VAL A N 1
ATOM 2801 C CA . VAL A 1 358 ? 24.201 22.954 -12.938 1.00 79.50 358 VAL A CA 1
ATOM 2802 C C . VAL A 1 358 ? 23.000 22.020 -13.011 1.00 79.50 358 VAL A C 1
ATOM 2804 O O . VAL A 1 358 ? 23.044 20.901 -12.505 1.00 79.50 358 VAL A O 1
ATOM 2807 N N . ASN A 1 359 ? 21.929 22.462 -13.672 1.00 72.69 359 ASN A N 1
ATOM 2808 C CA . ASN A 1 359 ? 20.758 21.624 -13.932 1.00 72.69 359 ASN A CA 1
ATOM 2809 C C . ASN A 1 359 ? 20.979 20.728 -15.164 1.00 72.69 359 ASN A C 1
ATOM 2811 O O . ASN A 1 359 ? 20.250 20.805 -16.151 1.00 72.69 359 ASN A O 1
ATOM 2815 N N . ASP A 1 360 ? 22.042 19.928 -15.114 1.00 81.19 360 ASP A N 1
ATOM 2816 C CA . ASP A 1 360 ? 22.371 18.913 -16.108 1.00 81.19 360 ASP A CA 1
ATOM 2817 C C . ASP A 1 360 ? 22.702 17.616 -15.367 1.00 81.19 360 ASP A C 1
ATOM 2819 O O . ASP A 1 360 ? 23.585 17.579 -14.504 1.00 81.19 360 ASP A O 1
ATOM 2823 N N . LEU A 1 361 ? 21.927 16.569 -15.646 1.00 88.44 361 LEU A N 1
ATOM 2824 C CA . LEU A 1 361 ? 22.027 15.274 -14.984 1.00 88.44 361 LEU A CA 1
ATOM 2825 C C . LEU A 1 361 ? 21.980 14.140 -16.005 1.00 88.44 361 LEU A C 1
ATOM 2827 O O . LEU A 1 361 ? 21.203 14.156 -16.960 1.00 88.44 361 LEU A O 1
ATOM 2831 N N . GLN A 1 362 ? 22.766 13.104 -15.739 1.00 90.38 362 GLN A N 1
ATOM 2832 C CA . GLN A 1 362 ? 22.818 11.882 -16.530 1.00 90.38 362 GLN A CA 1
ATOM 2833 C C . GLN A 1 362 ? 22.588 10.680 -15.609 1.00 90.38 362 GLN A C 1
ATOM 2835 O O . GLN A 1 362 ? 23.510 9.940 -15.259 1.00 90.38 362 GLN A O 1
ATOM 2840 N N . VAL A 1 363 ? 21.330 10.515 -15.195 1.00 93.31 363 VAL A N 1
ATOM 2841 C CA . VAL A 1 363 ? 20.865 9.350 -14.423 1.00 93.31 363 VAL A CA 1
ATOM 2842 C C . VAL A 1 363 ? 20.915 8.065 -15.260 1.00 93.31 363 VAL A C 1
ATOM 2844 O O . VAL A 1 363 ? 20.968 8.165 -16.489 1.00 93.31 363 VAL A O 1
ATOM 2847 N N . PRO A 1 364 ? 20.918 6.871 -14.630 1.00 93.56 364 PRO A N 1
ATOM 2848 C CA . PRO A 1 364 ? 20.893 5.607 -15.355 1.00 93.56 364 PRO A CA 1
ATOM 2849 C C . PRO A 1 364 ? 19.726 5.512 -16.346 1.00 93.56 364 PRO A C 1
ATOM 2851 O O . PRO A 1 364 ? 18.636 5.993 -16.059 1.00 93.56 364 PRO A O 1
ATOM 2854 N N . ASP A 1 365 ? 19.938 4.856 -17.481 1.00 90.38 365 ASP A N 1
ATOM 2855 C CA . ASP A 1 365 ? 18.987 4.763 -18.600 1.00 90.38 365 ASP A CA 1
ATOM 2856 C C . ASP A 1 365 ? 17.611 4.168 -18.243 1.00 90.38 365 ASP A C 1
ATOM 2858 O O . ASP A 1 365 ? 16.604 4.482 -18.886 1.00 90.38 365 ASP A O 1
ATOM 2862 N N . PHE A 1 366 ? 17.560 3.322 -17.215 1.00 89.31 366 PHE A N 1
ATOM 2863 C CA . PHE A 1 366 ? 16.340 2.725 -16.677 1.00 89.31 366 PHE A CA 1
ATOM 2864 C C . PHE A 1 366 ? 15.646 3.595 -15.618 1.00 89.31 366 PHE A C 1
ATOM 2866 O O . PHE A 1 366 ? 14.540 3.273 -15.193 1.00 89.31 366 PHE A O 1
ATOM 2873 N N . TYR A 1 367 ? 16.252 4.702 -15.180 1.00 92.50 367 TYR A N 1
ATOM 2874 C CA . TYR A 1 367 ? 15.615 5.618 -14.237 1.00 92.50 367 TYR A CA 1
ATOM 2875 C C . TYR A 1 367 ? 14.511 6.434 -14.914 1.00 92.50 367 TYR A C 1
ATOM 2877 O O . TYR A 1 367 ? 14.473 6.635 -16.127 1.00 92.50 367 TYR A O 1
ATOM 2885 N N . TRP A 1 368 ? 13.615 6.992 -14.104 1.00 90.56 368 TRP A N 1
ATOM 2886 C CA . TRP A 1 368 ? 12.571 7.894 -14.584 1.00 90.56 368 TRP A CA 1
ATOM 2887 C C . TRP A 1 368 ? 13.171 9.283 -14.833 1.00 90.56 368 TRP A C 1
ATOM 2889 O O . TRP A 1 368 ? 13.066 10.175 -13.990 1.00 90.56 368 TRP A O 1
ATOM 2899 N N . HIS A 1 369 ? 13.833 9.483 -15.978 1.00 88.62 369 HIS A N 1
ATOM 2900 C CA . HIS A 1 369 ? 14.562 10.723 -16.303 1.00 88.62 369 HIS A CA 1
ATOM 2901 C C . HIS A 1 369 ? 13.739 11.997 -16.043 1.00 88.62 369 HIS A C 1
ATOM 2903 O O . HIS A 1 369 ? 14.238 12.958 -15.461 1.00 88.62 369 HIS A O 1
ATOM 2909 N N . ARG A 1 370 ? 12.453 11.982 -16.414 1.00 85.81 370 ARG A N 1
ATOM 2910 C CA . ARG A 1 370 ? 11.520 13.105 -16.216 1.00 85.81 370 ARG A CA 1
ATOM 2911 C C . ARG A 1 370 ? 11.309 13.444 -14.744 1.00 85.81 370 ARG A C 1
ATOM 2913 O O . ARG A 1 370 ? 11.294 14.613 -14.383 1.00 85.81 370 ARG A O 1
ATOM 2920 N N . PHE A 1 371 ? 11.168 12.430 -13.891 1.00 88.44 371 PHE A N 1
ATOM 2921 C CA . PHE A 1 371 ? 11.068 12.639 -12.450 1.00 88.44 371 PHE A CA 1
ATOM 2922 C C . PHE A 1 371 ? 12.331 13.328 -11.934 1.00 88.44 371 PHE A C 1
ATOM 2924 O O . PHE A 1 371 ? 12.230 14.364 -11.284 1.00 88.44 371 PHE A O 1
ATOM 2931 N N . TRP A 1 372 ? 13.511 12.820 -12.289 1.00 89.38 372 TRP A N 1
ATOM 2932 C CA . TRP A 1 372 ? 14.786 13.353 -11.806 1.00 89.38 372 TRP A CA 1
ATOM 2933 C C . TRP A 1 372 ? 15.050 14.801 -12.223 1.00 89.38 372 TRP A C 1
ATOM 2935 O O . TRP A 1 372 ? 15.500 15.583 -11.389 1.00 89.38 372 TRP A O 1
ATOM 2945 N N . GLN A 1 373 ? 14.682 15.177 -13.450 1.00 86.19 373 GLN A N 1
ATOM 2946 C CA . GLN A 1 373 ? 14.775 16.555 -13.954 1.00 86.19 373 GLN A CA 1
ATOM 2947 C C . GLN A 1 373 ? 13.907 17.562 -13.184 1.00 86.19 373 GLN A C 1
ATOM 2949 O O . GLN A 1 373 ? 14.185 18.756 -13.214 1.00 86.19 373 GLN A O 1
ATOM 2954 N N . THR A 1 374 ? 12.859 17.098 -12.497 1.00 84.38 374 THR A N 1
ATOM 2955 C CA . THR A 1 374 ? 11.970 17.954 -11.684 1.00 84.38 374 THR A CA 1
ATOM 2956 C C . THR A 1 374 ? 12.344 17.985 -10.202 1.00 84.38 374 THR A C 1
ATOM 2958 O O . THR A 1 374 ? 11.744 18.738 -9.433 1.00 84.38 374 THR A O 1
ATOM 2961 N N . GLN A 1 375 ? 13.296 17.150 -9.771 1.00 87.69 375 GLN A N 1
ATOM 2962 C CA . GLN A 1 375 ? 13.715 17.107 -8.374 1.00 87.69 375 GLN A CA 1
ATOM 2963 C C . GLN A 1 375 ? 14.785 18.168 -8.084 1.00 87.69 375 GLN A C 1
ATOM 2965 O O . GLN A 1 375 ? 15.626 18.418 -8.939 1.00 87.69 375 GLN A O 1
ATOM 2970 N N . PRO A 1 376 ? 14.801 18.763 -6.878 1.00 87.31 376 PRO A N 1
ATOM 2971 C CA . PRO A 1 376 ? 15.848 19.703 -6.487 1.00 87.31 376 PRO A CA 1
ATOM 2972 C C . PRO A 1 376 ? 17.173 18.983 -6.195 1.00 87.31 376 PRO A C 1
ATOM 2974 O O . PRO A 1 376 ? 17.184 17.809 -5.812 1.00 87.31 376 PRO A O 1
ATOM 2977 N N . GLU A 1 377 ? 18.288 19.719 -6.248 1.00 88.69 377 GLU A N 1
ATOM 2978 C CA . GLU A 1 377 ? 19.647 19.190 -6.030 1.00 88.69 377 GLU A CA 1
ATOM 2979 C C . GLU A 1 377 ? 19.793 18.400 -4.720 1.00 88.69 377 GLU A C 1
ATOM 2981 O O . GLU A 1 377 ? 20.484 17.382 -4.666 1.00 88.69 377 GLU A O 1
ATOM 2986 N N . ARG A 1 378 ? 19.082 18.808 -3.661 1.00 89.00 378 ARG A N 1
ATOM 2987 C CA . ARG A 1 378 ? 19.052 18.083 -2.385 1.00 89.00 378 ARG A CA 1
ATOM 2988 C C . ARG A 1 378 ? 18.699 16.598 -2.565 1.00 89.00 378 ARG A C 1
ATOM 2990 O O . ARG A 1 378 ? 19.274 15.752 -1.883 1.00 89.00 378 ARG A O 1
ATOM 2997 N N . VAL A 1 379 ? 17.731 16.291 -3.429 1.00 90.75 379 VAL A N 1
ATOM 2998 C CA . VAL A 1 379 ? 17.244 14.925 -3.678 1.00 90.75 379 VAL A CA 1
ATOM 2999 C C . VAL A 1 379 ? 18.269 14.126 -4.481 1.00 90.75 379 VAL A C 1
ATOM 3001 O O . VAL A 1 379 ? 18.511 12.959 -4.171 1.00 90.75 379 VAL A O 1
ATOM 3004 N N . TRP A 1 380 ? 18.915 14.767 -5.458 1.00 91.44 380 TRP A N 1
ATOM 3005 C CA . TRP A 1 380 ? 20.027 14.192 -6.219 1.00 91.44 380 TRP A CA 1
ATOM 3006 C C . TRP A 1 380 ? 21.173 13.786 -5.285 1.00 91.44 380 TRP A C 1
ATOM 3008 O O . TRP A 1 380 ? 21.599 12.635 -5.260 1.00 91.44 380 TRP A O 1
ATOM 3018 N N . GLU A 1 381 ? 21.585 14.703 -4.410 1.00 90.50 381 GLU A N 1
ATOM 3019 C CA . GLU A 1 381 ? 22.641 14.461 -3.429 1.00 90.50 381 GLU A CA 1
ATOM 3020 C C . GLU A 1 381 ? 22.280 13.313 -2.468 1.00 90.50 381 GLU A C 1
ATOM 3022 O O . GLU A 1 381 ? 23.127 12.487 -2.126 1.00 90.50 381 GLU A O 1
ATOM 3027 N N . THR A 1 382 ? 21.012 13.224 -2.044 1.00 91.81 382 THR A N 1
ATOM 3028 C CA . THR A 1 382 ? 20.535 12.137 -1.179 1.00 91.81 382 THR A CA 1
ATOM 3029 C C . THR A 1 382 ? 20.670 10.766 -1.848 1.00 91.81 382 THR A C 1
ATOM 3031 O O . THR A 1 382 ? 21.104 9.826 -1.177 1.00 91.81 382 THR A O 1
ATOM 3034 N N . VAL A 1 383 ? 20.323 10.610 -3.133 1.00 92.25 383 VAL A N 1
ATOM 3035 C CA . VAL A 1 383 ? 20.443 9.303 -3.809 1.00 92.25 383 VAL A CA 1
ATOM 3036 C C . VAL A 1 383 ? 21.903 8.914 -4.038 1.00 92.25 383 VAL A C 1
ATOM 3038 O O . VAL A 1 383 ? 22.263 7.761 -3.804 1.00 92.25 383 VAL A O 1
ATOM 3041 N N . ASP A 1 384 ? 22.761 9.873 -4.399 1.00 93.19 384 ASP A N 1
ATOM 3042 C CA . ASP A 1 384 ? 24.190 9.635 -4.618 1.00 93.19 384 ASP A CA 1
ATOM 3043 C C . ASP A 1 384 ? 24.898 9.198 -3.331 1.00 93.19 384 ASP A C 1
ATOM 3045 O O . ASP A 1 384 ? 25.648 8.222 -3.330 1.00 93.19 384 ASP A O 1
ATOM 3049 N N . ILE A 1 385 ? 24.625 9.869 -2.207 1.00 92.56 385 ILE A N 1
ATOM 3050 C CA . ILE A 1 385 ? 25.193 9.484 -0.909 1.00 92.56 385 ILE A CA 1
ATOM 3051 C C . ILE A 1 385 ? 24.697 8.099 -0.487 1.00 92.56 385 ILE A C 1
ATOM 3053 O O . ILE A 1 385 ? 25.496 7.294 -0.013 1.00 92.56 385 ILE A O 1
ATOM 3057 N N . ASN A 1 386 ? 23.406 7.788 -0.658 1.00 90.25 386 ASN A N 1
ATOM 3058 C CA . ASN A 1 386 ? 22.900 6.455 -0.318 1.00 90.25 386 ASN A CA 1
ATOM 3059 C C . ASN A 1 386 ? 23.541 5.363 -1.183 1.00 90.25 386 ASN A C 1
ATOM 3061 O O . ASN A 1 386 ? 23.934 4.334 -0.636 1.00 90.25 386 ASN A O 1
ATOM 3065 N N . PHE A 1 387 ? 23.741 5.607 -2.481 1.00 90.88 387 PHE A N 1
ATOM 3066 C CA . PHE A 1 387 ? 24.479 4.690 -3.350 1.00 90.88 387 PHE A CA 1
ATOM 3067 C C . PHE A 1 387 ? 25.910 4.462 -2.855 1.00 90.88 387 PHE A C 1
ATOM 3069 O O . PHE A 1 387 ? 26.317 3.321 -2.648 1.00 90.88 387 PHE A O 1
ATOM 3076 N N . LEU A 1 388 ? 26.662 5.535 -2.584 1.00 91.62 388 LEU A N 1
ATOM 3077 C CA . LEU A 1 388 ? 28.046 5.440 -2.104 1.00 91.62 388 LEU A CA 1
ATOM 3078 C C . LEU A 1 388 ? 28.143 4.704 -0.760 1.00 91.62 388 LEU A C 1
ATOM 3080 O O . LEU A 1 388 ? 29.035 3.877 -0.573 1.00 91.62 388 LEU A O 1
ATOM 3084 N N . LYS A 1 389 ? 27.186 4.929 0.150 1.00 87.94 389 LYS A N 1
ATOM 3085 C CA . LYS A 1 389 ? 27.076 4.172 1.407 1.00 87.94 389 LYS A CA 1
ATOM 3086 C C . LYS A 1 389 ? 26.926 2.668 1.163 1.00 87.94 389 LYS A C 1
ATOM 3088 O O . LYS A 1 389 ? 27.456 1.886 1.945 1.00 87.94 389 LYS A O 1
ATOM 3093 N N . ARG A 1 390 ? 26.207 2.250 0.113 1.00 85.25 390 ARG A N 1
ATOM 3094 C CA . ARG A 1 390 ? 26.024 0.824 -0.222 1.00 85.25 390 ARG A CA 1
ATOM 3095 C C . ARG A 1 390 ? 27.234 0.234 -0.928 1.00 85.25 390 ARG A C 1
ATOM 3097 O O . ARG A 1 390 ? 27.613 -0.892 -0.625 1.00 85.25 390 ARG A O 1
ATOM 3104 N N . MET A 1 391 ? 27.917 1.030 -1.742 1.00 86.62 391 MET A N 1
ATOM 3105 C CA . MET A 1 391 ? 29.191 0.627 -2.331 1.00 86.62 391 MET A CA 1
ATOM 3106 C C . MET A 1 391 ? 30.258 0.342 -1.265 1.00 86.62 391 MET A C 1
ATOM 3108 O O . MET A 1 391 ? 30.981 -0.641 -1.403 1.00 86.62 391 MET A O 1
ATOM 3112 N N . LEU A 1 392 ? 30.306 1.108 -0.164 1.00 86.44 392 LEU A N 1
ATOM 3113 C CA . LEU A 1 392 ? 31.163 0.779 0.991 1.00 86.44 392 LEU A CA 1
ATOM 3114 C C . LEU A 1 392 ? 30.809 -0.563 1.651 1.00 86.44 392 LEU A C 1
ATOM 3116 O O . LEU A 1 392 ? 31.671 -1.199 2.247 1.00 86.44 392 LEU A O 1
ATOM 3120 N N . GLN A 1 393 ? 29.550 -0.989 1.547 1.00 82.69 393 GLN A N 1
ATOM 3121 C CA . GLN A 1 393 ? 29.060 -2.280 2.039 1.00 82.69 393 GLN A CA 1
ATOM 3122 C C . GLN A 1 393 ? 29.205 -3.401 0.994 1.00 82.69 393 GLN A C 1
ATOM 3124 O O . GLN A 1 393 ? 28.747 -4.514 1.231 1.00 82.69 393 GLN A O 1
ATOM 3129 N N . GLY A 1 394 ? 29.816 -3.123 -0.164 1.00 83.00 394 GLY A N 1
ATOM 3130 C CA . GLY A 1 394 ? 30.132 -4.125 -1.181 1.00 83.00 394 GLY A CA 1
ATOM 3131 C C . GLY A 1 394 ? 28.987 -4.502 -2.124 1.00 83.00 394 GLY A C 1
ATOM 3132 O O . GLY A 1 394 ? 29.095 -5.524 -2.799 1.00 83.00 394 GLY A O 1
ATOM 3133 N N . TYR A 1 395 ? 27.904 -3.716 -2.210 1.00 83.31 395 TYR A N 1
ATOM 3134 C CA . TYR A 1 395 ? 26.806 -4.016 -3.139 1.00 83.31 395 TYR A CA 1
ATOM 3135 C C . TYR A 1 395 ? 26.197 -2.789 -3.826 1.00 83.31 395 TYR A C 1
ATOM 3137 O O . TYR A 1 395 ? 26.145 -1.689 -3.277 1.00 83.31 395 TYR A O 1
ATOM 3145 N N . ASP A 1 396 ? 25.664 -3.020 -5.028 1.00 85.44 396 ASP A N 1
ATOM 3146 C CA . ASP A 1 396 ? 24.883 -2.047 -5.791 1.00 85.44 396 ASP A CA 1
ATOM 3147 C C . ASP A 1 396 ? 23.427 -2.027 -5.294 1.00 85.44 396 ASP A C 1
ATOM 3149 O O . ASP A 1 396 ? 22.728 -3.048 -5.310 1.00 85.44 396 ASP A O 1
ATOM 3153 N N . MET A 1 397 ? 22.949 -0.858 -4.855 1.00 85.12 397 MET A N 1
ATOM 3154 C CA . MET A 1 397 ? 21.578 -0.700 -4.360 1.00 85.12 397 MET A CA 1
ATOM 3155 C C . MET A 1 397 ? 20.507 -0.910 -5.441 1.00 85.12 397 MET A C 1
ATOM 3157 O O . MET A 1 397 ? 19.363 -1.187 -5.092 1.00 85.12 397 MET A O 1
ATOM 3161 N N . ASN A 1 398 ? 20.862 -0.823 -6.725 1.00 87.06 398 ASN A N 1
ATOM 3162 C CA . ASN A 1 398 ? 19.957 -1.032 -7.857 1.00 87.06 398 ASN A CA 1
ATOM 3163 C C . ASN A 1 398 ? 19.803 -2.512 -8.232 1.00 87.06 398 ASN A C 1
ATOM 3165 O O . ASN A 1 398 ? 18.960 -2.855 -9.055 1.00 87.06 398 ASN A O 1
ATOM 3169 N N . HIS A 1 399 ? 20.593 -3.412 -7.634 1.00 85.38 399 HIS A N 1
ATOM 3170 C CA . HIS A 1 399 ? 20.525 -4.843 -7.939 1.00 85.38 399 HIS A CA 1
ATOM 3171 C C . HIS A 1 399 ? 19.305 -5.546 -7.316 1.00 85.38 399 HIS A C 1
ATOM 3173 O O . HIS A 1 399 ? 18.788 -6.521 -7.865 1.00 85.38 399 HIS A O 1
ATOM 3179 N N . LYS A 1 400 ? 18.852 -5.086 -6.145 1.00 81.75 400 LYS A N 1
ATOM 3180 C CA . LYS A 1 400 ? 17.688 -5.622 -5.423 1.00 81.75 400 LYS A CA 1
ATOM 3181 C C . LYS A 1 400 ? 16.792 -4.479 -4.993 1.00 81.75 400 LYS A C 1
ATOM 3183 O O . LYS A 1 400 ? 17.302 -3.435 -4.598 1.00 81.75 400 LYS A O 1
ATOM 3188 N N . ASP A 1 401 ? 15.479 -4.698 -5.051 1.00 80.50 401 ASP A N 1
ATOM 3189 C CA . ASP A 1 401 ? 14.521 -3.638 -4.757 1.00 80.50 401 ASP A CA 1
ATOM 3190 C C . ASP A 1 401 ? 14.647 -3.183 -3.302 1.00 80.50 401 ASP A C 1
ATOM 3192 O O . ASP A 1 401 ? 14.595 -3.984 -2.361 1.00 80.50 401 ASP A O 1
ATOM 3196 N N . ARG A 1 402 ? 14.867 -1.880 -3.144 1.00 81.75 402 ARG A N 1
ATOM 3197 C CA . ARG A 1 402 ? 15.016 -1.184 -1.871 1.00 81.75 402 ARG A CA 1
ATOM 3198 C C . ARG A 1 402 ? 14.292 0.142 -1.946 1.00 81.75 402 ARG A C 1
ATOM 3200 O O . ARG A 1 402 ? 14.119 0.711 -3.024 1.00 81.75 402 ARG A O 1
ATOM 3207 N N . TRP A 1 403 ? 13.836 0.591 -0.785 1.00 84.31 403 TRP A N 1
ATOM 3208 C CA . TRP A 1 403 ? 12.984 1.758 -0.659 1.00 84.31 403 TRP A CA 1
ATOM 3209 C C . TRP A 1 403 ? 13.674 2.820 0.172 1.00 84.31 403 TRP A C 1
ATOM 3211 O O . TRP A 1 403 ? 13.841 2.666 1.381 1.00 84.31 403 TRP A O 1
ATOM 3221 N N . ILE A 1 404 ? 13.986 3.935 -0.479 1.00 85.69 404 ILE A N 1
ATOM 3222 C CA . ILE A 1 404 ? 14.607 5.090 0.159 1.00 85.69 404 ILE A CA 1
ATOM 3223 C C . ILE A 1 404 ? 13.578 6.214 0.192 1.00 85.69 404 ILE A C 1
ATOM 3225 O O . ILE A 1 404 ? 13.056 6.600 -0.848 1.00 85.69 404 ILE A O 1
ATOM 3229 N N . ASP A 1 405 ? 13.292 6.785 1.362 1.00 87.44 405 ASP A N 1
ATOM 3230 C CA . ASP A 1 405 ? 12.562 8.057 1.407 1.00 87.44 405 ASP A CA 1
ATOM 3231 C C . ASP A 1 405 ? 13.533 9.212 1.126 1.00 87.44 405 ASP A C 1
ATOM 3233 O O . ASP A 1 405 ? 14.307 9.625 1.997 1.00 87.44 405 ASP A O 1
ATOM 3237 N N . LEU A 1 406 ? 13.494 9.727 -0.104 1.00 89.00 406 LEU A N 1
ATOM 3238 C CA . LEU A 1 406 ? 14.329 10.842 -0.552 1.00 89.00 406 LEU A CA 1
ATOM 3239 C C . LEU A 1 406 ? 13.879 12.191 0.040 1.00 89.00 406 LEU A C 1
ATOM 3241 O O . LEU A 1 406 ? 14.588 13.191 -0.087 1.00 89.00 406 LEU A O 1
ATOM 3245 N N . SER A 1 407 ? 12.728 12.251 0.727 1.00 84.81 407 SER A N 1
ATOM 3246 C CA . SER A 1 407 ? 12.260 13.472 1.396 1.00 84.81 407 SER A CA 1
ATOM 3247 C C . SER A 1 407 ? 12.966 13.743 2.722 1.00 84.81 407 SER A C 1
ATOM 3249 O O . SER A 1 407 ? 12.819 14.842 3.261 1.00 84.81 407 SER A O 1
ATOM 3251 N N . GLN A 1 408 ? 13.743 12.792 3.244 1.00 80.06 408 GLN A N 1
ATOM 3252 C CA . GLN A 1 408 ? 14.504 12.937 4.485 1.00 80.06 408 GLN A CA 1
ATOM 3253 C C . GLN A 1 408 ? 15.993 13.188 4.204 1.00 80.06 408 GLN A C 1
ATOM 3255 O O . GLN A 1 408 ? 16.455 13.140 3.063 1.00 80.06 408 GLN A O 1
ATOM 3260 N N . GLY A 1 409 ? 16.742 13.552 5.245 1.00 78.62 409 GLY A N 1
ATOM 3261 C CA . GLY A 1 409 ? 18.200 13.667 5.171 1.00 78.62 409 GLY A CA 1
ATOM 3262 C C . GLY A 1 409 ? 18.862 12.294 5.293 1.00 78.62 409 GLY A C 1
ATOM 3263 O O . GLY A 1 409 ? 18.301 11.380 5.899 1.00 78.62 409 GLY A O 1
ATOM 3264 N N . VAL A 1 410 ? 20.063 12.149 4.731 1.00 82.25 410 VAL A N 1
ATOM 3265 C CA . VAL A 1 410 ? 20.840 10.889 4.733 1.00 82.25 410 VAL A CA 1
ATOM 3266 C C . VAL A 1 410 ? 21.257 10.419 6.139 1.00 82.25 410 VAL A C 1
ATOM 3268 O O . VAL A 1 410 ? 21.613 9.253 6.323 1.00 82.25 410 VAL A O 1
ATOM 3271 N N . ASP A 1 411 ? 21.186 11.323 7.119 1.00 74.44 411 ASP A N 1
ATOM 3272 C CA . ASP A 1 411 ? 21.442 11.135 8.549 1.00 74.44 411 ASP A CA 1
ATOM 3273 C C . ASP A 1 411 ? 20.315 10.388 9.279 1.00 74.44 411 ASP A C 1
ATOM 3275 O O . ASP A 1 411 ? 20.562 9.737 10.289 1.00 74.44 411 ASP A O 1
ATOM 3279 N N . ARG A 1 412 ? 19.080 10.423 8.763 1.00 68.81 412 ARG A N 1
ATOM 3280 C CA . ARG A 1 412 ? 17.904 9.844 9.441 1.00 68.81 412 ARG A CA 1
ATOM 3281 C C . ARG A 1 412 ? 17.720 8.338 9.231 1.00 68.81 412 ARG A C 1
ATOM 3283 O O . ARG A 1 412 ? 16.677 7.812 9.592 1.00 68.81 412 ARG A O 1
ATOM 3290 N N . SER A 1 413 ? 18.738 7.656 8.695 1.00 55.34 413 SER A N 1
ATOM 3291 C CA . SER A 1 413 ? 18.816 6.196 8.523 1.00 55.34 413 SER A CA 1
ATOM 3292 C C . SER A 1 413 ? 17.478 5.545 8.129 1.00 55.34 413 SER A C 1
ATOM 3294 O O . SER A 1 413 ? 16.820 4.886 8.933 1.00 55.34 413 SER A O 1
ATOM 3296 N N . ASN A 1 414 ? 17.109 5.673 6.856 1.00 56.50 414 ASN A N 1
ATOM 3297 C CA . ASN A 1 414 ? 15.888 5.079 6.311 1.00 56.50 414 ASN A CA 1
ATOM 3298 C C . ASN A 1 414 ? 16.045 3.619 5.875 1.00 56.50 414 ASN A C 1
ATOM 3300 O O . ASN A 1 414 ? 15.157 3.137 5.201 1.00 56.50 414 ASN A O 1
ATOM 3304 N N . GLU A 1 415 ? 17.152 2.931 6.169 1.00 54.53 415 GLU A N 1
ATOM 3305 C CA . GLU A 1 415 ? 17.394 1.587 5.630 1.00 54.53 415 GLU A CA 1
ATOM 3306 C C . GLU A 1 415 ? 18.427 0.811 6.470 1.00 54.53 415 GLU A C 1
ATOM 3308 O O . GLU A 1 415 ? 19.642 0.976 6.301 1.00 54.53 415 GLU A O 1
ATOM 3313 N N . GLY A 1 416 ? 17.947 -0.071 7.349 1.00 54.34 416 GLY A N 1
ATOM 3314 C CA . GLY A 1 416 ? 18.780 -1.111 7.964 1.00 54.34 416 GLY A CA 1
ATOM 3315 C C . GLY A 1 416 ? 18.959 -2.308 7.021 1.00 54.34 416 GLY A C 1
ATOM 3316 O O . GLY A 1 416 ? 18.085 -2.575 6.199 1.00 54.34 416 GLY A O 1
ATOM 3317 N N . ILE A 1 417 ? 20.061 -3.059 7.150 1.00 52.22 417 ILE A N 1
ATOM 3318 C CA . ILE A 1 417 ? 20.322 -4.286 6.360 1.00 52.22 417 ILE A CA 1
ATOM 3319 C C . ILE A 1 417 ? 19.176 -5.307 6.523 1.00 52.22 417 ILE A C 1
ATOM 3321 O O . ILE A 1 417 ? 18.779 -5.949 5.554 1.00 52.22 417 ILE A O 1
ATOM 3325 N N . ALA A 1 418 ? 18.545 -5.342 7.701 1.00 50.59 418 ALA A N 1
ATOM 3326 C CA . ALA A 1 418 ? 17.356 -6.144 7.999 1.00 50.59 418 ALA A CA 1
ATOM 3327 C C . ALA A 1 418 ? 16.111 -5.819 7.131 1.00 50.59 418 ALA A C 1
ATOM 3329 O O . ALA A 1 418 ? 15.167 -6.606 7.068 1.00 50.59 418 ALA A O 1
ATOM 3330 N N . GLY A 1 419 ? 16.090 -4.657 6.461 1.00 61.41 419 GLY A N 1
ATOM 3331 C CA . GLY A 1 419 ? 14.959 -4.101 5.705 1.00 61.41 419 GLY A CA 1
ATOM 3332 C C . GLY A 1 419 ? 14.812 -4.550 4.248 1.00 61.41 419 GLY A C 1
ATOM 3333 O O . GLY A 1 419 ? 13.929 -4.045 3.562 1.00 61.41 419 GLY A O 1
ATOM 3334 N N . VAL A 1 420 ? 15.646 -5.465 3.738 1.00 73.38 420 VAL A N 1
ATOM 3335 C CA . VAL A 1 420 ? 15.526 -5.929 2.340 1.00 73.38 420 VAL A CA 1
ATOM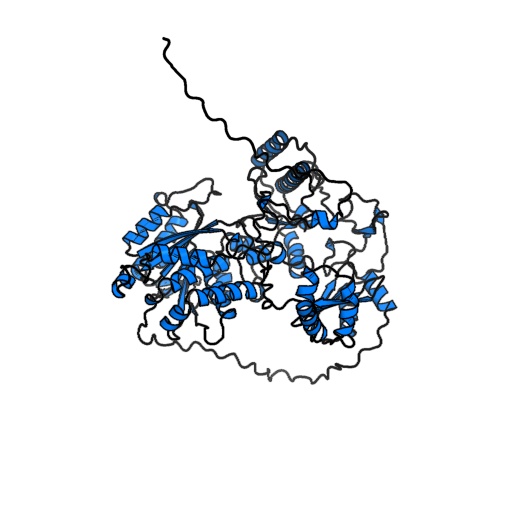 3336 C C . VAL A 1 420 ? 14.138 -6.534 2.099 1.00 73.38 420 VAL A C 1
ATOM 3338 O O . VAL A 1 420 ? 13.724 -7.450 2.807 1.00 73.38 420 VAL A O 1
ATOM 3341 N N . GLY A 1 421 ? 13.419 -6.010 1.102 1.00 80.56 421 GLY A N 1
ATOM 3342 C CA . GLY A 1 421 ? 12.059 -6.436 0.770 1.00 80.56 421 GLY A CA 1
ATOM 3343 C C . GLY A 1 421 ? 10.960 -5.909 1.703 1.00 80.56 421 GLY A C 1
ATOM 3344 O O . GLY A 1 421 ? 9.809 -6.294 1.525 1.00 80.56 421 GLY A O 1
ATOM 3345 N N . VAL A 1 422 ? 11.267 -5.028 2.663 1.00 86.50 422 VAL A N 1
ATOM 3346 C CA . VAL A 1 422 ? 10.286 -4.406 3.568 1.00 86.50 422 VAL A CA 1
ATOM 3347 C C . VAL A 1 422 ? 10.345 -2.886 3.440 1.00 86.50 422 VAL A C 1
ATOM 3349 O O . VAL A 1 422 ? 11.387 -2.272 3.644 1.00 86.50 422 VAL A O 1
ATOM 3352 N N . ALA A 1 423 ? 9.205 -2.260 3.154 1.00 88.25 423 ALA A N 1
ATOM 3353 C CA . ALA A 1 423 ? 9.090 -0.809 3.094 1.00 88.25 423 ALA A CA 1
ATOM 3354 C C . ALA A 1 423 ? 9.254 -0.166 4.476 1.00 88.25 423 ALA A C 1
ATOM 3356 O O . ALA A 1 423 ? 8.850 -0.715 5.504 1.00 88.25 423 ALA A O 1
ATOM 3357 N N . HIS A 1 424 ? 9.752 1.064 4.501 1.00 85.25 424 HIS A N 1
ATOM 3358 C CA . HIS A 1 424 ? 9.663 1.920 5.678 1.00 85.25 424 HIS A CA 1
ATOM 3359 C C . HIS A 1 424 ? 8.270 2.552 5.801 1.00 85.25 424 HIS A C 1
ATOM 3361 O O . HIS A 1 424 ? 7.424 2.452 4.904 1.00 85.25 424 HIS A O 1
ATOM 3367 N N . CYS A 1 425 ? 8.000 3.186 6.943 1.00 86.19 425 CYS A N 1
ATOM 3368 C CA . CYS A 1 425 ? 6.754 3.915 7.138 1.00 86.19 425 CYS A CA 1
ATOM 3369 C C . CYS A 1 425 ? 6.648 5.036 6.100 1.00 86.19 425 CYS A C 1
ATOM 3371 O O . CYS A 1 425 ? 7.453 5.964 6.100 1.00 86.19 425 CYS A O 1
ATOM 3373 N N . ILE A 1 426 ? 5.618 4.973 5.258 1.00 88.19 426 ILE A N 1
ATOM 3374 C CA . ILE A 1 426 ? 5.317 6.030 4.293 1.00 88.19 426 ILE A CA 1
ATOM 3375 C C . ILE A 1 426 ? 4.846 7.269 5.054 1.00 88.19 426 ILE A C 1
ATOM 3377 O O . ILE A 1 426 ? 3.989 7.175 5.941 1.00 88.19 426 ILE A O 1
ATOM 3381 N N . THR A 1 427 ? 5.429 8.420 4.724 1.00 86.44 427 THR A N 1
ATOM 3382 C CA . THR A 1 427 ? 5.044 9.716 5.284 1.00 86.44 427 THR A CA 1
ATOM 3383 C C . THR A 1 427 ? 4.137 10.466 4.299 1.00 86.44 427 THR A C 1
ATOM 3385 O O . THR A 1 427 ? 4.323 10.327 3.090 1.00 86.44 427 THR A O 1
ATOM 3388 N N . PRO A 1 428 ? 3.176 11.286 4.772 1.00 87.19 428 PRO A N 1
ATOM 3389 C CA . PRO A 1 428 ? 2.216 11.974 3.897 1.00 87.19 428 PRO A CA 1
ATOM 3390 C C . PRO A 1 428 ? 2.845 12.849 2.800 1.00 87.19 428 PRO A C 1
ATOM 3392 O O . PRO A 1 428 ? 2.283 13.011 1.724 1.00 87.19 428 PRO A O 1
ATOM 3395 N N . LYS A 1 429 ? 4.033 13.406 3.070 1.00 86.62 429 LYS A N 1
ATOM 3396 C CA . LYS A 1 429 ? 4.807 14.254 2.144 1.00 86.62 429 LYS A CA 1
ATOM 3397 C C . LYS A 1 429 ? 6.123 13.597 1.703 1.00 86.62 429 LYS A C 1
ATOM 3399 O O . LYS A 1 429 ? 7.051 14.295 1.290 1.00 86.62 429 LYS A O 1
ATOM 3404 N N . GLY A 1 430 ? 6.222 12.277 1.854 1.00 85.94 430 GLY A N 1
ATOM 3405 C CA . GLY A 1 430 ? 7.417 11.504 1.538 1.00 85.94 430 GLY A CA 1
ATOM 3406 C C . GLY A 1 430 ? 7.723 11.463 0.044 1.00 85.94 430 GLY A C 1
ATOM 3407 O O . GLY A 1 430 ? 6.868 11.743 -0.798 1.00 85.94 430 GLY A O 1
ATOM 3408 N N . ILE A 1 431 ? 8.954 11.078 -0.284 1.00 88.81 431 ILE A N 1
ATOM 3409 C CA . ILE A 1 431 ? 9.387 10.756 -1.648 1.00 88.81 431 ILE A CA 1
ATOM 3410 C C . ILE A 1 431 ? 9.956 9.331 -1.607 1.00 88.81 431 ILE A C 1
ATOM 3412 O O . ILE A 1 431 ? 11.171 9.152 -1.721 1.00 88.81 431 ILE A O 1
ATOM 3416 N N . PRO A 1 432 ? 9.109 8.311 -1.368 1.00 89.69 432 PRO A N 1
ATOM 3417 C CA . PRO A 1 432 ? 9.545 6.924 -1.442 1.00 89.69 432 PRO A CA 1
ATOM 3418 C C . PRO A 1 432 ? 10.061 6.623 -2.853 1.00 89.69 432 PRO A C 1
ATOM 3420 O O . PRO A 1 432 ? 9.391 6.915 -3.841 1.00 89.69 432 PRO A O 1
ATOM 3423 N N . PHE A 1 433 ? 11.256 6.057 -2.941 1.00 90.06 433 PHE A N 1
ATOM 3424 C CA . PHE A 1 433 ? 11.973 5.769 -4.178 1.00 90.06 433 PHE A CA 1
ATOM 3425 C C . PHE A 1 433 ? 12.337 4.289 -4.237 1.00 90.06 433 PHE A C 1
ATOM 3427 O O . PHE A 1 433 ? 12.931 3.783 -3.285 1.00 90.06 433 PHE A O 1
ATOM 3434 N N . SER A 1 434 ? 12.010 3.625 -5.349 1.00 90.50 434 SER A N 1
ATOM 3435 C CA . SER A 1 434 ? 12.442 2.251 -5.633 1.00 90.50 434 SER A CA 1
ATOM 3436 C C . SER A 1 434 ? 13.763 2.279 -6.400 1.00 90.50 434 SER A C 1
ATOM 3438 O O . SER A 1 434 ? 13.851 2.855 -7.488 1.00 90.50 434 SER A O 1
ATOM 3440 N N . THR A 1 435 ? 14.793 1.643 -5.840 1.00 88.69 435 THR A N 1
ATOM 3441 C CA . THR A 1 435 ? 16.144 1.617 -6.423 1.00 88.69 435 THR A CA 1
ATOM 3442 C C . THR A 1 435 ? 16.212 0.844 -7.737 1.00 88.69 435 THR A C 1
ATOM 3444 O O . THR A 1 435 ? 16.883 1.273 -8.670 1.00 88.69 435 THR A O 1
ATOM 3447 N N . THR A 1 436 ? 15.483 -0.268 -7.850 1.00 88.25 436 THR A N 1
ATOM 3448 C CA . THR A 1 436 ? 15.480 -1.095 -9.071 1.00 88.25 436 THR A CA 1
ATOM 3449 C C . THR A 1 436 ? 14.737 -0.438 -10.226 1.00 88.25 436 THR A C 1
ATOM 3451 O O . THR A 1 436 ? 15.152 -0.567 -11.374 1.00 88.25 436 THR A O 1
ATOM 3454 N N . ARG A 1 437 ? 13.673 0.309 -9.920 1.00 89.44 437 ARG A N 1
ATOM 3455 C CA . ARG A 1 437 ? 12.898 1.068 -10.905 1.00 89.44 437 ARG A CA 1
ATOM 3456 C C . ARG A 1 437 ? 13.541 2.411 -11.257 1.00 89.44 437 ARG A C 1
ATOM 3458 O O . ARG A 1 437 ? 13.249 2.988 -12.302 1.00 89.44 437 ARG A O 1
ATOM 3465 N N . GLY A 1 438 ? 14.353 2.972 -10.362 1.00 90.94 438 GLY A N 1
ATOM 3466 C CA . GLY A 1 438 ? 14.942 4.290 -10.570 1.00 90.94 438 GLY A CA 1
ATOM 3467 C C . GLY A 1 438 ? 13.917 5.430 -10.593 1.00 90.94 438 GLY A C 1
ATOM 3468 O O . GLY A 1 438 ? 14.159 6.477 -11.203 1.00 90.94 438 GLY A O 1
ATOM 3469 N N . GLY A 1 439 ? 12.775 5.241 -9.927 1.00 90.81 439 GLY A N 1
ATOM 3470 C CA . GLY A 1 439 ? 11.655 6.179 -9.900 1.00 90.81 439 GLY A CA 1
ATOM 3471 C C . GLY A 1 439 ? 10.918 6.202 -8.556 1.00 90.81 439 GLY A C 1
ATOM 3472 O O . GLY A 1 439 ? 11.171 5.363 -7.684 1.00 90.81 439 GLY A O 1
ATOM 3473 N N . PRO A 1 440 ? 10.016 7.179 -8.357 1.00 90.94 440 PRO A N 1
ATOM 3474 C CA . PRO A 1 440 ? 9.220 7.273 -7.145 1.00 90.94 440 PRO A CA 1
ATOM 3475 C C . PRO A 1 440 ? 8.194 6.135 -7.070 1.00 90.94 440 PRO A C 1
ATOM 3477 O O . PRO A 1 440 ? 7.692 5.654 -8.087 1.00 90.94 440 PRO A O 1
ATOM 3480 N N . VAL A 1 441 ? 7.830 5.758 -5.850 1.00 90.88 441 VAL A N 1
ATOM 3481 C CA . VAL A 1 441 ? 6.624 4.974 -5.577 1.00 90.88 441 VAL A CA 1
ATOM 3482 C C . VAL A 1 441 ? 5.432 5.918 -5.696 1.00 90.88 441 VAL A C 1
ATOM 3484 O O . VAL A 1 441 ? 5.383 6.972 -5.052 1.00 90.88 441 VAL A O 1
ATOM 3487 N N . SER A 1 442 ? 4.474 5.561 -6.545 1.00 90.94 442 SER A N 1
ATOM 3488 C CA . SER A 1 442 ? 3.277 6.373 -6.756 1.00 90.94 442 SER A CA 1
ATOM 3489 C C . SER A 1 442 ? 2.359 6.369 -5.531 1.00 90.94 442 SER A C 1
ATOM 3491 O O . SER A 1 442 ? 2.383 5.457 -4.708 1.00 90.94 442 SER A O 1
ATOM 3493 N N . GLY A 1 443 ? 1.490 7.373 -5.410 1.00 91.25 443 GLY A N 1
ATOM 3494 C CA . GLY A 1 443 ? 0.490 7.415 -4.345 1.00 91.25 443 GLY A CA 1
ATOM 3495 C C . GLY A 1 443 ? -0.478 6.226 -4.407 1.00 91.25 443 GLY A C 1
ATOM 3496 O O . GLY A 1 443 ? -0.894 5.718 -3.372 1.00 91.25 443 GLY A O 1
ATOM 3497 N N . MET A 1 444 ? -0.777 5.718 -5.606 1.00 90.81 444 MET A N 1
ATOM 3498 C CA . MET A 1 444 ? -1.598 4.515 -5.772 1.00 90.81 444 MET A CA 1
ATOM 3499 C C . MET A 1 444 ? -0.887 3.261 -5.240 1.00 90.81 444 MET A C 1
ATOM 3501 O O . MET A 1 444 ? -1.479 2.477 -4.506 1.00 90.81 444 MET A O 1
ATOM 3505 N N . GLU A 1 445 ? 0.399 3.095 -5.538 1.00 92.00 445 GLU A N 1
ATOM 3506 C CA . GLU A 1 445 ? 1.224 2.024 -4.966 1.00 92.00 445 GLU A CA 1
ATOM 3507 C C . GLU A 1 445 ? 1.371 2.147 -3.443 1.00 92.00 445 GLU A C 1
ATOM 3509 O O . GLU A 1 445 ? 1.278 1.158 -2.715 1.00 92.00 445 GLU A O 1
ATOM 3514 N N . ALA A 1 446 ? 1.518 3.372 -2.937 1.00 93.31 446 ALA A N 1
ATOM 3515 C CA . ALA A 1 446 ? 1.548 3.643 -1.506 1.00 93.31 446 ALA A CA 1
ATOM 3516 C C . ALA A 1 446 ? 0.241 3.221 -0.807 1.00 93.31 446 ALA A C 1
ATOM 3518 O O . ALA A 1 446 ? 0.298 2.690 0.307 1.00 93.31 446 ALA A O 1
ATOM 3519 N N . LEU A 1 447 ? -0.917 3.411 -1.459 1.00 93.75 447 LEU A N 1
ATOM 3520 C CA . LEU A 1 447 ? -2.225 2.940 -0.984 1.00 93.75 447 LEU A CA 1
ATOM 3521 C C . LEU A 1 447 ? -2.339 1.409 -0.988 1.00 93.75 447 LEU A C 1
ATOM 3523 O O . LEU A 1 447 ? -2.932 0.854 -0.063 1.00 93.75 447 LEU A O 1
ATOM 3527 N N . SER A 1 448 ? -1.721 0.718 -1.953 1.00 92.25 448 SER A N 1
ATOM 3528 C CA . SER A 1 448 ? -1.645 -0.756 -1.964 1.00 92.25 448 SER A CA 1
ATOM 3529 C C . SER A 1 448 ? -1.028 -1.292 -0.664 1.00 92.25 448 SER A C 1
ATOM 3531 O O . SER A 1 448 ? -1.576 -2.185 -0.018 1.00 92.25 448 SER A O 1
ATOM 3533 N N . LEU A 1 449 ? 0.045 -0.650 -0.178 1.00 93.00 449 LEU A N 1
ATOM 3534 C CA . LEU A 1 449 ? 0.682 -0.981 1.109 1.00 93.00 449 LEU A CA 1
ATOM 3535 C C . LEU A 1 449 ? -0.130 -0.602 2.351 1.00 93.00 449 LEU A C 1
ATOM 3537 O O . LEU A 1 449 ? 0.324 -0.825 3.473 1.00 93.00 449 LEU A O 1
ATOM 3541 N N . GLN A 1 450 ? -1.314 -0.016 2.187 1.00 94.56 450 GLN A N 1
ATOM 3542 C CA . GLN A 1 450 ? -2.269 0.178 3.282 1.00 94.56 450 GLN A CA 1
ATOM 3543 C C . GLN A 1 450 ? -3.273 -0.979 3.368 1.00 94.56 450 GLN A C 1
ATOM 3545 O O . GLN A 1 450 ? -4.086 -1.024 4.291 1.00 94.56 450 GLN A O 1
ATOM 3550 N N . GLY A 1 451 ? -3.181 -1.931 2.432 1.00 94.06 451 GLY A N 1
ATOM 3551 C CA . GLY A 1 451 ? -4.061 -3.082 2.311 1.00 94.06 451 GLY A CA 1
ATOM 3552 C C . GLY A 1 451 ? -5.431 -2.722 1.733 1.00 94.06 451 GLY A C 1
ATOM 3553 O O . GLY A 1 451 ? -6.444 -3.288 2.143 1.00 94.06 451 GLY A O 1
ATOM 3554 N N . LEU A 1 452 ? -5.473 -1.732 0.839 1.00 93.50 452 LEU A N 1
ATOM 3555 C CA . LEU A 1 452 ? -6.701 -1.218 0.237 1.00 93.50 452 LEU A CA 1
ATOM 3556 C C . LEU A 1 452 ? -6.983 -1.891 -1.120 1.00 93.50 452 LEU A C 1
ATOM 3558 O O . LEU A 1 452 ? -6.056 -2.032 -1.918 1.00 93.50 452 LEU A O 1
ATOM 3562 N N . PRO A 1 453 ? -8.240 -2.275 -1.419 1.00 91.44 453 PRO A N 1
ATOM 3563 C CA . PRO A 1 453 ? -8.602 -2.946 -2.669 1.00 91.44 453 PRO A CA 1
ATOM 3564 C C . PRO A 1 453 ? -8.703 -1.945 -3.831 1.00 91.44 453 PRO A C 1
ATOM 3566 O O . PRO A 1 453 ? -9.771 -1.414 -4.139 1.00 91.44 453 PRO A O 1
ATOM 3569 N N . LEU A 1 454 ? -7.558 -1.640 -4.447 1.00 87.62 454 LEU A N 1
ATOM 3570 C CA . LEU A 1 454 ? -7.428 -0.589 -5.467 1.00 87.62 454 LEU A CA 1
ATOM 3571 C C . LEU A 1 454 ? -8.240 -0.852 -6.743 1.00 87.62 454 LEU A C 1
ATOM 3573 O O . LEU A 1 454 ? -8.593 0.088 -7.447 1.00 87.62 454 LEU A O 1
ATOM 3577 N N . ASP A 1 455 ? -8.525 -2.114 -7.050 1.00 83.81 455 ASP A N 1
ATOM 3578 C CA . ASP A 1 455 ? -9.276 -2.574 -8.221 1.00 83.81 455 ASP A CA 1
ATOM 3579 C C . ASP A 1 455 ? -10.741 -2.113 -8.221 1.00 83.81 455 ASP A C 1
ATOM 3581 O O . ASP A 1 455 ? -11.305 -1.852 -9.284 1.00 83.81 455 ASP A O 1
ATOM 3585 N N . ARG A 1 456 ? -11.341 -1.936 -7.038 1.00 85.00 456 ARG A N 1
ATOM 3586 C CA . ARG A 1 456 ? -12.707 -1.405 -6.883 1.00 85.00 456 ARG A CA 1
ATOM 3587 C C . ARG A 1 456 ? -12.765 0.084 -6.543 1.00 85.00 456 ARG A C 1
ATOM 3589 O O . ARG A 1 456 ? -13.859 0.636 -6.429 1.00 85.00 456 ARG A O 1
ATOM 3596 N N . MET A 1 457 ? -11.618 0.728 -6.338 1.00 89.00 457 MET A N 1
ATOM 3597 C CA . MET A 1 457 ? -11.549 2.131 -5.933 1.00 89.00 457 MET A CA 1
ATOM 3598 C C . MET A 1 457 ? -11.518 3.085 -7.127 1.00 89.00 457 MET A C 1
ATOM 3600 O O . MET A 1 457 ? -10.820 2.886 -8.118 1.00 89.00 457 MET A O 1
ATOM 3604 N N . LEU A 1 458 ? -12.231 4.198 -6.991 1.00 89.25 458 LEU A N 1
ATOM 3605 C CA . LEU A 1 458 ? -12.256 5.315 -7.923 1.00 89.25 458 LEU A CA 1
ATOM 3606 C C . LEU A 1 458 ? -11.222 6.374 -7.508 1.00 89.25 458 LEU A C 1
ATOM 3608 O O . LEU A 1 458 ? -11.556 7.336 -6.816 1.00 89.25 458 LEU A O 1
ATOM 3612 N N . LEU A 1 459 ? -9.975 6.200 -7.963 1.00 87.19 459 LEU A N 1
ATOM 3613 C CA . LEU A 1 459 ? -8.813 7.055 -7.638 1.00 87.19 459 LEU A CA 1
ATOM 3614 C C . LEU A 1 459 ? -8.447 8.063 -8.747 1.00 87.19 459 LEU A C 1
ATOM 3616 O O . LEU A 1 459 ? -7.293 8.451 -8.908 1.00 87.19 459 LEU A O 1
ATOM 3620 N N . THR A 1 460 ? -9.403 8.433 -9.599 1.00 78.06 460 THR A N 1
ATOM 3621 C CA . THR A 1 460 ? -9.119 9.205 -10.823 1.00 78.06 460 THR A CA 1
ATOM 3622 C C . THR A 1 460 ? -9.033 10.717 -10.618 1.00 78.06 460 THR A C 1
ATOM 3624 O O . THR A 1 460 ? -8.652 11.418 -11.555 1.00 78.06 460 THR A O 1
ATOM 3627 N N . ARG A 1 461 ? -9.464 11.239 -9.460 1.00 85.50 461 ARG A N 1
ATOM 3628 C CA . ARG A 1 461 ? -9.576 12.690 -9.216 1.00 85.50 461 ARG A CA 1
ATOM 3629 C C . ARG A 1 461 ? -8.439 13.241 -8.368 1.00 85.50 461 ARG A C 1
ATOM 3631 O O . ARG A 1 461 ? -8.090 14.403 -8.521 1.00 85.50 461 ARG A O 1
ATOM 3638 N N . GLU A 1 462 ? -7.901 12.416 -7.489 1.00 90.12 462 GLU A N 1
ATOM 3639 C CA . GLU A 1 462 ? -6.843 12.759 -6.561 1.00 90.12 462 GLU A CA 1
ATOM 3640 C C . GLU A 1 462 ? -5.506 12.890 -7.290 1.00 90.12 462 GLU A C 1
ATOM 3642 O O . GLU A 1 462 ? -5.136 12.087 -8.151 1.00 90.12 462 GLU A O 1
ATOM 3647 N N . THR A 1 463 ? -4.757 13.914 -6.913 1.00 88.75 463 THR A N 1
ATOM 3648 C CA . THR A 1 463 ? -3.364 14.083 -7.313 1.00 88.75 463 THR A CA 1
ATOM 3649 C C . THR A 1 463 ? -2.483 13.021 -6.653 1.00 88.75 463 THR A C 1
ATOM 3651 O O . THR A 1 463 ? -2.818 12.445 -5.615 1.00 88.75 463 THR A O 1
ATOM 3654 N N . ASN A 1 464 ? -1.290 12.787 -7.207 1.00 87.69 464 ASN A N 1
ATOM 3655 C CA . ASN A 1 464 ? -0.335 11.856 -6.602 1.00 87.69 464 ASN A CA 1
ATOM 3656 C C . ASN A 1 464 ? 0.048 12.264 -5.163 1.00 87.69 464 ASN A C 1
ATOM 3658 O O . ASN A 1 464 ? 0.266 11.399 -4.318 1.00 87.69 464 ASN A O 1
ATOM 3662 N N . ALA A 1 465 ? 0.095 13.571 -4.878 1.00 88.25 465 ALA A N 1
ATOM 3663 C CA . ALA A 1 465 ? 0.361 14.100 -3.543 1.00 88.25 465 ALA A CA 1
ATOM 3664 C C . ALA A 1 465 ? -0.786 13.812 -2.559 1.00 88.25 465 ALA A C 1
ATOM 3666 O O . ALA A 1 465 ? -0.525 13.398 -1.434 1.00 88.25 465 ALA A O 1
ATOM 3667 N N . GLU A 1 466 ? -2.044 13.964 -2.980 1.00 93.06 466 GLU A N 1
ATOM 3668 C CA . GLU A 1 466 ? -3.215 13.622 -2.157 1.00 93.06 466 GLU A CA 1
ATOM 3669 C C . GLU A 1 466 ? -3.300 12.116 -1.877 1.00 93.06 466 GLU A C 1
ATOM 3671 O O . GLU A 1 466 ? -3.577 11.714 -0.748 1.00 93.06 466 GLU A O 1
ATOM 3676 N N . LEU A 1 467 ? -3.003 11.270 -2.871 1.00 93.31 467 LEU A N 1
ATOM 3677 C CA . LEU A 1 467 ? -2.920 9.816 -2.684 1.00 93.31 467 LEU A CA 1
ATOM 3678 C C . LEU A 1 467 ? -1.807 9.437 -1.688 1.00 93.31 467 LEU A C 1
ATOM 3680 O O . LEU A 1 467 ? -2.012 8.578 -0.829 1.00 93.31 467 LEU A O 1
ATOM 3684 N N . MET A 1 468 ? -0.647 10.100 -1.764 1.00 92.25 468 MET A N 1
ATOM 3685 C CA . MET A 1 468 ? 0.450 9.909 -0.807 1.00 92.25 468 MET A CA 1
ATOM 3686 C C . MET A 1 468 ? 0.063 10.368 0.607 1.00 92.25 468 MET A C 1
ATOM 3688 O O . MET A 1 468 ? 0.361 9.668 1.579 1.00 92.25 468 MET A O 1
ATOM 3692 N N . ASP A 1 469 ? -0.653 11.492 0.737 1.00 93.44 469 ASP A N 1
ATOM 3693 C CA . ASP A 1 469 ? -1.171 11.962 2.025 1.00 93.44 469 ASP A CA 1
ATOM 3694 C C . ASP A 1 469 ? -2.132 10.945 2.647 1.00 93.44 469 ASP A C 1
ATOM 3696 O O . ASP A 1 469 ? -1.997 10.594 3.825 1.00 93.44 469 ASP A O 1
ATOM 3700 N N . MET A 1 470 ? -3.060 10.417 1.846 1.00 93.69 470 MET A N 1
ATOM 3701 C CA . MET A 1 470 ? -3.965 9.357 2.282 1.00 93.69 470 MET A CA 1
ATOM 3702 C C . MET A 1 470 ? -3.194 8.120 2.739 1.00 93.69 470 MET A C 1
ATOM 3704 O O . MET A 1 470 ? -3.446 7.630 3.837 1.00 93.69 470 MET A O 1
ATOM 3708 N N . ALA A 1 471 ? -2.212 7.653 1.964 1.00 93.94 471 ALA A N 1
ATOM 3709 C CA . ALA A 1 471 ? -1.422 6.477 2.319 1.00 93.94 471 ALA A CA 1
ATOM 3710 C C . ALA A 1 471 ? -0.599 6.666 3.607 1.00 93.94 471 ALA A C 1
ATOM 3712 O O . ALA A 1 471 ? -0.537 5.771 4.453 1.00 93.94 471 ALA A O 1
ATOM 3713 N N . GLY A 1 472 ? 0.012 7.841 3.792 1.00 91.06 472 GLY A N 1
ATOM 3714 C CA . GLY A 1 472 ? 0.795 8.155 4.989 1.00 91.06 472 GLY A CA 1
ATOM 3715 C C . GLY A 1 472 ? -0.048 8.184 6.269 1.00 91.06 472 GLY A C 1
ATOM 3716 O O . GLY A 1 472 ? 0.411 7.731 7.329 1.00 91.06 472 GLY A O 1
ATOM 3717 N N . ASN A 1 473 ? -1.293 8.655 6.162 1.00 91.62 473 ASN A N 1
ATOM 3718 C CA . ASN A 1 473 ? -2.219 8.812 7.284 1.00 91.62 473 ASN A CA 1
ATOM 3719 C C . ASN A 1 473 ? -3.107 7.582 7.536 1.00 91.62 473 ASN A C 1
ATOM 3721 O O . ASN A 1 473 ? -3.563 7.397 8.657 1.00 91.62 473 ASN A O 1
ATOM 3725 N N . ALA A 1 474 ? -3.311 6.713 6.546 1.00 92.56 474 ALA A N 1
ATOM 3726 C CA . ALA A 1 474 ? -4.206 5.569 6.671 1.00 92.56 474 ALA A CA 1
ATOM 3727 C C . ALA A 1 474 ? -3.789 4.563 7.762 1.00 92.56 474 ALA A C 1
ATOM 3729 O O . ALA A 1 474 ? -2.604 4.220 7.942 1.00 92.56 474 ALA A O 1
ATOM 3730 N N . MET A 1 475 ? -4.806 4.013 8.431 1.00 94.75 475 MET A N 1
ATOM 3731 C CA . MET A 1 475 ? -4.696 2.740 9.140 1.00 94.75 475 MET A CA 1
ATOM 3732 C C . MET A 1 475 ? -4.417 1.613 8.143 1.00 94.75 475 MET A C 1
ATOM 3734 O O . MET A 1 475 ? -4.780 1.696 6.972 1.00 94.75 475 MET A O 1
ATOM 3738 N N . LYS A 1 476 ? -3.786 0.537 8.615 1.00 95.94 476 LYS A N 1
ATOM 3739 C CA . LYS A 1 476 ? -3.542 -0.647 7.786 1.00 95.94 476 LYS A CA 1
ATOM 3740 C C . LYS A 1 476 ? -4.723 -1.568 7.939 1.00 95.94 476 LYS A C 1
ATOM 3742 O O . LYS A 1 476 ? -5.014 -1.960 9.069 1.00 95.94 476 LYS A O 1
ATOM 3747 N N . SER A 1 477 ? -5.364 -1.917 6.829 1.00 96.81 477 SER A N 1
ATOM 3748 C CA . SER A 1 477 ? -6.581 -2.730 6.832 1.00 96.81 477 SER A CA 1
ATOM 3749 C C . SER A 1 477 ? -6.374 -4.060 7.568 1.00 96.81 477 SER A C 1
ATOM 3751 O O . SER A 1 477 ? -7.188 -4.415 8.414 1.00 96.81 477 SER A O 1
ATOM 3753 N N . THR A 1 478 ? -5.241 -4.739 7.359 1.00 97.81 478 THR A N 1
ATOM 3754 C CA . THR A 1 478 ? -4.910 -6.011 8.027 1.00 97.81 478 THR A CA 1
ATOM 3755 C C . THR A 1 478 ? -4.743 -5.858 9.539 1.00 97.81 478 THR A C 1
ATOM 3757 O O . THR A 1 478 ? -5.248 -6.671 10.310 1.00 97.81 478 THR A O 1
ATOM 3760 N N . VAL A 1 479 ? -4.082 -4.788 9.989 1.00 98.00 479 VAL A N 1
ATOM 3761 C CA . VAL A 1 479 ? -3.841 -4.533 11.417 1.00 98.00 479 VAL A CA 1
ATOM 3762 C C . VAL A 1 479 ? -5.140 -4.142 12.119 1.00 98.00 479 VAL A C 1
ATOM 3764 O O . VAL A 1 479 ? -5.490 -4.739 13.133 1.00 98.00 479 VAL A O 1
ATOM 3767 N N . VAL A 1 480 ? -5.888 -3.175 11.574 1.00 97.81 480 VAL A N 1
ATOM 3768 C CA . VAL A 1 480 ? -7.151 -2.738 12.188 1.00 97.81 480 VAL A CA 1
ATOM 3769 C C . VAL A 1 480 ? -8.200 -3.850 12.160 1.00 97.81 480 VAL A C 1
ATOM 3771 O O . VAL A 1 480 ? -8.953 -3.988 13.119 1.00 97.81 480 VAL A O 1
ATOM 3774 N N . CYS A 1 481 ? -8.214 -4.698 11.124 1.00 98.06 481 CYS A N 1
ATOM 3775 C CA . CYS A 1 481 ? -9.066 -5.885 11.071 1.00 98.06 481 CYS A CA 1
ATOM 3776 C C . CYS A 1 481 ? -8.729 -6.879 12.182 1.00 98.06 481 CYS A C 1
ATOM 3778 O O . CYS A 1 481 ? -9.631 -7.297 12.902 1.00 98.06 481 CYS A O 1
ATOM 3780 N N . ALA A 1 482 ? -7.447 -7.198 12.386 1.00 98.38 482 ALA A N 1
ATOM 3781 C CA . ALA A 1 482 ? -7.021 -8.073 13.477 1.00 98.38 482 ALA A CA 1
ATOM 3782 C C . ALA A 1 482 ? -7.468 -7.534 14.848 1.00 98.38 482 ALA A C 1
ATOM 3784 O O . ALA A 1 482 ? -7.990 -8.287 15.666 1.00 98.38 482 ALA A O 1
ATOM 3785 N N . VAL A 1 483 ? -7.332 -6.222 15.075 1.00 98.31 483 VAL A N 1
ATOM 3786 C CA . VAL A 1 483 ? -7.765 -5.562 16.318 1.00 98.31 483 VAL A CA 1
ATOM 3787 C C . VAL A 1 483 ? -9.291 -5.595 16.479 1.00 98.31 483 VAL A C 1
ATOM 3789 O O . VAL A 1 483 ? -9.776 -5.939 17.557 1.00 98.31 483 VAL A O 1
ATOM 3792 N N . MET A 1 484 ? -10.051 -5.299 15.416 1.00 98.06 484 MET A N 1
ATOM 3793 C CA . MET A 1 484 ? -11.519 -5.392 15.401 1.00 98.06 484 MET A CA 1
ATOM 3794 C C . MET A 1 484 ? -12.003 -6.803 15.729 1.00 98.06 484 MET A C 1
ATOM 3796 O O . MET A 1 484 ? -12.820 -6.986 16.630 1.00 98.06 484 MET A O 1
ATOM 3800 N N . LEU A 1 485 ? -11.478 -7.805 15.025 1.00 97.75 485 LEU A N 1
ATOM 3801 C CA . LEU A 1 485 ? -11.859 -9.200 15.217 1.00 97.75 485 LEU A CA 1
ATOM 3802 C C . LEU A 1 485 ? -11.483 -9.686 16.616 1.00 97.75 485 LEU A C 1
ATOM 3804 O O . LEU A 1 485 ? -12.314 -10.292 17.283 1.00 97.75 485 LEU A O 1
ATOM 3808 N N . ALA A 1 486 ? -10.278 -9.376 17.100 1.00 97.75 486 ALA A N 1
ATOM 3809 C CA . ALA A 1 486 ? -9.852 -9.756 18.442 1.00 97.75 486 ALA A CA 1
ATOM 3810 C C . ALA A 1 486 ? -10.743 -9.145 19.532 1.00 97.75 486 ALA A C 1
ATOM 3812 O O . ALA A 1 486 ? -11.148 -9.858 20.449 1.00 97.75 486 ALA A O 1
ATOM 3813 N N . GLY A 1 487 ? -11.100 -7.861 19.419 1.00 96.12 487 GLY A N 1
ATOM 3814 C CA . GLY A 1 487 ? -12.028 -7.212 20.347 1.00 96.12 487 GLY A CA 1
ATOM 3815 C C . GLY A 1 487 ? -13.403 -7.885 20.352 1.00 96.12 487 GLY A C 1
ATOM 3816 O O . GLY A 1 487 ? -13.923 -8.227 21.416 1.00 96.12 487 GLY A O 1
ATOM 3817 N N . LEU A 1 488 ? -13.975 -8.127 19.167 1.00 95.75 488 LEU A N 1
ATOM 3818 C CA . LEU A 1 488 ? -15.279 -8.783 19.017 1.00 95.75 488 LEU A CA 1
ATOM 3819 C C . LEU A 1 488 ? -15.280 -10.215 19.571 1.00 95.75 488 LEU A C 1
ATOM 3821 O O . LEU A 1 488 ? -16.205 -10.601 20.281 1.00 95.75 488 LEU A O 1
ATOM 3825 N N . ILE A 1 489 ? -14.239 -10.996 19.274 1.00 95.75 489 ILE A N 1
ATOM 3826 C CA . ILE A 1 489 ? -14.078 -12.391 19.719 1.00 95.75 489 ILE A CA 1
ATOM 3827 C C . ILE A 1 489 ? -13.802 -12.474 21.228 1.00 95.75 489 ILE A C 1
ATOM 3829 O O . ILE A 1 489 ? -14.179 -13.449 21.890 1.00 95.75 489 ILE A O 1
ATOM 3833 N N . ALA A 1 490 ? -13.150 -11.462 21.802 1.00 93.25 490 ALA A N 1
ATOM 3834 C CA . ALA A 1 490 ? -12.909 -11.409 23.237 1.00 93.25 490 ALA A CA 1
ATOM 3835 C C . ALA A 1 490 ? -14.214 -11.265 24.028 1.00 93.25 490 ALA A C 1
ATOM 3837 O O . ALA A 1 490 ? -14.346 -11.885 25.084 1.00 93.25 490 ALA A O 1
ATOM 3838 N N . VAL A 1 491 ? -15.167 -10.475 23.515 1.00 90.38 491 VAL A N 1
ATOM 3839 C CA . VAL A 1 491 ? -16.424 -10.155 24.210 1.00 90.38 491 VAL A CA 1
ATOM 3840 C C . VAL A 1 491 ? -17.635 -10.185 23.270 1.00 90.38 491 VAL A C 1
ATOM 3842 O O . VAL A 1 491 ? -18.326 -9.175 23.108 1.00 90.38 491 VAL A O 1
ATOM 3845 N N . PRO A 1 492 ? -17.980 -11.335 22.672 1.00 90.62 492 PRO A N 1
ATOM 3846 C CA . PRO A 1 492 ? -19.138 -11.420 21.784 1.00 90.62 492 PRO A CA 1
ATOM 3847 C C . PRO A 1 492 ? -20.448 -11.048 22.501 1.00 90.62 492 PRO A C 1
ATOM 3849 O O . PRO A 1 492 ? -21.386 -10.566 21.877 1.00 90.62 492 PRO A O 1
ATOM 3852 N N . GLN A 1 493 ? -20.520 -11.215 23.824 1.00 87.19 493 GLN A N 1
ATOM 3853 C CA . GLN A 1 493 ? -21.693 -10.904 24.645 1.00 87.19 493 GLN A CA 1
ATOM 3854 C C . GLN A 1 493 ? -22.015 -9.407 24.712 1.00 87.19 493 GLN A C 1
ATOM 3856 O O . GLN A 1 493 ? -23.147 -9.055 25.048 1.00 87.19 493 GLN A O 1
ATOM 3861 N N . ILE A 1 494 ? -21.054 -8.524 24.407 1.00 87.88 494 ILE A N 1
ATOM 3862 C CA . ILE A 1 494 ? -21.338 -7.087 24.373 1.00 87.88 494 ILE A CA 1
ATOM 3863 C C . ILE A 1 494 ? -22.279 -6.735 23.225 1.00 87.88 494 ILE A C 1
ATOM 3865 O O . ILE A 1 494 ? -22.983 -5.732 23.301 1.00 87.88 494 ILE A O 1
ATOM 3869 N N . LEU A 1 495 ? -22.341 -7.581 22.194 1.00 87.75 495 LEU A N 1
ATOM 3870 C CA . LEU A 1 495 ? -23.315 -7.528 21.117 1.00 87.75 495 LEU A CA 1
ATOM 3871 C C . LEU A 1 495 ? -24.620 -8.159 21.629 1.00 87.75 495 LEU A C 1
ATOM 3873 O O . LEU A 1 495 ? -24.907 -9.325 21.380 1.00 87.75 495 LEU A O 1
ATOM 3877 N N . GLN A 1 496 ? -25.398 -7.420 22.419 1.00 70.75 496 GLN A N 1
ATOM 3878 C CA . GLN A 1 496 ? -26.714 -7.904 22.849 1.00 70.75 496 GLN A CA 1
ATOM 3879 C C . GLN A 1 496 ? -27.706 -7.910 21.674 1.00 70.75 496 GLN A C 1
ATOM 3881 O O . GLN A 1 496 ? -27.580 -7.120 20.731 1.00 70.75 496 GLN A O 1
ATOM 3886 N N . ASN A 1 497 ? -28.700 -8.796 21.774 1.00 54.91 497 ASN A N 1
ATOM 3887 C CA . ASN A 1 497 ? -29.912 -8.789 20.963 1.00 54.91 497 ASN A CA 1
ATOM 3888 C C . ASN A 1 497 ? -30.840 -7.699 21.506 1.00 54.91 497 ASN A C 1
ATOM 3890 O O . ASN A 1 497 ? -31.738 -7.995 22.290 1.00 54.91 497 ASN A O 1
ATOM 3894 N N . ASP A 1 498 ? -30.610 -6.440 21.143 1.00 50.00 498 ASP A N 1
ATOM 3895 C CA . ASP A 1 498 ? -31.677 -5.454 21.310 1.00 50.00 498 ASP A CA 1
ATOM 3896 C C . ASP A 1 498 ? -32.802 -5.876 20.345 1.00 50.00 498 ASP A C 1
ATOM 3898 O O . ASP A 1 498 ? -32.535 -6.136 19.164 1.00 50.00 498 ASP A O 1
ATOM 3902 N N . GLU A 1 499 ? -34.024 -6.043 20.863 1.00 41.00 499 GLU A N 1
ATOM 3903 C CA . GLU A 1 499 ? -35.193 -6.467 20.089 1.00 41.00 499 GLU A CA 1
ATOM 3904 C C . GLU A 1 499 ? -35.291 -5.703 18.769 1.00 41.00 499 GLU A C 1
ATOM 3906 O O . GLU A 1 499 ? -35.220 -4.476 18.755 1.00 41.00 499 GLU A O 1
ATOM 3911 N N . ALA A 1 500 ? -35.434 -6.468 17.680 1.00 39.16 500 ALA A N 1
ATOM 3912 C CA . ALA A 1 500 ? -35.876 -6.049 16.353 1.00 39.16 500 ALA A CA 1
ATOM 3913 C C . ALA A 1 500 ? -35.702 -4.549 16.064 1.00 39.16 500 ALA A C 1
ATOM 3915 O O . ALA A 1 500 ? -36.677 -3.820 15.882 1.00 39.16 500 ALA A O 1
ATOM 3916 N N . GLY A 1 501 ? -34.448 -4.091 15.981 1.00 36.50 501 GLY A N 1
ATOM 3917 C CA . GLY A 1 501 ? -34.144 -2.825 15.329 1.00 36.50 501 GLY A CA 1
ATOM 3918 C C . GLY A 1 501 ? -34.747 -2.885 13.932 1.00 36.50 501 GLY A C 1
ATOM 3919 O O . GLY A 1 501 ? -34.299 -3.677 13.099 1.00 36.50 501 GLY A O 1
ATOM 3920 N N . SER A 1 502 ? -35.819 -2.121 13.731 1.00 36.03 502 SER A N 1
ATOM 3921 C CA . SER A 1 502 ? -36.595 -2.058 12.503 1.00 36.03 502 SER A CA 1
ATOM 3922 C C . SER A 1 502 ? -35.647 -1.935 11.323 1.00 36.03 502 SER A C 1
ATOM 3924 O O . SER A 1 502 ? -34.907 -0.964 11.196 1.00 36.03 502 SER A O 1
ATOM 3926 N N . ILE A 1 503 ? -35.650 -2.974 10.491 1.00 37.56 503 ILE A N 1
ATOM 3927 C CA . ILE A 1 503 ? -34.933 -3.031 9.225 1.00 37.56 503 ILE A CA 1
ATOM 3928 C C . ILE A 1 503 ? -35.406 -1.820 8.409 1.00 37.56 503 ILE A C 1
ATOM 3930 O O . ILE A 1 503 ? -36.570 -1.812 8.003 1.00 37.56 503 ILE A O 1
ATOM 3934 N N . PRO A 1 504 ? -34.573 -0.804 8.121 1.00 37.12 504 PRO A N 1
ATOM 3935 C CA . PRO A 1 504 ? -34.841 0.007 6.950 1.00 37.12 504 PRO A CA 1
ATOM 3936 C C . PRO A 1 504 ? -34.654 -0.947 5.761 1.00 37.12 504 PRO A C 1
ATOM 3938 O O . PRO A 1 504 ? -33.607 -1.602 5.691 1.00 37.12 504 PRO A O 1
ATOM 3941 N N . PRO A 1 505 ? -35.634 -1.104 4.858 1.00 35.34 505 PRO A N 1
ATOM 3942 C CA . PRO A 1 505 ? -35.449 -1.898 3.652 1.00 35.34 505 PRO A CA 1
ATOM 3943 C C . PRO A 1 505 ? -34.383 -1.209 2.789 1.00 35.34 505 PRO A C 1
ATOM 3945 O O . PRO A 1 505 ? -34.667 -0.300 2.020 1.00 35.34 505 PRO A O 1
ATOM 3948 N N . GLY A 1 506 ? -33.124 -1.592 2.987 1.00 36.62 506 GLY A N 1
ATOM 3949 C CA . GLY A 1 506 ? -32.011 -1.232 2.125 1.00 36.62 506 GLY A CA 1
ATOM 3950 C C . GLY A 1 506 ? -31.952 -2.250 1.002 1.00 36.62 506 GLY A C 1
ATOM 3951 O O . GLY A 1 506 ? -31.466 -3.362 1.210 1.00 36.62 506 GLY A O 1
ATOM 3952 N N . ASP A 1 507 ? -32.517 -1.870 -0.141 1.00 39.09 507 ASP A N 1
ATOM 3953 C CA . ASP A 1 507 ? -32.569 -2.626 -1.388 1.00 39.09 507 ASP A CA 1
ATOM 3954 C C . ASP A 1 507 ? -31.291 -3.436 -1.642 1.00 39.09 507 ASP A C 1
ATOM 3956 O O . ASP A 1 507 ? -30.236 -2.901 -1.973 1.00 39.09 507 ASP A O 1
ATOM 3960 N N . THR A 1 508 ? -31.417 -4.761 -1.588 1.00 37.00 508 THR A N 1
ATOM 3961 C CA . THR A 1 508 ? -30.558 -5.656 -2.375 1.00 37.00 508 THR A CA 1
ATOM 3962 C C . THR A 1 508 ? -31.272 -5.994 -3.681 1.00 37.00 508 THR A C 1
ATOM 3964 O O . THR A 1 508 ? -31.310 -7.141 -4.115 1.00 37.00 508 THR A O 1
ATOM 3967 N N . GLN A 1 509 ? -31.876 -4.993 -4.326 1.00 34.94 509 GLN A N 1
ATOM 3968 C CA . GLN A 1 509 ? -32.135 -5.101 -5.751 1.00 34.94 509 GLN A CA 1
ATOM 3969 C C . GLN A 1 509 ? -30.782 -4.934 -6.424 1.00 34.94 509 GLN A C 1
ATOM 3971 O O . GLN A 1 509 ? -30.309 -3.825 -6.656 1.00 34.94 509 GLN A O 1
ATOM 3976 N N . THR A 1 510 ? -30.133 -6.057 -6.722 1.00 34.50 510 THR A N 1
ATOM 3977 C CA . THR A 1 510 ? -29.216 -6.071 -7.856 1.00 34.50 510 THR A CA 1
ATOM 3978 C C . THR A 1 510 ? -30.019 -5.503 -9.023 1.00 34.50 510 THR A C 1
ATOM 3980 O O . THR A 1 510 ? -31.052 -6.089 -9.365 1.00 34.50 510 THR A O 1
ATOM 3983 N N . PRO A 1 511 ? -29.656 -4.331 -9.579 1.00 36.47 511 PRO A N 1
ATOM 3984 C CA . PRO A 1 511 ? -30.402 -3.787 -10.694 1.00 36.47 511 PRO A CA 1
ATOM 3985 C C . PRO A 1 511 ? -30.363 -4.851 -11.781 1.00 36.47 511 PRO A C 1
ATOM 3987 O O . PRO A 1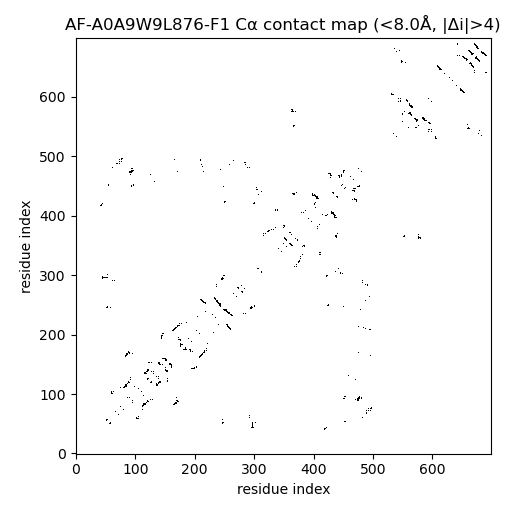 511 ? -29.293 -5.229 -12.265 1.00 36.47 511 PRO A O 1
ATOM 3990 N N . ARG A 1 512 ? -31.534 -5.401 -12.111 1.00 43.38 512 ARG A N 1
ATOM 3991 C CA . ARG A 1 512 ? -31.672 -6.283 -13.261 1.00 43.38 512 ARG A CA 1
ATOM 3992 C C . ARG A 1 512 ? -31.231 -5.438 -14.445 1.00 43.38 512 ARG A C 1
ATOM 3994 O O . ARG A 1 512 ? -31.893 -4.461 -14.779 1.00 43.38 512 ARG A O 1
ATOM 4001 N N . LEU A 1 513 ? -30.076 -5.764 -15.019 1.00 55.03 513 LEU A N 1
ATOM 4002 C CA . LEU A 1 513 ? -29.604 -5.131 -16.240 1.00 55.03 513 LEU A CA 1
ATOM 4003 C C . LEU A 1 513 ? -30.613 -5.480 -17.334 1.00 55.03 513 LEU A C 1
ATOM 4005 O O . LEU A 1 513 ? -30.598 -6.585 -17.873 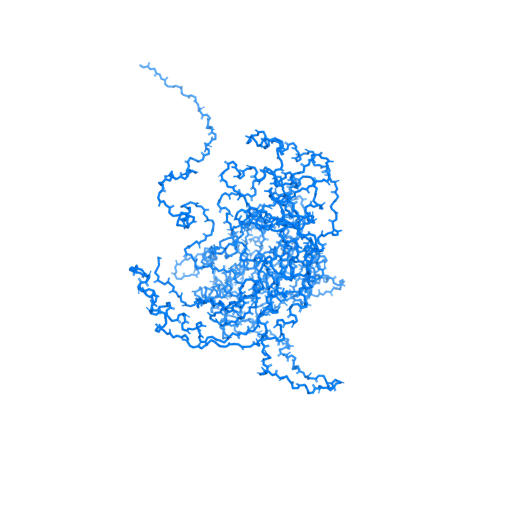1.00 55.03 513 LEU A O 1
ATOM 4009 N N . VAL A 1 514 ? -31.537 -4.562 -17.600 1.00 63.97 514 VAL A N 1
ATOM 4010 C CA . VAL A 1 514 ? -32.483 -4.679 -18.705 1.00 63.97 514 VAL A CA 1
ATOM 4011 C C . VAL A 1 514 ? -31.817 -4.031 -19.918 1.00 63.97 514 VAL A C 1
ATOM 4013 O O . VAL A 1 514 ? -31.320 -2.906 -19.797 1.00 63.97 514 VAL A O 1
ATOM 4016 N N . PRO A 1 515 ? -31.730 -4.717 -21.068 1.00 58.69 515 PRO A N 1
ATOM 4017 C CA . PRO A 1 515 ? -31.179 -4.118 -22.273 1.00 58.69 515 PRO A CA 1
ATOM 4018 C C . PRO A 1 515 ? -31.941 -2.834 -22.623 1.00 58.69 515 PRO A C 1
ATOM 4020 O O . PRO A 1 515 ? -33.167 -2.805 -22.573 1.00 58.69 515 PRO A O 1
ATOM 4023 N N . ASN A 1 516 ? -31.216 -1.765 -22.953 1.00 61.38 516 ASN A N 1
ATOM 4024 C CA . ASN A 1 516 ? -31.823 -0.488 -23.315 1.00 61.38 516 ASN A CA 1
ATOM 4025 C C . ASN A 1 516 ? -32.572 -0.627 -24.655 1.00 61.38 516 ASN A C 1
ATOM 4027 O O . ASN A 1 516 ? -31.935 -0.774 -25.696 1.00 61.38 516 ASN A O 1
ATOM 4031 N N . GLU A 1 517 ? -33.905 -0.562 -24.626 1.00 65.88 517 GLU A N 1
ATOM 4032 C CA . GLU A 1 517 ? -34.778 -0.715 -25.803 1.00 65.88 517 GLU A CA 1
ATOM 4033 C C . GLU A 1 517 ? -34.606 0.401 -26.851 1.00 65.88 517 GLU A C 1
ATOM 4035 O O . GLU A 1 517 ? -35.026 0.242 -27.995 1.00 65.88 517 GLU A O 1
ATOM 4040 N N . VAL A 1 518 ? -33.953 1.516 -26.497 1.00 67.25 518 VAL A N 1
ATOM 4041 C CA . VAL A 1 518 ? -33.719 2.658 -27.401 1.00 67.25 518 VAL A CA 1
ATOM 4042 C C . VAL A 1 518 ? -32.667 2.344 -28.472 1.00 67.25 518 VAL A C 1
ATOM 4044 O O . VAL A 1 518 ? -32.687 2.933 -29.553 1.00 67.25 518 VAL A O 1
ATOM 4047 N N . TYR A 1 519 ? -31.761 1.398 -28.212 1.00 58.47 519 TYR A N 1
ATOM 4048 C CA . TYR A 1 519 ? -30.729 0.997 -29.166 1.00 58.47 519 TYR A CA 1
ATOM 4049 C C . TYR A 1 519 ? -30.988 -0.435 -29.632 1.00 58.47 519 TYR A C 1
ATOM 4051 O O . TYR A 1 519 ? -30.736 -1.396 -28.908 1.00 58.47 519 TYR A O 1
ATOM 4059 N N . GLY A 1 520 ? -31.470 -0.591 -30.866 1.00 59.62 520 GLY A N 1
ATOM 4060 C CA . GLY A 1 520 ? -31.596 -1.906 -31.488 1.00 59.62 520 GLY A CA 1
ATOM 4061 C C . GLY A 1 520 ? -30.228 -2.582 -31.587 1.00 59.62 520 GLY A C 1
ATOM 4062 O O . GLY A 1 520 ? -29.329 -2.086 -32.269 1.00 59.62 520 GLY A O 1
ATOM 4063 N N . PHE A 1 521 ? -30.050 -3.717 -30.910 1.00 61.03 521 PHE A N 1
ATOM 4064 C CA . PHE A 1 521 ? -28.830 -4.505 -31.046 1.00 61.03 521 PHE A CA 1
ATOM 4065 C C . PHE A 1 521 ? -28.715 -5.027 -32.477 1.00 61.03 521 PHE A C 1
ATOM 4067 O O . PHE A 1 521 ? -29.564 -5.777 -32.958 1.00 61.03 521 PHE A O 1
ATOM 4074 N N . VAL A 1 522 ? -27.629 -4.668 -33.158 1.00 68.50 522 VAL A N 1
ATOM 4075 C CA . VAL A 1 522 ? -27.297 -5.269 -34.449 1.00 68.50 522 VAL A CA 1
ATOM 4076 C C . VAL A 1 522 ? -26.659 -6.625 -34.181 1.00 68.50 522 VAL A C 1
ATOM 4078 O O . VAL A 1 522 ? -25.585 -6.716 -33.582 1.00 68.50 522 VAL A O 1
ATOM 4081 N N . ARG A 1 523 ? -27.308 -7.694 -34.643 1.00 51.78 523 ARG A N 1
ATOM 4082 C CA . ARG A 1 523 ? -26.739 -9.042 -34.608 1.00 51.78 523 ARG A CA 1
ATOM 4083 C C . ARG A 1 523 ? -25.493 -9.077 -35.497 1.00 51.78 523 ARG A C 1
ATOM 4085 O O . ARG A 1 523 ? -25.601 -9.139 -36.717 1.00 51.78 523 ARG A O 1
ATOM 4092 N N . ARG A 1 524 ? -24.307 -9.049 -34.888 1.00 50.16 524 ARG A N 1
ATOM 4093 C CA . ARG A 1 524 ? -23.044 -9.393 -35.553 1.00 50.16 524 ARG A CA 1
ATOM 4094 C C . ARG A 1 524 ? -22.666 -10.819 -35.192 1.00 50.16 524 ARG A C 1
ATOM 4096 O O . ARG A 1 524 ? -22.489 -11.142 -34.021 1.00 50.16 524 ARG A O 1
ATOM 4103 N N . THR A 1 525 ? -22.522 -11.663 -36.203 1.00 46.94 525 THR A N 1
ATOM 4104 C CA . THR A 1 525 ? -21.913 -12.981 -36.039 1.00 46.94 525 THR A CA 1
ATOM 4105 C C . THR A 1 525 ? -20.418 -12.780 -35.819 1.00 46.94 525 THR A C 1
ATOM 4107 O O . THR A 1 525 ? -19.703 -12.391 -36.739 1.00 46.94 525 THR A O 1
ATOM 4110 N N . LEU A 1 526 ? -19.941 -13.004 -34.595 1.00 50.78 526 LEU A N 1
ATOM 4111 C CA . LEU A 1 526 ? -18.511 -13.157 -34.348 1.00 50.78 526 LEU A CA 1
ATOM 4112 C C . LEU A 1 526 ? -18.087 -14.476 -35.009 1.00 50.78 526 LEU A C 1
ATOM 4114 O O . LEU A 1 526 ? -18.566 -15.537 -34.611 1.00 50.78 526 LEU A O 1
ATOM 4118 N N . GLN A 1 527 ? -17.241 -14.428 -36.038 1.00 52.72 527 GLN A N 1
ATOM 4119 C CA . GLN A 1 527 ? -16.583 -15.635 -36.537 1.00 52.72 527 GLN A CA 1
ATOM 4120 C C . GLN A 1 527 ? -15.499 -16.023 -35.529 1.00 52.72 527 GLN A C 1
ATOM 4122 O O . GLN A 1 527 ? -14.409 -15.470 -35.519 1.00 52.72 527 GLN A O 1
ATOM 4127 N N . VAL A 1 528 ? -15.849 -16.921 -34.606 1.00 55.47 528 VAL A N 1
ATOM 4128 C CA . VAL A 1 528 ? -14.989 -17.332 -33.479 1.00 55.47 528 VAL A CA 1
ATOM 4129 C C . VAL A 1 528 ? -13.932 -18.371 -33.900 1.00 55.47 528 VAL A C 1
ATOM 4131 O O . VAL A 1 528 ? -13.027 -18.657 -33.123 1.00 55.47 528 VAL A O 1
ATOM 4134 N N . ALA A 1 529 ? -14.036 -18.945 -35.104 1.00 54.94 529 ALA A N 1
ATOM 4135 C CA . ALA A 1 529 ? -13.316 -20.168 -35.475 1.00 54.94 529 ALA A CA 1
ATOM 4136 C C . ALA A 1 529 ? -12.389 -20.061 -36.699 1.00 54.94 529 ALA A C 1
ATOM 4138 O O . ALA A 1 529 ? -11.560 -20.950 -36.880 1.00 54.94 529 ALA A O 1
ATOM 4139 N N . ASP A 1 530 ? -12.477 -18.999 -37.504 1.00 58.19 530 ASP A N 1
ATOM 4140 C CA . ASP A 1 530 ? -11.586 -18.828 -38.655 1.00 58.19 530 ASP A CA 1
ATOM 4141 C C . ASP A 1 530 ? -10.335 -18.068 -38.210 1.00 58.19 530 ASP A C 1
ATOM 4143 O O . ASP A 1 530 ? -10.308 -16.839 -38.176 1.00 58.19 530 ASP A O 1
ATOM 4147 N N . VAL A 1 531 ? -9.297 -18.812 -37.822 1.00 61.62 531 VAL A N 1
ATOM 4148 C CA . VAL A 1 531 ? -7.959 -18.245 -37.624 1.00 61.62 531 VAL A CA 1
ATOM 4149 C C . VAL A 1 531 ? -7.272 -18.236 -38.990 1.00 61.62 531 VAL A C 1
ATOM 4151 O O . VAL A 1 531 ? -6.965 -19.315 -39.509 1.00 61.62 531 VAL A O 1
ATOM 4154 N N . PRO A 1 532 ? -7.044 -17.067 -39.615 1.00 68.25 532 PRO A N 1
ATOM 4155 C CA . PRO A 1 532 ? -6.326 -17.017 -40.879 1.00 68.25 532 PRO A CA 1
ATOM 4156 C C . PRO A 1 532 ? -4.907 -17.580 -40.695 1.00 68.25 532 PRO A C 1
ATOM 4158 O O . PRO A 1 532 ? -4.332 -17.464 -39.607 1.00 68.25 532 PRO A O 1
ATOM 4161 N N . PRO A 1 533 ? -4.316 -18.190 -41.737 1.00 76.75 533 PRO A N 1
ATOM 4162 C CA . PRO A 1 533 ? -2.942 -18.666 -41.664 1.00 76.75 533 PRO A CA 1
ATOM 4163 C C . PRO A 1 533 ? -2.011 -17.508 -41.288 1.00 76.75 533 PRO A C 1
ATOM 4165 O O . PRO A 1 533 ? -2.017 -16.453 -41.922 1.00 76.75 533 PRO A O 1
ATOM 4168 N N . VAL A 1 534 ? -1.222 -17.706 -40.232 1.00 82.38 534 VAL A N 1
ATOM 4169 C CA . VAL A 1 534 ? -0.323 -16.680 -39.695 1.00 82.38 534 VAL A CA 1
ATOM 4170 C C . VAL A 1 534 ? 1.026 -16.764 -40.400 1.00 82.38 534 VAL A C 1
ATOM 4172 O O . VAL A 1 534 ? 1.747 -17.752 -40.255 1.00 82.38 534 VAL A O 1
ATOM 4175 N N . ASP A 1 535 ? 1.403 -15.705 -41.117 1.00 88.69 535 ASP A N 1
ATOM 4176 C CA . ASP A 1 535 ? 2.772 -15.542 -41.605 1.00 88.69 535 ASP A CA 1
ATOM 4177 C C . ASP A 1 535 ? 3.700 -15.186 -40.433 1.00 88.69 535 ASP A C 1
ATOM 4179 O O . ASP A 1 535 ? 3.760 -14.047 -39.959 1.00 88.69 535 ASP A O 1
ATOM 4183 N N . GLN A 1 536 ? 4.434 -16.191 -39.953 1.00 89.50 536 GLN A N 1
ATOM 4184 C CA . GLN A 1 536 ? 5.374 -16.033 -38.845 1.00 89.50 536 GLN A CA 1
ATOM 4185 C C . GLN A 1 536 ? 6.511 -15.059 -39.170 1.00 89.50 536 GLN A C 1
ATOM 4187 O O . GLN A 1 536 ? 6.966 -14.349 -38.275 1.00 89.50 536 GLN A O 1
ATOM 4192 N N . SER A 1 537 ? 6.972 -15.000 -40.421 1.00 89.88 537 SER A N 1
ATOM 4193 C CA . SER A 1 537 ? 8.065 -14.112 -40.830 1.00 89.88 537 SER A CA 1
ATOM 4194 C C . SER A 1 537 ? 7.612 -12.656 -40.804 1.00 89.88 537 SER A C 1
ATOM 4196 O O . SER A 1 537 ? 8.306 -11.804 -40.243 1.00 89.88 537 SER A O 1
ATOM 4198 N N . ALA A 1 538 ? 6.415 -12.378 -41.327 1.00 89.38 538 ALA A N 1
ATOM 4199 C CA . ALA A 1 538 ? 5.810 -11.052 -41.250 1.00 89.38 538 ALA A CA 1
ATOM 4200 C C . ALA A 1 538 ? 5.562 -10.626 -39.794 1.00 89.38 538 ALA A C 1
ATOM 4202 O O . ALA A 1 538 ? 5.874 -9.494 -39.415 1.00 89.38 538 ALA A O 1
ATOM 4203 N N . LEU A 1 539 ? 5.063 -11.542 -38.956 1.00 89.81 539 LEU A N 1
ATOM 4204 C CA . LEU A 1 539 ? 4.817 -11.270 -37.541 1.00 89.81 539 LEU A CA 1
ATOM 4205 C C . LEU A 1 539 ? 6.118 -10.959 -36.784 1.00 89.81 539 LEU A C 1
ATOM 4207 O O . LEU A 1 539 ? 6.162 -9.987 -36.031 1.00 89.81 539 LEU A O 1
ATOM 4211 N N . LYS A 1 540 ? 7.196 -11.721 -37.021 1.00 91.88 540 LYS A N 1
ATOM 4212 C CA . LYS A 1 540 ? 8.526 -11.459 -36.440 1.00 91.88 540 LYS A CA 1
ATOM 4213 C C . LYS A 1 540 ? 9.091 -10.108 -36.876 1.00 91.88 540 LYS A C 1
ATOM 4215 O O . LYS A 1 540 ? 9.587 -9.362 -36.034 1.00 91.88 540 LYS A O 1
ATOM 4220 N N . ALA A 1 541 ? 8.988 -9.767 -38.162 1.00 89.94 541 ALA A N 1
ATOM 4221 C CA . ALA A 1 541 ? 9.466 -8.486 -38.682 1.00 89.94 541 ALA A CA 1
ATOM 4222 C C . ALA A 1 541 ? 8.726 -7.302 -38.036 1.00 89.94 541 ALA A C 1
ATOM 4224 O O . ALA A 1 541 ? 9.355 -6.368 -37.537 1.00 89.94 541 ALA A O 1
ATOM 4225 N N . LYS A 1 542 ? 7.392 -7.373 -37.950 1.00 90.00 542 LYS A N 1
ATOM 4226 C CA . LYS A 1 542 ? 6.589 -6.347 -37.269 1.00 90.00 542 LYS A CA 1
ATOM 4227 C C . LYS A 1 542 ? 6.857 -6.291 -35.760 1.00 90.00 542 LYS A C 1
ATOM 4229 O O . LYS A 1 542 ? 6.896 -5.199 -35.188 1.00 90.00 542 LYS A O 1
ATOM 4234 N N . ALA A 1 543 ? 7.086 -7.435 -35.113 1.00 92.12 543 ALA A N 1
ATOM 4235 C CA . ALA A 1 543 ? 7.480 -7.486 -33.707 1.00 92.12 543 ALA A CA 1
ATOM 4236 C C . ALA A 1 543 ? 8.813 -6.752 -33.490 1.00 92.12 543 ALA A C 1
ATOM 4238 O O . ALA A 1 543 ? 8.894 -5.874 -32.634 1.00 92.12 543 ALA A O 1
ATOM 4239 N N . ALA A 1 544 ? 9.827 -7.031 -34.316 1.00 90.38 544 ALA A N 1
ATOM 4240 C CA . ALA A 1 544 ? 11.145 -6.394 -34.250 1.00 90.38 544 ALA A CA 1
ATOM 4241 C C . ALA A 1 544 ? 11.081 -4.860 -34.376 1.00 90.38 544 ALA A C 1
ATOM 4243 O O . ALA A 1 544 ? 11.823 -4.145 -33.706 1.00 90.38 544 ALA A O 1
ATOM 4244 N N . CYS A 1 545 ? 10.159 -4.345 -35.189 1.00 91.31 545 CYS A N 1
ATOM 4245 C CA . CYS A 1 545 ? 9.948 -2.908 -35.370 1.00 91.31 545 CYS A CA 1
ATOM 4246 C C . CYS A 1 545 ? 9.150 -2.238 -34.234 1.00 91.31 545 CYS A C 1
ATOM 4248 O O . CYS A 1 545 ? 9.167 -1.010 -34.114 1.00 91.31 545 CYS A O 1
ATOM 4250 N N . SER A 1 546 ? 8.453 -3.013 -33.401 1.00 92.69 546 SER A N 1
ATOM 4251 C CA . SER A 1 546 ? 7.514 -2.515 -32.383 1.00 92.69 546 SER A CA 1
ATOM 4252 C C . SER A 1 546 ? 7.909 -2.846 -30.943 1.00 92.69 546 SER A C 1
ATOM 4254 O O . SER A 1 546 ? 7.258 -2.362 -30.021 1.00 92.69 546 SER A O 1
ATOM 4256 N N . VAL A 1 547 ? 8.969 -3.625 -30.705 1.00 92.81 547 VAL A N 1
ATOM 4257 C CA . VAL A 1 547 ? 9.481 -3.929 -29.353 1.00 92.81 547 VAL A CA 1
ATOM 4258 C C . VAL A 1 547 ? 9.997 -2.684 -28.624 1.00 92.81 547 VAL A C 1
ATOM 4260 O O . VAL A 1 547 ? 10.146 -1.608 -29.217 1.00 92.81 547 VAL A O 1
ATOM 4263 N N . ILE A 1 548 ? 10.246 -2.824 -27.321 1.00 91.69 548 ILE A N 1
ATOM 4264 C CA . ILE A 1 548 ? 10.911 -1.802 -26.507 1.00 91.69 548 ILE A CA 1
ATOM 4265 C C . ILE A 1 548 ? 12.407 -1.784 -26.839 1.00 91.69 548 ILE A C 1
ATOM 4267 O O . ILE A 1 548 ? 13.111 -2.773 -26.633 1.00 91.69 548 ILE A O 1
ATOM 4271 N N . CYS A 1 549 ? 12.893 -0.634 -27.301 1.00 91.75 549 CYS A N 1
ATOM 4272 C CA . CYS A 1 549 ? 14.308 -0.358 -27.555 1.00 91.75 549 CYS A CA 1
ATOM 4273 C C . CYS A 1 549 ? 14.931 0.562 -26.498 1.00 91.75 549 CYS A C 1
ATOM 4275 O O . CYS A 1 549 ? 16.149 0.643 -26.403 1.00 91.75 549 CYS A O 1
ATOM 4277 N N . CYS A 1 550 ? 14.132 1.264 -25.700 1.00 91.50 550 CYS A N 1
ATOM 4278 C CA . CYS A 1 550 ? 14.612 2.046 -24.562 1.00 91.50 550 CYS A CA 1
ATOM 4279 C C . CYS A 1 550 ? 13.590 1.947 -23.433 1.00 91.50 550 CYS A C 1
ATOM 4281 O O . CYS A 1 550 ? 12.396 2.009 -23.706 1.00 91.50 550 CYS A O 1
ATOM 4283 N N . TYR A 1 551 ? 14.029 1.838 -22.177 1.00 90.19 551 TYR A N 1
ATOM 4284 C CA . TYR A 1 551 ? 13.126 1.656 -21.029 1.00 90.19 551 TYR A CA 1
ATOM 4285 C C . TYR A 1 551 ? 12.026 2.738 -20.952 1.00 90.19 551 TYR A C 1
ATOM 4287 O O . TYR A 1 551 ? 10.858 2.430 -20.715 1.00 90.19 551 TYR A O 1
ATOM 4295 N N . CYS A 1 552 ? 12.364 3.990 -21.287 1.00 89.31 552 CYS A N 1
ATOM 4296 C CA . CYS A 1 552 ? 11.424 5.116 -21.336 1.00 89.31 552 CYS A CA 1
ATOM 4297 C C . CYS A 1 552 ? 10.284 4.985 -22.371 1.00 89.31 552 CYS A C 1
ATOM 4299 O O . CYS A 1 552 ? 9.339 5.773 -22.334 1.00 89.31 552 CYS A O 1
ATOM 4301 N N . GLU A 1 553 ? 10.346 4.027 -23.305 1.00 91.19 553 GLU A N 1
ATOM 4302 C CA . GLU A 1 553 ? 9.273 3.789 -24.277 1.00 91.19 553 GLU A CA 1
ATOM 4303 C C . GLU A 1 553 ? 8.017 3.195 -23.632 1.00 91.19 553 GLU A C 1
ATOM 4305 O O . GLU A 1 553 ? 6.921 3.434 -24.140 1.00 91.19 553 GLU A O 1
ATOM 4310 N N . ARG A 1 554 ? 8.145 2.467 -22.511 1.00 90.88 554 ARG A N 1
ATOM 4311 C CA . ARG A 1 554 ? 7.013 1.819 -21.823 1.00 90.88 554 ARG A CA 1
ATOM 4312 C C . ARG A 1 554 ? 6.125 1.022 -22.801 1.00 90.88 554 ARG A C 1
ATOM 4314 O O . ARG A 1 554 ? 6.598 0.490 -23.809 1.00 90.88 554 ARG A O 1
ATOM 4321 N N . GLN A 1 555 ? 4.823 0.921 -22.524 1.00 91.50 555 GLN A N 1
ATOM 4322 C CA . GLN A 1 555 ? 3.902 0.138 -23.344 1.00 91.50 555 GLN A CA 1
ATOM 4323 C C . GLN A 1 555 ? 3.478 0.875 -24.622 1.00 91.50 555 GLN A C 1
ATOM 4325 O O . GLN A 1 555 ? 3.172 0.213 -25.613 1.00 91.50 555 GLN A O 1
ATOM 4330 N N . THR A 1 556 ? 3.472 2.217 -24.645 1.00 91.75 556 THR A N 1
ATOM 4331 C CA . THR A 1 556 ? 2.900 2.973 -25.782 1.00 91.75 556 THR A CA 1
ATOM 4332 C C . THR A 1 556 ? 3.847 3.931 -26.510 1.00 91.75 556 THR A C 1
ATOM 4334 O O . THR A 1 556 ? 3.544 4.331 -27.633 1.00 91.75 556 THR A O 1
ATOM 4337 N N . GLY A 1 557 ? 4.975 4.319 -25.913 1.00 90.44 557 GLY A N 1
ATOM 4338 C CA . GLY A 1 557 ? 5.932 5.256 -26.507 1.00 90.44 557 GLY A CA 1
ATOM 4339 C C . GLY A 1 557 ? 6.823 4.629 -27.583 1.00 90.44 557 GLY A C 1
ATOM 4340 O O . GLY A 1 557 ? 7.053 3.422 -27.605 1.00 90.44 557 GLY A O 1
ATOM 4341 N N . VAL A 1 558 ? 7.363 5.457 -28.476 1.00 91.88 558 VAL A N 1
ATOM 4342 C CA . VAL A 1 558 ? 8.335 5.052 -29.504 1.00 91.88 558 VAL A CA 1
ATOM 4343 C C . VAL A 1 558 ? 9.413 6.126 -29.590 1.00 91.88 558 VAL A C 1
ATOM 4345 O O . VAL A 1 558 ? 9.094 7.313 -29.571 1.00 91.88 558 VAL A O 1
ATOM 4348 N N . GLN A 1 559 ? 10.676 5.711 -29.646 1.00 91.31 559 GLN A N 1
ATOM 4349 C CA . GLN A 1 559 ? 11.822 6.585 -29.874 1.00 91.31 559 GLN A CA 1
ATOM 4350 C C . GLN A 1 559 ? 12.472 6.257 -31.222 1.00 91.31 559 GLN A C 1
ATOM 4352 O O . GLN A 1 559 ? 12.790 5.100 -31.506 1.00 91.31 559 GLN A O 1
ATOM 4357 N N . ASP A 1 560 ? 12.724 7.287 -32.026 1.00 85.94 560 ASP A N 1
ATOM 4358 C CA . ASP A 1 560 ? 13.271 7.118 -33.381 1.00 85.94 560 ASP A CA 1
ATOM 4359 C C . ASP A 1 560 ? 14.802 7.008 -33.393 1.00 85.94 560 ASP A C 1
ATOM 4361 O O . ASP A 1 560 ? 15.393 6.380 -34.269 1.00 85.94 560 ASP A O 1
ATOM 4365 N N . SER A 1 561 ? 15.466 7.617 -32.406 1.00 90.69 561 SER A N 1
ATOM 4366 C CA . SER A 1 561 ? 16.927 7.674 -32.320 1.00 90.69 561 SER A CA 1
ATOM 4367 C C . SER A 1 561 ? 17.439 6.740 -31.228 1.00 90.69 561 SER A C 1
ATOM 4369 O O . SER A 1 561 ? 17.499 7.119 -30.054 1.00 90.69 561 SER A O 1
ATOM 4371 N N . ILE A 1 562 ? 17.787 5.517 -31.631 1.00 93.38 562 ILE A N 1
ATOM 4372 C CA . ILE A 1 562 ? 18.280 4.453 -30.754 1.00 93.38 562 ILE A CA 1
ATOM 4373 C C . ILE A 1 562 ? 19.790 4.277 -30.925 1.00 93.38 562 ILE A C 1
ATOM 4375 O O . ILE A 1 562 ? 20.339 4.366 -32.022 1.00 93.38 562 ILE A O 1
ATOM 4379 N N . PHE A 1 563 ? 20.464 4.002 -29.818 1.00 93.38 563 PHE A N 1
ATOM 4380 C CA . PHE A 1 563 ? 21.869 3.640 -29.746 1.00 93.38 563 PHE A CA 1
ATOM 4381 C C . PHE A 1 563 ? 21.984 2.210 -29.231 1.00 93.38 563 PHE A C 1
ATOM 4383 O O . PHE A 1 563 ? 21.280 1.836 -28.299 1.00 93.38 563 PHE A O 1
ATOM 4390 N N . LEU A 1 564 ? 22.882 1.426 -29.822 1.00 93.38 564 LEU A N 1
ATOM 4391 C CA . LEU A 1 564 ? 23.172 0.043 -29.454 1.00 93.38 564 LEU A CA 1
ATOM 4392 C C . LEU A 1 564 ? 24.604 -0.052 -28.943 1.00 93.38 564 LEU A C 1
ATOM 4394 O O . LEU A 1 564 ? 25.539 0.408 -29.600 1.00 93.38 564 LEU A O 1
ATOM 4398 N N . CYS A 1 565 ? 24.783 -0.666 -27.781 1.00 94.06 565 CYS A N 1
ATOM 4399 C CA . CYS A 1 565 ? 26.100 -0.997 -27.269 1.00 94.06 565 CYS A CA 1
ATOM 4400 C C . CYS A 1 565 ? 26.701 -2.144 -28.088 1.00 94.06 565 CYS A C 1
ATOM 4402 O O . CYS A 1 565 ? 26.146 -3.242 -28.126 1.00 94.06 565 CYS A O 1
ATOM 4404 N N . THR A 1 566 ? 27.869 -1.917 -28.684 1.00 94.81 566 THR A N 1
ATOM 4405 C CA . THR A 1 566 ? 28.582 -2.917 -29.499 1.00 94.81 566 THR A CA 1
ATOM 4406 C C . THR A 1 566 ? 29.130 -4.094 -28.689 1.00 94.81 566 THR A C 1
ATOM 4408 O O . THR A 1 566 ? 29.457 -5.123 -29.270 1.00 94.81 566 THR A O 1
ATOM 4411 N N . LEU A 1 567 ? 29.216 -3.961 -27.360 1.00 94.75 567 LEU A N 1
ATOM 4412 C CA . LEU A 1 567 ? 29.792 -4.973 -26.467 1.00 94.75 567 LEU A CA 1
ATOM 4413 C C . LEU A 1 567 ? 28.745 -5.891 -25.827 1.00 94.75 567 LEU A C 1
ATOM 4415 O O . LEU A 1 567 ? 29.001 -7.076 -25.651 1.00 94.75 567 LEU A O 1
ATOM 4419 N N . CYS A 1 568 ? 27.582 -5.354 -25.445 1.00 92.19 568 CYS A N 1
ATOM 4420 C CA . CYS A 1 568 ? 26.566 -6.106 -24.693 1.00 92.19 568 CYS A CA 1
ATOM 4421 C C . CYS A 1 568 ? 25.171 -6.104 -25.331 1.00 92.19 568 CYS A C 1
ATOM 4423 O O . CYS A 1 568 ? 24.252 -6.708 -24.784 1.00 92.19 568 CYS A O 1
ATOM 4425 N N . GLY A 1 569 ? 24.979 -5.391 -26.444 1.00 90.06 569 GLY A N 1
ATOM 4426 C CA . GLY A 1 569 ? 23.688 -5.304 -27.124 1.00 90.06 569 GLY A CA 1
ATOM 4427 C C . GLY A 1 569 ? 22.616 -4.490 -26.387 1.00 90.06 569 GLY A C 1
ATOM 4428 O O . GLY A 1 569 ? 21.463 -4.486 -26.809 1.00 90.06 569 GLY A O 1
ATOM 4429 N N . HIS A 1 570 ? 22.955 -3.799 -25.291 1.00 91.81 570 HIS A N 1
ATOM 4430 C CA . HIS A 1 570 ? 22.024 -2.885 -24.625 1.00 91.81 570 HIS A CA 1
ATOM 4431 C C . HIS A 1 570 ? 21.630 -1.737 -25.564 1.00 91.81 570 HIS A C 1
ATOM 4433 O O . HIS A 1 570 ? 22.482 -1.196 -26.271 1.00 91.81 570 HIS A O 1
ATOM 4439 N N . THR A 1 571 ? 20.356 -1.346 -25.544 1.00 92.75 571 THR A N 1
ATOM 4440 C CA . THR A 1 571 ? 19.820 -0.255 -26.358 1.00 92.75 571 THR A CA 1
ATOM 4441 C C . THR A 1 571 ? 19.242 0.864 -25.499 1.00 92.75 571 THR A C 1
ATOM 4443 O O . THR A 1 571 ? 18.504 0.599 -24.553 1.00 92.75 571 THR A O 1
ATOM 4446 N N . ALA A 1 572 ? 19.524 2.110 -25.874 1.00 93.62 572 ALA A N 1
ATOM 4447 C CA . ALA A 1 572 ? 18.976 3.299 -25.229 1.00 93.62 572 ALA A CA 1
ATOM 4448 C C . ALA A 1 572 ? 18.681 4.388 -26.267 1.00 93.62 572 ALA A C 1
ATOM 4450 O O . ALA A 1 572 ? 19.315 4.451 -27.321 1.00 93.62 572 ALA A O 1
ATOM 4451 N N . CYS A 1 573 ? 17.715 5.262 -25.992 1.00 93.00 573 CYS A N 1
ATOM 4452 C CA . CYS A 1 573 ? 17.430 6.401 -26.863 1.00 93.00 573 CYS A CA 1
ATOM 4453 C C . CYS A 1 573 ? 18.405 7.564 -26.623 1.00 93.00 573 CYS A C 1
ATOM 4455 O O . CYS A 1 573 ? 19.105 7.611 -25.609 1.00 93.00 573 CYS A O 1
ATOM 4457 N N . ARG A 1 574 ? 18.399 8.555 -27.525 1.00 91.38 574 ARG A N 1
ATOM 4458 C CA . ARG A 1 574 ? 19.243 9.761 -27.428 1.00 91.38 574 ARG A CA 1
ATOM 4459 C C . ARG A 1 574 ? 19.140 10.510 -26.090 1.00 91.38 574 ARG A C 1
ATOM 4461 O O . ARG A 1 574 ? 20.117 11.120 -25.685 1.00 91.38 574 ARG A O 1
ATOM 4468 N N . SER A 1 575 ? 17.992 10.509 -25.416 1.00 89.56 575 SER A N 1
ATOM 4469 C CA . SER A 1 575 ? 17.848 11.214 -24.132 1.00 89.56 575 SER A CA 1
ATOM 4470 C C . SER A 1 575 ? 18.256 10.382 -22.915 1.00 89.56 575 SER A C 1
ATOM 4472 O O . SER A 1 575 ? 18.438 10.951 -21.844 1.00 89.56 575 SER A O 1
ATOM 4474 N N . CYS A 1 576 ? 18.358 9.057 -23.056 1.00 90.62 576 CYS A N 1
ATOM 4475 C CA . CYS A 1 576 ? 18.602 8.145 -21.934 1.00 90.62 576 CYS A CA 1
ATOM 4476 C C . CYS A 1 576 ? 20.001 7.518 -21.942 1.00 90.62 576 CYS A C 1
ATOM 4478 O O . CYS A 1 576 ? 20.454 7.045 -20.909 1.00 90.62 576 CYS A O 1
ATOM 4480 N N . TYR A 1 577 ? 20.696 7.492 -23.083 1.00 90.12 577 TYR A N 1
ATOM 4481 C CA . TYR A 1 577 ? 22.000 6.833 -23.170 1.00 90.12 577 TYR A CA 1
ATOM 4482 C C . TYR A 1 577 ? 23.082 7.513 -22.306 1.00 90.12 577 TYR A C 1
ATOM 4484 O O . TYR A 1 577 ? 23.087 8.725 -22.084 1.00 90.12 577 TYR A O 1
ATOM 4492 N N . GLY A 1 578 ? 24.069 6.716 -21.892 1.00 87.81 578 GLY A N 1
ATOM 4493 C CA . GLY A 1 578 ? 25.357 7.185 -21.372 1.00 87.81 578 GLY A CA 1
ATOM 4494 C C . GLY A 1 578 ? 25.641 6.824 -19.916 1.00 87.81 578 GLY A C 1
ATOM 4495 O O . GLY A 1 578 ? 26.815 6.713 -19.552 1.00 87.81 578 GLY A O 1
ATOM 4496 N N . ASN A 1 579 ? 24.610 6.573 -19.108 1.00 90.44 579 ASN A N 1
ATOM 4497 C CA . ASN A 1 579 ? 24.753 5.981 -17.780 1.00 90.44 579 ASN A CA 1
ATOM 4498 C C . ASN A 1 579 ? 23.901 4.699 -17.699 1.00 90.44 579 ASN A C 1
ATOM 4500 O O . ASN A 1 579 ? 22.698 4.796 -17.911 1.00 90.44 579 ASN A O 1
ATOM 4504 N N . PRO A 1 580 ? 24.477 3.518 -17.415 1.00 88.88 580 PRO A N 1
ATOM 4505 C CA . PRO A 1 580 ? 25.908 3.244 -17.279 1.00 88.88 580 PRO A CA 1
ATOM 4506 C C . PRO A 1 580 ? 26.686 3.467 -18.585 1.00 88.88 580 PRO A C 1
ATOM 4508 O O . PRO A 1 580 ? 26.130 3.615 -19.676 1.00 88.88 580 PRO A O 1
ATOM 4511 N N . THR A 1 581 ? 28.011 3.547 -18.463 1.00 90.31 581 THR A N 1
ATOM 4512 C CA . THR A 1 581 ? 28.884 3.804 -19.611 1.00 90.31 581 THR A CA 1
ATOM 4513 C C . THR A 1 581 ? 28.930 2.579 -20.522 1.00 90.31 581 THR A C 1
ATOM 4515 O O . THR A 1 581 ? 29.323 1.494 -20.102 1.00 90.31 581 THR A O 1
ATOM 4518 N N . HIS A 1 582 ? 28.575 2.771 -21.790 1.00 91.38 582 HIS A N 1
ATOM 4519 C CA . HIS A 1 582 ? 28.591 1.747 -22.834 1.00 91.38 582 HIS A CA 1
ATOM 4520 C C . HIS A 1 582 ? 29.303 2.260 -24.093 1.00 91.38 582 HIS A C 1
ATOM 4522 O O . HIS A 1 582 ? 29.411 3.467 -24.311 1.00 91.38 582 HIS A O 1
ATOM 4528 N N . SER A 1 583 ? 29.745 1.340 -24.958 1.00 94.12 583 SER A N 1
ATOM 4529 C CA . SER A 1 583 ? 30.282 1.671 -26.287 1.00 94.12 583 SER A CA 1
ATOM 4530 C C . SER A 1 583 ? 29.140 1.774 -27.301 1.00 94.12 583 SER A C 1
ATOM 4532 O O . SER A 1 583 ? 28.844 0.839 -28.046 1.00 94.12 583 SER A O 1
ATOM 4534 N N . TYR A 1 584 ? 28.417 2.892 -27.251 1.00 92.62 584 TYR A N 1
ATOM 4535 C CA . TYR A 1 584 ? 27.231 3.112 -28.072 1.00 92.62 584 TYR A CA 1
ATOM 4536 C C . TYR A 1 584 ? 27.575 3.453 -29.524 1.00 92.62 584 TYR A C 1
ATOM 4538 O O . TYR A 1 584 ? 28.362 4.355 -29.804 1.00 92.62 584 TYR A O 1
ATOM 4546 N N . ARG A 1 585 ? 26.889 2.786 -30.453 1.00 93.81 585 ARG A N 1
ATOM 4547 C CA . ARG A 1 585 ? 26.794 3.164 -31.864 1.00 93.81 585 ARG A CA 1
ATOM 4548 C C . ARG A 1 585 ? 25.347 3.524 -32.184 1.00 93.81 585 ARG A C 1
ATOM 4550 O O . ARG A 1 585 ? 24.425 2.842 -31.749 1.00 93.81 585 ARG A O 1
ATOM 4557 N N . HIS A 1 586 ? 25.146 4.582 -32.962 1.00 91.44 586 HIS A N 1
ATOM 4558 C CA . HIS A 1 586 ? 23.816 4.974 -33.427 1.00 91.44 586 HIS A CA 1
ATOM 4559 C C . HIS A 1 586 ? 23.241 3.933 -34.397 1.00 91.44 586 HIS A C 1
ATOM 4561 O O . HIS A 1 586 ? 23.932 3.476 -35.311 1.00 91.44 586 HIS A O 1
ATOM 4567 N N . VAL A 1 587 ? 21.983 3.554 -34.177 1.00 84.75 587 VAL A N 1
ATOM 4568 C CA . VAL A 1 587 ? 21.231 2.590 -34.985 1.00 84.75 587 VAL A CA 1
ATOM 4569 C C . VAL A 1 587 ? 20.012 3.319 -35.536 1.00 84.75 587 VAL A C 1
ATOM 4571 O O . VAL A 1 587 ? 18.947 3.342 -34.925 1.00 84.75 587 VAL A O 1
ATOM 4574 N N . SER A 1 588 ? 20.196 3.995 -36.668 1.00 68.88 588 SER A N 1
ATOM 4575 C CA . SER A 1 588 ? 19.136 4.737 -37.350 1.00 68.88 588 SER A CA 1
ATOM 4576 C C . SER A 1 588 ? 19.330 4.717 -38.870 1.00 68.88 588 SER A C 1
ATOM 4578 O O . SER A 1 588 ? 20.483 4.709 -39.316 1.00 68.88 588 SER A O 1
ATOM 4580 N N . PRO A 1 589 ? 18.233 4.747 -39.656 1.00 61.16 589 PRO A N 1
ATOM 4581 C CA . PRO A 1 589 ? 16.840 4.684 -39.205 1.00 61.16 589 PRO A CA 1
ATOM 4582 C C . PRO A 1 589 ? 16.352 3.241 -39.038 1.00 61.16 589 PRO A C 1
ATOM 4584 O O . PRO A 1 589 ? 16.498 2.408 -39.928 1.00 61.16 589 PRO A O 1
ATOM 4587 N N . LEU A 1 590 ? 15.735 2.955 -37.891 1.00 68.94 590 LEU A N 1
ATOM 4588 C CA . LEU A 1 590 ? 14.893 1.773 -37.725 1.00 68.94 590 LEU A CA 1
ATOM 4589 C C . LEU A 1 590 ? 13.498 2.123 -38.262 1.00 68.94 590 LEU A C 1
ATOM 4591 O O . LEU A 1 590 ? 12.948 3.154 -37.881 1.00 68.94 590 LEU A O 1
ATOM 4595 N N . SER A 1 591 ? 12.901 1.279 -39.108 1.00 82.94 591 SER A N 1
ATOM 4596 C CA . SER A 1 591 ? 11.492 1.406 -39.521 1.00 82.94 591 SER A CA 1
ATOM 4597 C C . SER A 1 591 ? 10.563 1.036 -38.358 1.00 82.94 591 SER A C 1
ATOM 4599 O O . SER A 1 591 ? 9.921 -0.012 -38.377 1.00 82.94 591 SER A O 1
ATOM 4601 N N . ARG A 1 592 ? 10.560 1.850 -37.296 1.00 89.31 592 ARG A N 1
ATOM 4602 C CA . ARG A 1 592 ? 9.751 1.631 -36.091 1.00 89.31 592 ARG A CA 1
ATOM 4603 C C . ARG A 1 592 ? 8.272 1.830 -36.416 1.00 89.31 592 ARG A C 1
ATOM 4605 O O . ARG A 1 592 ? 7.915 2.728 -37.174 1.00 89.31 592 ARG A O 1
ATOM 4612 N N . VAL A 1 593 ? 7.416 1.019 -35.803 1.00 90.31 593 VAL A N 1
ATOM 4613 C CA . VAL A 1 593 ? 5.952 1.125 -35.929 1.00 90.31 593 VAL A CA 1
ATOM 4614 C C . VAL A 1 593 ? 5.315 1.318 -34.561 1.00 90.31 593 VAL A C 1
ATOM 4616 O O . VAL A 1 593 ? 5.918 1.000 -33.529 1.00 90.31 593 VAL A O 1
ATOM 4619 N N . LYS A 1 594 ? 4.089 1.850 -34.531 1.00 92.25 594 LYS A N 1
ATOM 4620 C CA . LYS A 1 594 ? 3.392 2.069 -33.263 1.00 92.25 594 LYS A CA 1
ATOM 4621 C C . LYS A 1 594 ? 3.028 0.727 -32.616 1.00 92.25 594 LYS A C 1
ATOM 4623 O O . LYS A 1 594 ? 2.522 -0.161 -33.299 1.00 92.25 594 LYS A O 1
ATOM 4628 N N . PRO A 1 595 ? 3.175 0.587 -31.287 1.00 93.62 595 PRO A N 1
ATOM 4629 C CA . PRO A 1 595 ? 2.804 -0.640 -30.583 1.00 93.62 595 PRO A CA 1
ATOM 4630 C C . PRO A 1 595 ? 1.329 -1.023 -30.758 1.00 93.62 595 PRO A C 1
ATOM 4632 O O . PRO A 1 595 ? 0.998 -2.203 -30.759 1.00 93.62 595 PRO A O 1
ATOM 4635 N N . SER A 1 596 ? 0.441 -0.036 -30.924 1.00 94.06 596 SER A N 1
ATOM 4636 C CA . SER A 1 596 ? -0.990 -0.262 -31.153 1.00 94.06 596 SER A CA 1
ATOM 4637 C C . SER A 1 596 ? -1.269 -1.042 -32.436 1.00 94.06 596 SER A C 1
ATOM 4639 O O . SER A 1 596 ? -2.126 -1.916 -32.418 1.00 94.06 596 SER A O 1
ATOM 4641 N N . GLU A 1 597 ? -0.518 -0.774 -33.507 1.00 92.69 597 GLU A N 1
ATOM 4642 C CA . GLU A 1 597 ? -0.678 -1.457 -34.797 1.00 92.69 597 GLU A CA 1
ATOM 4643 C C . GLU A 1 597 ? -0.321 -2.942 -34.659 1.00 92.69 597 GLU A C 1
ATOM 4645 O O . GLU A 1 597 ? -1.084 -3.814 -35.062 1.00 92.69 597 GLU A O 1
ATOM 4650 N N . PHE A 1 598 ? 0.785 -3.247 -33.972 1.00 93.31 598 PHE A N 1
ATOM 4651 C CA . PHE A 1 598 ? 1.161 -4.635 -33.703 1.00 93.31 598 PHE A CA 1
ATOM 4652 C C . PHE A 1 598 ? 0.172 -5.347 -32.767 1.00 93.31 598 PHE A C 1
ATOM 4654 O O . PHE A 1 598 ? -0.122 -6.525 -32.952 1.00 93.31 598 PHE A O 1
ATOM 4661 N N . ILE A 1 599 ? -0.380 -4.648 -31.769 1.00 93.69 599 ILE A N 1
ATOM 4662 C CA . ILE A 1 599 ? -1.423 -5.207 -30.895 1.00 93.69 599 ILE A CA 1
ATOM 4663 C C . ILE A 1 599 ? -2.676 -5.571 -31.700 1.00 93.69 599 ILE A C 1
ATOM 4665 O O . ILE A 1 599 ? -3.274 -6.612 -31.431 1.00 93.69 599 ILE A O 1
ATOM 4669 N N . GLU A 1 600 ? -3.088 -4.735 -32.654 1.00 91.06 600 GLU A N 1
ATOM 4670 C CA . GLU A 1 600 ? -4.217 -5.020 -33.549 1.00 91.06 600 GLU A CA 1
ATOM 4671 C C . GLU A 1 600 ? -3.940 -6.249 -34.421 1.00 91.06 600 GLU A C 1
ATOM 4673 O O . GLU A 1 600 ? -4.774 -7.156 -34.468 1.00 91.06 600 GLU A O 1
ATOM 4678 N N . ASP A 1 601 ? -2.741 -6.334 -35.005 1.00 89.06 601 ASP A N 1
ATOM 4679 C CA . ASP A 1 601 ? -2.301 -7.500 -35.776 1.00 89.06 601 ASP A CA 1
ATOM 4680 C C . ASP A 1 601 ? -2.353 -8.782 -34.929 1.00 89.06 601 ASP A C 1
ATOM 4682 O O . ASP A 1 601 ? -2.959 -9.773 -35.332 1.00 89.06 601 ASP A O 1
ATOM 4686 N N . VAL A 1 602 ? -1.781 -8.768 -33.721 1.00 91.31 602 VAL A N 1
ATOM 4687 C CA . VAL A 1 602 ? -1.784 -9.930 -32.817 1.00 91.31 602 VAL A CA 1
ATOM 4688 C C . VAL A 1 602 ? -3.210 -10.310 -32.418 1.00 91.31 602 VAL A C 1
ATOM 4690 O O . VAL A 1 602 ? -3.567 -11.483 -32.482 1.00 91.31 602 VAL A O 1
ATOM 4693 N N . LYS A 1 603 ? -4.058 -9.339 -32.056 1.00 90.25 603 LYS A N 1
ATOM 4694 C CA . LYS A 1 603 ? -5.468 -9.593 -31.707 1.00 90.25 603 LYS A CA 1
ATOM 4695 C C . LYS A 1 603 ? -6.277 -10.199 -32.852 1.00 90.25 603 LYS A C 1
ATOM 4697 O O . LYS A 1 603 ? -7.269 -10.865 -32.578 1.00 90.25 603 LYS A O 1
ATOM 4702 N N . SER A 1 604 ? -5.874 -9.973 -34.101 1.00 85.81 604 SER A N 1
ATOM 4703 C CA . SER A 1 604 ? -6.533 -10.563 -35.270 1.00 85.81 604 SER A CA 1
ATOM 4704 C C . SER A 1 604 ? -6.222 -12.052 -35.463 1.00 85.81 604 SER A C 1
ATOM 4706 O O . SER A 1 604 ? -6.991 -12.748 -36.121 1.00 85.81 604 SER A O 1
ATOM 4708 N N . VAL A 1 605 ? -5.127 -12.551 -34.875 1.00 86.88 605 VAL A N 1
ATOM 4709 C CA . VAL A 1 605 ? -4.654 -13.932 -35.074 1.00 86.88 605 VAL A CA 1
ATOM 4710 C C . VAL A 1 605 ? -4.729 -14.806 -33.824 1.00 86.88 605 VAL A C 1
ATOM 4712 O O . VAL A 1 605 ? -4.752 -16.030 -33.940 1.00 86.88 605 VAL A O 1
ATOM 4715 N N . VAL A 1 606 ? -4.747 -14.218 -32.624 1.00 88.69 606 VAL A N 1
ATOM 4716 C CA . VAL A 1 606 ? -4.758 -14.992 -31.377 1.00 88.69 606 VAL A CA 1
ATOM 4717 C C . VAL A 1 606 ? -6.187 -15.327 -30.926 1.00 88.69 606 VAL A C 1
ATOM 4719 O O . VAL A 1 606 ? -7.044 -14.443 -30.890 1.00 88.69 606 VAL A O 1
ATOM 4722 N N . PRO A 1 607 ? -6.480 -16.586 -30.557 1.00 88.56 607 PRO A N 1
ATOM 4723 C CA . PRO A 1 607 ? -7.813 -16.971 -30.102 1.00 88.56 607 PRO A CA 1
ATOM 4724 C C . PRO A 1 607 ? -8.097 -16.455 -28.684 1.00 88.56 607 PRO A C 1
ATOM 4726 O O . PRO A 1 607 ? -7.196 -16.262 -27.879 1.00 88.56 607 PRO A O 1
ATOM 4729 N N . MET A 1 608 ? -9.372 -16.302 -28.321 1.00 89.81 608 MET A N 1
ATOM 4730 C CA . MET A 1 608 ? -9.750 -15.858 -26.966 1.00 89.81 608 MET A CA 1
ATOM 4731 C C . MET A 1 608 ? -9.654 -16.961 -25.902 1.00 89.81 608 MET A C 1
ATOM 4733 O O . MET A 1 608 ? -9.630 -16.666 -24.706 1.00 89.81 608 MET A O 1
ATOM 4737 N N . LYS A 1 609 ? -9.661 -18.233 -26.319 1.00 91.31 609 LYS A N 1
ATOM 4738 C CA . LYS A 1 609 ? -9.612 -19.410 -25.445 1.00 91.31 609 LYS A CA 1
ATOM 4739 C C . LYS A 1 609 ? -8.732 -20.484 -26.068 1.00 91.31 609 LYS A C 1
ATOM 4741 O O . LYS A 1 609 ? -8.882 -20.769 -27.253 1.00 91.31 609 LYS A O 1
ATOM 4746 N N . ILE A 1 610 ? -7.868 -21.097 -25.266 1.00 91.19 610 ILE A N 1
ATOM 4747 C CA . ILE A 1 610 ? -6.954 -22.161 -25.693 1.00 91.19 610 ILE A CA 1
ATOM 4748 C C . ILE A 1 610 ? -7.005 -23.306 -24.684 1.00 91.19 610 ILE A C 1
ATOM 4750 O O . ILE A 1 610 ? -7.178 -23.092 -23.484 1.00 91.19 610 ILE A O 1
ATOM 4754 N N . ARG A 1 611 ? -6.844 -24.532 -25.182 1.00 90.44 611 ARG A N 1
ATOM 4755 C CA . ARG A 1 611 ? -6.558 -25.716 -24.375 1.00 90.44 611 ARG A CA 1
ATOM 4756 C C . ARG A 1 611 ? -5.329 -26.402 -24.952 1.00 90.44 611 ARG A C 1
ATOM 4758 O O . ARG A 1 611 ? -5.204 -26.502 -26.171 1.00 90.44 611 ARG A O 1
ATOM 4765 N N . ILE A 1 612 ? -4.445 -26.868 -24.081 1.00 88.75 612 ILE A N 1
ATOM 4766 C CA . ILE A 1 612 ? -3.275 -27.643 -24.485 1.00 88.75 612 ILE A CA 1
ATOM 4767 C C . ILE A 1 612 ? -3.693 -29.111 -24.623 1.00 88.75 612 ILE A C 1
ATOM 4769 O O . ILE A 1 612 ? -4.477 -29.633 -23.833 1.00 88.75 612 ILE A O 1
ATOM 4773 N N . SER A 1 613 ? -3.185 -29.781 -25.651 1.00 85.69 613 SER A N 1
ATOM 4774 C CA . SER A 1 613 ? -3.397 -31.209 -25.887 1.00 85.69 613 SER A CA 1
ATOM 4775 C C . SER A 1 613 ? -2.073 -31.886 -26.222 1.00 85.69 613 SER A C 1
ATOM 4777 O O . SER A 1 613 ? -1.184 -31.247 -26.777 1.00 85.69 613 SER A O 1
ATOM 4779 N N . GLY A 1 614 ? -1.956 -33.184 -25.932 1.00 83.50 614 GLY A N 1
ATOM 4780 C CA . GLY A 1 614 ? -0.772 -33.982 -26.277 1.00 83.50 614 GLY A CA 1
ATOM 4781 C C . GLY A 1 614 ? 0.311 -34.051 -25.195 1.00 83.50 614 GLY A C 1
ATOM 4782 O O . GLY A 1 614 ? 1.331 -34.694 -25.413 1.00 83.50 614 GLY A O 1
ATOM 4783 N N . LEU A 1 615 ? 0.085 -33.442 -24.027 1.00 85.00 615 LEU A N 1
ATOM 4784 C CA . LEU A 1 615 ? 0.904 -33.642 -22.829 1.00 85.00 615 LEU A CA 1
ATOM 4785 C C . LEU A 1 615 ? 0.190 -34.617 -21.885 1.00 85.00 615 LEU A C 1
ATOM 4787 O O . LEU A 1 615 ? -1.026 -34.541 -21.714 1.00 85.00 615 LEU A O 1
ATOM 4791 N N . SER A 1 616 ? 0.944 -35.543 -21.298 1.00 82.69 616 SER A N 1
ATOM 4792 C CA . SER A 1 616 ? 0.439 -36.596 -20.410 1.00 82.69 616 SER A CA 1
ATOM 4793 C C . SER A 1 616 ? 1.422 -36.847 -19.273 1.00 82.69 616 SER A C 1
ATOM 4795 O O . SER A 1 616 ? 2.590 -36.479 -19.386 1.00 82.69 616 SER A O 1
ATOM 4797 N N . ASP A 1 617 ? 0.996 -37.531 -18.214 1.00 83.12 617 ASP A N 1
ATOM 4798 C CA . ASP A 1 617 ? 1.880 -37.894 -17.100 1.00 83.12 617 ASP A CA 1
ATOM 4799 C C . ASP A 1 617 ? 3.140 -38.635 -17.573 1.00 83.12 617 ASP A C 1
ATOM 4801 O O . ASP A 1 617 ? 4.239 -38.350 -17.103 1.00 83.12 617 ASP A O 1
ATOM 4805 N N . SER A 1 618 ? 3.020 -39.511 -18.580 1.00 83.25 618 SER A N 1
ATOM 4806 C CA . SER A 1 618 ? 4.173 -40.214 -19.155 1.00 83.25 618 SER A CA 1
ATOM 4807 C C . SER A 1 618 ? 5.199 -39.278 -19.797 1.00 83.25 618 SER A C 1
ATOM 4809 O O . SER A 1 618 ? 6.383 -39.598 -19.816 1.00 83.25 618 SER A O 1
ATOM 4811 N N . THR A 1 619 ? 4.769 -38.112 -20.290 1.00 84.19 619 THR A N 1
ATOM 4812 C CA . THR A 1 619 ? 5.662 -37.065 -20.810 1.00 84.19 619 THR A CA 1
ATOM 4813 C C . THR A 1 619 ? 6.497 -36.440 -19.694 1.00 84.19 619 THR A C 1
ATOM 4815 O O . THR A 1 619 ? 7.617 -36.010 -19.938 1.00 84.19 619 THR A O 1
ATOM 4818 N N . PHE A 1 620 ? 5.974 -36.379 -18.469 1.00 82.88 620 PHE A N 1
ATOM 4819 C CA . PHE A 1 620 ? 6.698 -35.818 -17.330 1.00 82.88 620 PHE A CA 1
ATOM 4820 C C . PHE A 1 620 ? 7.572 -36.859 -16.629 1.00 82.88 620 PHE A C 1
ATOM 4822 O O . PHE A 1 620 ? 8.675 -36.539 -16.189 1.00 82.88 620 PHE A O 1
ATOM 4829 N N . GLU A 1 621 ? 7.142 -38.123 -16.617 1.00 84.12 621 GLU A N 1
ATOM 4830 C CA . GLU A 1 621 ? 7.928 -39.251 -16.099 1.00 84.12 621 GLU A CA 1
ATOM 4831 C C . GLU A 1 621 ? 9.296 -39.399 -16.785 1.00 84.12 621 GLU A C 1
ATOM 4833 O O . GLU A 1 621 ? 10.262 -39.802 -16.138 1.00 84.12 621 GLU A O 1
ATOM 4838 N N . THR A 1 622 ? 9.447 -38.988 -18.051 1.00 84.94 622 THR A N 1
ATOM 4839 C CA . THR A 1 622 ? 10.761 -39.003 -18.723 1.00 84.94 622 THR A CA 1
ATOM 4840 C C . THR A 1 622 ? 11.788 -38.067 -18.085 1.00 84.94 622 THR A C 1
ATOM 4842 O O . THR A 1 622 ? 12.986 -38.279 -18.261 1.00 84.94 622 THR A O 1
ATOM 4845 N N . PHE A 1 623 ? 11.355 -37.046 -17.337 1.00 80.62 623 PHE A N 1
ATOM 4846 C CA . PHE A 1 623 ? 12.253 -36.124 -16.635 1.00 80.62 623 PHE A CA 1
ATOM 4847 C C . PHE A 1 623 ? 12.613 -36.592 -15.225 1.00 80.62 623 PHE A C 1
ATOM 4849 O O . PHE A 1 623 ? 13.564 -36.072 -14.647 1.00 80.62 623 PHE A O 1
ATOM 4856 N N . ARG A 1 624 ? 11.918 -37.597 -14.676 1.00 80.25 624 ARG A N 1
ATOM 4857 C CA . ARG A 1 624 ? 12.169 -38.125 -13.327 1.00 80.25 624 ARG A CA 1
ATOM 4858 C C . ARG A 1 624 ? 13.637 -38.490 -13.059 1.00 80.25 624 ARG A C 1
ATOM 4860 O O . ARG A 1 624 ? 14.124 -38.149 -11.981 1.00 80.25 624 ARG A O 1
ATOM 4867 N N . PRO A 1 625 ? 14.389 -39.101 -14.001 1.00 80.31 625 PRO A N 1
ATOM 4868 C CA . PRO A 1 625 ? 15.799 -39.424 -13.778 1.00 80.31 625 PRO A CA 1
ATOM 4869 C C . PRO A 1 625 ? 16.704 -38.199 -13.569 1.00 80.31 625 PRO A C 1
ATOM 4871 O O . PRO A 1 625 ? 17.769 -38.338 -12.976 1.00 80.31 625 PRO A O 1
ATOM 4874 N N . LEU A 1 626 ? 16.297 -37.005 -14.024 1.00 74.81 626 LEU A N 1
ATOM 4875 C CA . LEU A 1 626 ? 17.057 -35.761 -13.836 1.00 74.81 626 LEU A CA 1
ATOM 4876 C C . LEU A 1 626 ? 16.991 -35.237 -12.391 1.00 74.81 626 LEU A C 1
ATOM 4878 O O . LEU A 1 626 ? 17.774 -34.366 -12.019 1.00 74.81 626 LEU A O 1
ATOM 4882 N N . TYR A 1 627 ? 16.073 -35.765 -11.576 1.00 69.44 627 TYR A N 1
ATOM 4883 C CA . TYR A 1 627 ? 15.762 -35.284 -10.230 1.00 69.44 627 TYR A CA 1
ATOM 4884 C C . TYR A 1 627 ? 15.967 -36.388 -9.181 1.00 69.44 627 TYR A C 1
ATOM 4886 O O . TYR A 1 627 ? 15.076 -36.715 -8.403 1.00 69.44 627 TYR A O 1
ATOM 4894 N N . SER A 1 628 ? 17.169 -36.968 -9.147 1.00 61.16 628 SER A N 1
ATOM 4895 C CA . SER A 1 628 ? 17.535 -38.157 -8.356 1.00 61.16 628 SER A CA 1
ATOM 4896 C C . SER A 1 628 ? 17.731 -37.938 -6.841 1.00 61.16 628 SER A C 1
ATOM 4898 O O . SER A 1 628 ? 18.298 -38.798 -6.171 1.00 61.16 628 SER A O 1
ATOM 4900 N N . GLY A 1 629 ? 17.308 -36.801 -6.279 1.00 71.69 629 GLY A N 1
ATOM 4901 C CA . GLY A 1 629 ? 17.411 -36.530 -4.838 1.00 71.69 629 GLY A CA 1
ATOM 4902 C C . GLY A 1 629 ? 16.259 -37.152 -4.040 1.00 71.69 629 GLY A C 1
ATOM 4903 O O . GLY A 1 629 ? 15.106 -37.038 -4.450 1.00 71.69 629 GLY A O 1
ATOM 4904 N N . GLU A 1 630 ? 16.541 -37.745 -2.871 1.00 67.06 630 GLU A N 1
ATOM 4905 C CA . GLU A 1 630 ? 15.534 -38.392 -1.998 1.00 67.06 630 GLU A CA 1
ATOM 4906 C C . GLU A 1 630 ? 14.347 -37.478 -1.652 1.00 67.06 630 GLU A C 1
ATOM 4908 O O . GLU A 1 630 ? 13.207 -37.931 -1.602 1.00 67.06 630 GLU A O 1
ATOM 4913 N N . ILE A 1 631 ? 14.602 -36.177 -1.481 1.00 64.25 631 ILE A N 1
ATOM 4914 C CA . ILE A 1 631 ? 13.577 -35.163 -1.196 1.00 64.25 631 ILE A CA 1
ATOM 4915 C C . ILE A 1 631 ? 12.627 -34.993 -2.394 1.00 64.25 631 ILE A C 1
ATOM 4917 O O . ILE A 1 631 ? 11.414 -34.963 -2.228 1.00 64.25 631 ILE A O 1
ATOM 4921 N N . LEU A 1 632 ? 13.154 -34.937 -3.621 1.00 65.44 632 LEU A N 1
ATOM 4922 C CA . LEU A 1 632 ? 12.355 -34.746 -4.841 1.00 65.44 632 LEU A CA 1
ATOM 4923 C C . LEU A 1 632 ? 11.490 -35.968 -5.170 1.00 65.44 632 LEU A C 1
ATOM 4925 O O . LEU A 1 632 ? 10.383 -35.813 -5.682 1.00 65.44 632 LEU A O 1
ATOM 4929 N N . ALA A 1 633 ? 11.954 -37.172 -4.827 1.00 69.12 633 ALA A N 1
ATOM 4930 C CA . ALA A 1 633 ? 11.167 -38.390 -4.993 1.00 69.12 633 ALA A CA 1
ATOM 4931 C C . ALA A 1 633 ? 9.881 -38.381 -4.145 1.00 69.12 633 ALA A C 1
ATOM 4933 O O . ALA A 1 633 ? 8.873 -38.938 -4.580 1.00 69.12 633 ALA A O 1
ATOM 4934 N N . GLN A 1 634 ? 9.898 -37.726 -2.977 1.00 76.38 634 GLN A N 1
ATOM 4935 C CA . GLN A 1 634 ? 8.731 -37.607 -2.094 1.00 76.38 634 GLN A CA 1
ATOM 4936 C C . GLN A 1 634 ? 7.662 -36.663 -2.665 1.00 76.38 634 GLN A C 1
ATOM 4938 O O . GLN A 1 634 ? 6.476 -36.950 -2.541 1.00 76.38 634 GLN A O 1
ATOM 4943 N N . PHE A 1 635 ? 8.069 -35.591 -3.353 1.00 77.31 635 PHE A N 1
ATOM 4944 C CA . PHE A 1 635 ? 7.156 -34.589 -3.928 1.00 77.31 635 PHE A CA 1
ATOM 4945 C C . PHE A 1 635 ? 6.729 -34.882 -5.373 1.00 77.31 635 PHE A C 1
ATOM 4947 O O . PHE A 1 635 ? 5.942 -34.136 -5.952 1.00 77.31 635 PHE A O 1
ATOM 4954 N N . TRP A 1 636 ? 7.232 -35.958 -5.985 1.00 83.50 636 TRP A N 1
ATOM 4955 C CA . TRP A 1 636 ? 6.957 -36.268 -7.392 1.00 83.50 636 TRP A CA 1
ATOM 4956 C C . TRP A 1 636 ? 5.462 -36.479 -7.677 1.00 83.50 636 TRP A C 1
ATOM 4958 O O . TRP A 1 636 ? 4.959 -36.041 -8.709 1.00 83.50 636 TRP A O 1
ATOM 4968 N N . GLY A 1 637 ? 4.738 -37.112 -6.747 1.00 83.50 637 GLY A N 1
ATOM 4969 C CA . GLY A 1 637 ? 3.288 -37.300 -6.860 1.00 83.50 637 GLY A CA 1
ATOM 4970 C C . GLY A 1 637 ? 2.526 -35.973 -6.894 1.00 83.50 637 GLY A C 1
ATOM 4971 O O . GLY A 1 637 ? 1.707 -35.761 -7.789 1.00 83.50 637 GLY A O 1
ATOM 4972 N N . ASP A 1 638 ? 2.859 -35.060 -5.979 1.00 82.06 638 ASP A N 1
ATOM 4973 C CA . ASP A 1 638 ? 2.265 -33.720 -5.918 1.00 82.06 638 ASP A CA 1
ATOM 4974 C C . ASP A 1 638 ? 2.601 -32.911 -7.180 1.00 82.06 638 ASP A C 1
ATOM 4976 O O . ASP A 1 638 ? 1.724 -32.289 -7.780 1.00 82.06 638 ASP A O 1
ATOM 4980 N N . PHE A 1 639 ? 3.851 -32.992 -7.650 1.00 82.50 639 PHE A N 1
ATOM 4981 C CA . PHE A 1 639 ? 4.290 -32.369 -8.899 1.00 82.50 639 PHE A CA 1
ATOM 4982 C C . PHE A 1 639 ? 3.468 -32.844 -10.106 1.00 82.50 639 PHE A C 1
ATOM 4984 O O . PHE A 1 639 ? 2.997 -32.021 -10.898 1.00 82.50 639 PHE A O 1
ATOM 4991 N N . LEU A 1 640 ? 3.259 -34.157 -10.252 1.00 85.69 640 LEU A N 1
ATOM 4992 C CA . LEU A 1 640 ? 2.436 -34.704 -11.334 1.00 85.69 640 LEU A CA 1
ATOM 4993 C C . LEU A 1 640 ? 0.983 -34.244 -11.224 1.00 85.69 640 LEU A C 1
ATOM 4995 O O . LEU A 1 640 ? 0.380 -33.898 -12.238 1.00 85.69 640 LEU A O 1
ATOM 4999 N N . GLN A 1 641 ? 0.426 -34.187 -10.012 1.00 85.31 641 GLN A N 1
ATOM 5000 C CA . GLN A 1 641 ? -0.929 -33.691 -9.796 1.00 85.31 641 GLN A CA 1
ATOM 5001 C C . GLN A 1 641 ? -1.068 -32.215 -10.200 1.00 85.31 641 GLN A C 1
ATOM 5003 O O . GLN A 1 641 ? -1.997 -31.880 -10.940 1.00 85.31 641 GLN A O 1
ATOM 5008 N N . CYS A 1 642 ? -0.147 -31.343 -9.778 1.00 82.44 642 CYS A N 1
ATOM 5009 C CA . CYS A 1 642 ? -0.134 -29.933 -10.181 1.00 82.44 642 CYS A CA 1
ATOM 5010 C C . CYS A 1 642 ? -0.012 -29.789 -11.702 1.00 82.44 642 CYS A C 1
ATOM 5012 O O . CYS A 1 642 ? -0.759 -29.037 -12.329 1.00 82.44 642 CYS A O 1
ATOM 5014 N N . THR A 1 643 ? 0.889 -30.560 -12.310 1.00 84.62 643 THR A N 1
ATOM 5015 C CA . THR A 1 643 ? 1.139 -30.524 -13.752 1.00 84.62 643 THR A CA 1
ATOM 5016 C C . THR A 1 643 ? -0.078 -30.993 -14.546 1.00 84.62 643 THR A C 1
ATOM 5018 O O . THR A 1 643 ? -0.449 -30.370 -15.540 1.00 84.62 643 THR A O 1
ATOM 5021 N N . ARG A 1 644 ? -0.759 -32.045 -14.081 1.00 86.81 644 ARG A N 1
ATOM 5022 C CA . ARG A 1 644 ? -1.998 -32.537 -14.687 1.00 86.81 644 ARG A CA 1
ATOM 5023 C C . ARG A 1 644 ? -3.085 -31.459 -14.660 1.00 86.81 644 ARG A C 1
ATOM 5025 O O . ARG A 1 644 ? -3.707 -31.202 -15.691 1.00 86.81 644 ARG A O 1
ATOM 5032 N N . SER A 1 645 ? -3.278 -30.797 -13.519 1.00 87.44 645 SER A N 1
ATOM 5033 C CA . SER A 1 645 ? -4.230 -29.684 -13.393 1.00 87.44 645 SER A CA 1
ATOM 5034 C C . SER A 1 645 ? -3.878 -28.518 -14.322 1.00 87.44 645 SER A C 1
ATOM 5036 O O . SER A 1 645 ? -4.761 -27.985 -14.987 1.00 87.44 645 SER A O 1
ATOM 5038 N N . ALA A 1 646 ? -2.592 -28.171 -14.433 1.00 87.06 646 ALA A N 1
ATOM 5039 C CA . ALA A 1 646 ? -2.100 -27.106 -15.304 1.00 87.06 646 ALA A CA 1
ATOM 5040 C C . ALA A 1 646 ? -2.289 -27.405 -16.804 1.00 87.06 646 ALA A C 1
ATOM 5042 O O . ALA A 1 646 ? -2.663 -26.527 -17.574 1.00 87.06 646 ALA A O 1
ATOM 5043 N N . VAL A 1 647 ? -2.039 -28.641 -17.244 1.00 87.38 647 VAL A N 1
ATOM 5044 C CA . VAL A 1 647 ? -2.140 -29.037 -18.662 1.00 87.38 647 VAL A CA 1
ATOM 5045 C C . VAL A 1 647 ? -3.593 -29.111 -19.136 1.00 87.38 647 VAL A C 1
ATOM 5047 O O . VAL A 1 647 ? -3.883 -28.775 -20.286 1.00 87.38 647 VAL A O 1
ATOM 5050 N N . HIS A 1 648 ? -4.507 -29.546 -18.265 1.00 87.06 648 HIS A N 1
ATOM 5051 C CA . HIS A 1 648 ? -5.937 -29.643 -18.578 1.00 87.06 648 HIS A CA 1
ATOM 5052 C C . HIS A 1 648 ? -6.715 -28.343 -18.353 1.00 87.06 648 HIS A C 1
ATOM 5054 O O . HIS A 1 648 ? -7.925 -28.305 -18.600 1.00 87.06 648 HIS A O 1
ATOM 5060 N N . ASP A 1 649 ? -6.027 -27.289 -17.925 1.00 89.31 649 ASP A N 1
ATOM 5061 C CA . ASP A 1 649 ? -6.610 -25.982 -17.684 1.00 89.31 649 ASP A CA 1
ATOM 5062 C C . ASP A 1 649 ? -7.191 -25.364 -18.970 1.00 89.31 649 ASP A C 1
ATOM 5064 O O . ASP A 1 649 ? -6.824 -25.690 -20.109 1.00 89.31 649 ASP A O 1
ATOM 5068 N N . GLN A 1 650 ? -8.142 -24.455 -18.781 1.00 92.31 650 GLN A N 1
ATOM 5069 C CA . GLN A 1 650 ? -8.720 -23.662 -19.848 1.00 92.31 650 GLN A CA 1
ATOM 5070 C C . GLN A 1 650 ? -8.175 -22.237 -19.788 1.00 92.31 650 GLN A C 1
ATOM 5072 O O . GLN A 1 650 ? -8.622 -21.404 -19.002 1.00 92.31 650 GLN A O 1
ATOM 5077 N N . PHE A 1 651 ? -7.292 -21.930 -20.730 1.00 93.62 651 PHE A N 1
ATOM 5078 C CA . PHE A 1 651 ? -6.623 -20.642 -20.818 1.00 93.62 651 PHE A CA 1
ATOM 5079 C C . PHE A 1 651 ? -7.500 -19.616 -21.529 1.00 93.62 651 PHE A C 1
ATOM 5081 O O . PHE A 1 651 ? -7.961 -19.843 -22.652 1.00 93.62 651 PHE A O 1
ATOM 5088 N N . ARG A 1 652 ? -7.733 -18.471 -20.887 1.00 95.12 652 ARG A N 1
ATOM 5089 C CA . ARG A 1 652 ? -8.500 -17.342 -21.433 1.00 95.12 652 ARG A CA 1
ATOM 5090 C C . ARG A 1 652 ? -7.555 -16.185 -21.711 1.00 95.12 652 ARG A C 1
ATOM 5092 O O . ARG A 1 652 ? -6.697 -15.891 -20.887 1.00 95.12 652 ARG A O 1
ATOM 5099 N N . PHE A 1 653 ? -7.708 -15.535 -22.862 1.00 94.50 653 PHE A N 1
ATOM 5100 C CA . PHE A 1 653 ? -6.924 -14.347 -23.192 1.00 94.50 653 PHE A CA 1
ATOM 5101 C C . PHE A 1 653 ? -7.071 -13.310 -22.074 1.00 94.50 653 PHE A C 1
ATOM 5103 O O . PHE A 1 653 ? -8.193 -12.953 -21.708 1.00 94.50 653 PHE A O 1
ATOM 5110 N N . PHE A 1 654 ? -5.941 -12.838 -21.555 1.00 92.50 654 PHE A N 1
ATOM 5111 C CA . PHE A 1 654 ? -5.884 -11.855 -20.482 1.00 92.50 654 PHE A CA 1
ATOM 5112 C C . PHE A 1 654 ? -5.399 -10.508 -21.020 1.00 92.50 654 PHE A C 1
ATOM 5114 O O . PHE A 1 654 ? -6.154 -9.535 -21.037 1.00 92.50 654 PHE A O 1
ATOM 5121 N N . GLU A 1 655 ? -4.171 -10.451 -21.541 1.00 92.75 655 GLU A N 1
ATOM 5122 C CA . GLU A 1 655 ? -3.591 -9.214 -22.070 1.00 92.75 655 GLU A CA 1
ATOM 5123 C C . GLU A 1 655 ? -2.453 -9.455 -23.076 1.00 92.75 655 GLU A C 1
ATOM 5125 O O . GLU A 1 655 ? -1.994 -10.578 -23.279 1.00 92.75 655 GLU A O 1
ATOM 5130 N N . ILE A 1 656 ? -1.976 -8.375 -23.704 1.00 93.81 656 ILE A N 1
ATOM 5131 C CA . ILE A 1 656 ? -0.756 -8.365 -24.522 1.00 93.81 656 ILE A CA 1
ATOM 5132 C C . ILE A 1 656 ? 0.209 -7.363 -23.896 1.00 93.81 656 ILE A C 1
ATOM 5134 O O . ILE A 1 656 ? -0.105 -6.172 -23.827 1.00 93.81 656 ILE A O 1
ATOM 5138 N N . LYS A 1 657 ? 1.381 -7.846 -23.486 1.00 92.31 657 LYS A N 1
ATOM 5139 C CA . LYS A 1 657 ? 2.462 -7.045 -22.914 1.00 92.31 657 LYS A CA 1
ATOM 5140 C C . LYS A 1 657 ? 3.570 -6.823 -23.928 1.00 92.31 657 LYS A C 1
ATOM 5142 O O . LYS A 1 657 ? 3.982 -7.739 -24.648 1.00 92.31 657 LYS A O 1
ATOM 5147 N N . ARG A 1 658 ? 4.062 -5.592 -23.971 1.00 93.19 658 ARG A N 1
ATOM 5148 C CA . ARG A 1 658 ? 5.195 -5.189 -24.792 1.00 93.19 658 ARG A CA 1
ATOM 5149 C C . ARG A 1 658 ? 6.463 -5.210 -23.946 1.00 93.19 658 ARG A C 1
ATOM 5151 O O . ARG A 1 658 ? 6.526 -4.528 -22.931 1.00 93.19 658 ARG A O 1
ATOM 5158 N N . GLY A 1 659 ? 7.483 -5.906 -24.430 1.00 91.56 659 GLY A N 1
ATOM 5159 C CA . GLY A 1 659 ? 8.827 -5.911 -23.860 1.00 91.56 659 GLY A CA 1
ATOM 5160 C C . GLY A 1 659 ? 9.892 -5.882 -24.956 1.00 91.56 659 GLY A C 1
ATOM 5161 O O . GLY A 1 659 ? 9.642 -5.438 -26.079 1.00 91.56 659 GLY A O 1
ATOM 5162 N N . ARG A 1 660 ? 11.083 -6.421 -24.658 1.00 89.69 660 ARG A N 1
ATOM 5163 C CA . ARG A 1 660 ? 12.088 -6.769 -25.691 1.00 89.69 660 ARG A CA 1
ATOM 5164 C C . ARG A 1 660 ? 11.622 -7.910 -26.604 1.00 89.69 660 ARG A C 1
ATOM 5166 O O . ARG A 1 660 ? 12.122 -8.070 -27.711 1.00 89.69 660 ARG A O 1
ATOM 5173 N N . LYS A 1 661 ? 10.653 -8.688 -26.124 1.00 93.31 661 LYS A N 1
ATOM 5174 C CA . LYS A 1 661 ? 9.779 -9.572 -26.893 1.00 93.31 661 LYS A CA 1
ATOM 5175 C C . LYS A 1 661 ? 8.346 -9.238 -26.497 1.00 93.31 661 LYS A C 1
ATOM 5177 O O . LYS A 1 661 ? 8.104 -8.816 -25.367 1.00 93.31 661 LYS A O 1
ATOM 5182 N N . TRP A 1 662 ? 7.409 -9.402 -27.415 1.00 95.12 662 TRP A N 1
ATOM 5183 C CA . TRP A 1 662 ? 5.992 -9.295 -27.099 1.00 95.12 662 TRP A CA 1
ATOM 5184 C C . TRP A 1 662 ? 5.518 -10.558 -26.397 1.00 95.12 662 TRP A C 1
ATOM 5186 O O . TRP A 1 662 ? 5.980 -11.649 -26.721 1.00 95.12 662 TRP A O 1
ATOM 5196 N N . ARG A 1 663 ? 4.588 -10.416 -25.457 1.00 95.56 663 ARG A N 1
ATOM 5197 C CA . ARG A 1 663 ? 4.002 -11.534 -24.722 1.00 95.56 663 ARG A CA 1
ATOM 5198 C C . ARG A 1 663 ? 2.486 -11.441 -24.759 1.00 95.56 663 ARG A C 1
ATOM 5200 O O . ARG A 1 663 ? 1.918 -10.476 -24.260 1.00 95.56 663 ARG A O 1
ATOM 5207 N N . VAL A 1 664 ? 1.830 -12.453 -25.310 1.00 96.25 664 VAL A N 1
ATOM 5208 C CA . VAL A 1 664 ? 0.381 -12.637 -25.168 1.00 96.25 664 VAL A CA 1
ATOM 5209 C C . VAL A 1 664 ? 0.147 -13.520 -23.958 1.00 96.25 664 VAL A C 1
ATOM 5211 O O . VAL A 1 664 ? 0.673 -14.629 -23.891 1.00 96.25 664 VAL A O 1
ATOM 5214 N N . VAL A 1 665 ? -0.604 -13.008 -22.995 1.00 95.38 665 VAL A N 1
ATOM 5215 C CA . VAL A 1 665 ? -0.848 -13.643 -21.705 1.00 95.38 665 VAL A CA 1
ATOM 5216 C C . VAL A 1 665 ? -2.229 -14.274 -21.726 1.00 95.38 665 VAL A C 1
ATOM 5218 O O . VAL A 1 665 ? -3.223 -13.598 -21.999 1.00 95.38 665 VAL A O 1
ATOM 5221 N N . TYR A 1 666 ? -2.285 -15.557 -21.395 1.00 95.38 666 TYR A N 1
ATOM 5222 C CA . TYR A 1 666 ? -3.519 -16.259 -21.100 1.00 95.38 666 TYR A CA 1
ATOM 5223 C C . TYR A 1 666 ? -3.520 -16.737 -19.658 1.00 95.38 666 TYR A C 1
ATOM 5225 O O . TYR A 1 666 ? -2.509 -17.245 -19.165 1.00 95.38 666 TYR A O 1
ATOM 5233 N N . ASP A 1 667 ? -4.678 -16.619 -19.022 1.00 93.44 667 ASP A N 1
ATOM 5234 C CA . ASP A 1 667 ? -4.871 -16.988 -17.631 1.00 93.44 667 ASP A CA 1
ATOM 5235 C C . ASP A 1 667 ? -5.816 -18.179 -17.480 1.00 93.44 667 ASP A C 1
ATOM 5237 O O . ASP A 1 667 ? -6.836 -18.273 -18.175 1.00 93.44 667 ASP A O 1
ATOM 5241 N N . GLY A 1 668 ? -5.442 -19.089 -16.590 1.00 91.50 668 GLY A N 1
ATOM 5242 C CA . GLY A 1 668 ? -6.191 -20.275 -16.204 1.00 91.50 668 GLY A CA 1
ATOM 5243 C C . GLY A 1 668 ? -6.293 -20.390 -14.681 1.00 91.50 668 GLY A C 1
ATOM 5244 O O . GLY A 1 668 ? -5.674 -19.625 -13.933 1.00 91.50 668 GLY A O 1
ATOM 5245 N N . ASP A 1 669 ? -7.099 -21.345 -14.227 1.00 87.50 669 ASP A N 1
ATOM 5246 C CA . ASP A 1 669 ? -7.392 -21.539 -12.803 1.00 87.50 669 ASP A CA 1
ATOM 5247 C C . ASP A 1 669 ? -6.187 -22.152 -12.055 1.00 87.50 669 ASP A C 1
ATOM 5249 O O . ASP A 1 669 ? -5.989 -21.919 -10.861 1.00 87.50 669 ASP A O 1
ATOM 5253 N N . HIS A 1 670 ? -5.346 -22.902 -12.771 1.00 86.94 670 HIS A N 1
ATOM 5254 C CA . HIS A 1 670 ? -4.197 -23.647 -12.256 1.00 86.94 670 HIS A CA 1
ATOM 5255 C C . HIS A 1 670 ? -2.888 -23.335 -12.987 1.00 86.94 670 HIS A C 1
ATOM 5257 O O . HIS A 1 670 ? -1.835 -23.824 -12.582 1.00 86.94 670 HIS A O 1
ATOM 5263 N N . ALA A 1 671 ? -2.912 -22.546 -14.060 1.00 90.81 671 ALA A N 1
ATOM 5264 C CA . ALA A 1 671 ? -1.717 -22.190 -14.811 1.00 90.81 671 ALA A CA 1
ATOM 5265 C C . ALA A 1 671 ? -1.858 -20.869 -15.577 1.00 90.81 671 ALA A C 1
ATOM 5267 O O . ALA A 1 671 ? -2.948 -20.347 -15.795 1.00 90.81 671 ALA A O 1
ATOM 5268 N N . SER A 1 672 ? -0.731 -20.348 -16.053 1.00 92.88 672 SER A N 1
ATOM 5269 C CA . SER A 1 672 ? -0.676 -19.265 -17.033 1.00 92.88 672 SER A CA 1
ATOM 5270 C C . SER A 1 672 ? 0.059 -19.726 -18.287 1.00 92.88 672 SER A C 1
ATOM 5272 O O . SER A 1 672 ? 1.079 -20.410 -18.206 1.00 92.88 672 SER A O 1
ATOM 5274 N N . LEU A 1 673 ? -0.445 -19.330 -19.454 1.00 95.06 673 LEU A N 1
ATOM 5275 C CA . LEU A 1 673 ? 0.123 -19.683 -20.753 1.00 95.06 673 LEU A CA 1
ATOM 5276 C C . LEU A 1 673 ? 0.540 -18.411 -21.489 1.00 95.06 673 LEU A C 1
ATOM 5278 O O . LEU A 1 673 ? -0.276 -17.517 -21.708 1.00 95.06 673 LEU A O 1
ATOM 5282 N N . PHE A 1 674 ? 1.807 -18.325 -21.887 1.00 95.94 674 PHE A N 1
ATOM 5283 C CA . PHE A 1 674 ? 2.368 -17.166 -22.573 1.00 95.94 674 PHE A CA 1
ATOM 5284 C C . PHE A 1 674 ? 2.781 -17.524 -24.001 1.00 95.94 674 PHE A C 1
ATOM 5286 O O . PHE A 1 674 ? 3.510 -18.490 -24.208 1.00 95.94 674 PHE A O 1
ATOM 5293 N N . LEU A 1 675 ? 2.373 -16.716 -24.978 1.00 95.88 675 LEU A N 1
ATOM 5294 C CA . LEU A 1 675 ? 2.947 -16.722 -26.325 1.00 95.88 675 LEU A CA 1
ATOM 5295 C C . LEU A 1 675 ? 3.948 -15.575 -26.430 1.00 95.88 675 LEU A C 1
ATOM 5297 O O . LEU A 1 675 ? 3.555 -14.408 -26.445 1.00 95.88 675 LEU A O 1
ATOM 5301 N N . GLU A 1 676 ? 5.234 -15.899 -26.502 1.00 96.06 676 GLU A N 1
ATOM 5302 C CA . GLU A 1 676 ? 6.289 -14.917 -26.728 1.00 96.06 676 GLU A CA 1
ATOM 5303 C C . GLU A 1 676 ? 6.586 -14.772 -28.219 1.00 96.06 676 GLU A C 1
ATOM 5305 O O . GLU A 1 676 ? 6.841 -15.756 -28.910 1.00 96.06 676 GLU A O 1
ATOM 5310 N N . ILE A 1 677 ? 6.585 -13.531 -28.700 1.00 95.19 677 ILE A N 1
ATOM 5311 C CA . ILE A 1 677 ? 6.841 -13.156 -30.090 1.00 95.19 677 ILE A CA 1
ATOM 5312 C C . ILE A 1 677 ? 8.017 -12.178 -30.087 1.00 95.19 677 ILE A C 1
ATOM 5314 O O . ILE A 1 677 ? 7.884 -11.007 -29.724 1.00 95.19 677 ILE A O 1
ATOM 5318 N N . GLY A 1 678 ? 9.195 -12.674 -30.444 1.00 89.69 678 GLY A N 1
ATOM 5319 C CA . GLY A 1 678 ? 10.415 -11.886 -30.582 1.00 89.69 678 GLY A CA 1
ATOM 5320 C C . GLY A 1 678 ? 10.913 -11.834 -32.027 1.00 89.69 678 GLY A C 1
ATOM 5321 O O . GLY A 1 678 ? 10.400 -12.558 -32.880 1.00 89.69 678 GLY A O 1
ATOM 5322 N N . PRO A 1 679 ? 11.949 -11.021 -32.300 1.00 80.31 679 PRO A N 1
ATOM 5323 C CA . PRO A 1 679 ? 12.602 -10.998 -33.610 1.00 80.31 679 PRO A CA 1
ATOM 5324 C C . PRO A 1 679 ? 13.168 -12.376 -33.993 1.00 80.31 679 PRO A C 1
ATOM 5326 O O . PRO A 1 679 ? 13.053 -12.800 -35.140 1.00 80.31 679 PRO A O 1
ATOM 5329 N N . ASP A 1 680 ? 13.710 -13.110 -33.016 1.00 85.50 680 ASP A N 1
ATOM 5330 C CA . ASP A 1 680 ? 14.410 -14.373 -33.269 1.00 85.50 680 ASP A CA 1
ATOM 5331 C C . ASP A 1 680 ? 13.468 -15.591 -33.217 1.00 85.50 680 ASP A C 1
ATOM 5333 O O . ASP A 1 680 ? 13.576 -16.524 -34.019 1.00 85.50 680 ASP A O 1
ATOM 5337 N N . SER A 1 681 ? 12.492 -15.593 -32.303 1.00 91.19 681 SER A N 1
ATOM 5338 C CA . SER A 1 681 ? 11.662 -16.767 -32.004 1.00 91.19 681 SER A CA 1
ATOM 5339 C C . SER A 1 681 ? 10.200 -16.435 -31.703 1.00 91.19 681 SER A C 1
ATOM 5341 O O . SER A 1 681 ? 9.876 -15.346 -31.232 1.00 91.19 681 SER A O 1
ATOM 5343 N N . ILE A 1 682 ? 9.328 -17.414 -31.962 1.00 94.06 682 ILE A N 1
ATOM 5344 C CA . ILE A 1 682 ? 7.942 -17.456 -31.485 1.00 94.06 682 ILE A CA 1
ATOM 5345 C C . ILE A 1 682 ? 7.809 -18.735 -30.659 1.00 94.06 682 ILE A C 1
ATOM 5347 O O . ILE A 1 682 ? 8.127 -19.809 -31.168 1.00 94.06 682 ILE A O 1
ATOM 5351 N N . GLN A 1 683 ? 7.395 -18.631 -29.396 1.00 94.88 683 GLN A N 1
ATOM 5352 C CA . GLN A 1 683 ? 7.342 -19.780 -28.486 1.00 94.88 683 GLN A CA 1
ATOM 5353 C C . GLN A 1 683 ? 6.175 -19.700 -27.503 1.00 94.88 683 GLN A C 1
ATOM 5355 O O . GLN A 1 683 ? 5.785 -18.613 -27.082 1.00 94.88 683 GLN A O 1
ATOM 5360 N N . TRP A 1 684 ? 5.658 -20.864 -27.115 1.00 93.50 684 TRP A N 1
ATOM 5361 C CA . TRP A 1 684 ? 4.669 -21.007 -26.049 1.00 93.50 684 TRP A CA 1
ATOM 5362 C C . TRP A 1 684 ? 5.354 -21.441 -24.755 1.00 93.50 684 TRP A C 1
ATOM 5364 O O . TRP A 1 684 ? 6.172 -22.359 -24.769 1.00 93.50 684 TRP A O 1
ATOM 5374 N N . LEU A 1 685 ? 5.008 -20.798 -23.643 1.00 93.69 685 LEU A N 1
ATOM 5375 C CA . LEU A 1 685 ? 5.543 -21.074 -22.313 1.00 93.69 685 LEU A CA 1
ATOM 5376 C C . LEU A 1 685 ? 4.380 -21.309 -21.344 1.00 93.69 685 LEU A C 1
ATOM 5378 O O . LEU A 1 685 ? 3.520 -20.442 -21.197 1.00 93.69 685 LEU A O 1
ATOM 5382 N N . LEU A 1 686 ? 4.350 -22.472 -20.695 1.00 90.56 686 LEU A N 1
ATOM 5383 C CA . LEU A 1 686 ? 3.339 -22.843 -19.703 1.00 90.56 686 LEU A CA 1
ATOM 5384 C C . LEU A 1 686 ? 3.938 -22.762 -18.295 1.00 90.56 686 LEU A C 1
ATOM 5386 O O . LEU A 1 686 ? 4.985 -23.352 -18.037 1.00 90.56 686 LEU A O 1
ATOM 5390 N N . TYR A 1 687 ? 3.248 -22.075 -17.389 1.00 90.00 687 TYR A N 1
ATOM 5391 C CA . TYR A 1 687 ? 3.634 -21.917 -15.988 1.00 90.00 687 TYR A CA 1
ATOM 5392 C C . TYR A 1 687 ? 2.518 -22.445 -15.085 1.00 90.00 687 TYR A C 1
ATOM 5394 O O . TYR A 1 687 ? 1.430 -21.874 -15.066 1.00 90.00 687 TYR A O 1
ATOM 5402 N N . GLY A 1 688 ? 2.770 -23.525 -14.342 1.00 83.88 688 GLY A N 1
ATOM 5403 C CA . GLY A 1 688 ? 1.828 -24.039 -13.342 1.00 83.88 688 GLY A CA 1
ATOM 5404 C C . GLY A 1 688 ? 1.764 -23.146 -12.098 1.00 83.88 688 GLY A C 1
ATOM 5405 O O . GLY A 1 688 ? 2.772 -22.560 -11.701 1.00 83.88 688 GLY A O 1
ATOM 5406 N N . ARG A 1 689 ? 0.580 -23.042 -11.489 1.00 76.69 689 ARG A N 1
ATOM 5407 C CA . ARG A 1 689 ? 0.331 -22.405 -10.191 1.00 76.69 689 ARG A CA 1
ATOM 5408 C C . ARG A 1 689 ? -0.014 -23.486 -9.177 1.00 76.69 689 ARG A C 1
ATOM 5410 O O . ARG A 1 689 ? -0.854 -24.343 -9.448 1.00 76.69 689 ARG A O 1
ATOM 5417 N N . ASP A 1 690 ? 0.586 -23.413 -7.997 1.00 61.19 690 ASP A N 1
ATOM 5418 C CA . ASP A 1 690 ? 0.173 -24.278 -6.899 1.00 61.19 690 ASP A CA 1
ATOM 5419 C C . ASP A 1 690 ? -1.206 -23.855 -6.387 1.00 61.19 690 ASP A C 1
ATOM 5421 O O . ASP A 1 690 ? -1.513 -22.668 -6.249 1.00 61.19 690 ASP A O 1
ATOM 5425 N N . SER A 1 691 ? -2.047 -24.844 -6.084 1.00 49.34 691 SER A N 1
ATOM 5426 C CA . SER A 1 691 ? -3.286 -24.599 -5.355 1.00 49.34 691 SER A CA 1
ATOM 5427 C C . SER A 1 691 ? -2.933 -24.141 -3.933 1.00 49.34 691 SER A C 1
ATOM 5429 O O . SER A 1 691 ? -2.157 -24.832 -3.266 1.00 49.34 691 SER A O 1
ATOM 5431 N N . PRO A 1 692 ? -3.526 -23.050 -3.407 1.00 41.53 692 PRO A N 1
ATOM 5432 C CA . PRO A 1 692 ? -3.270 -22.570 -2.042 1.00 41.53 692 PRO A CA 1
ATOM 5433 C C . PRO A 1 692 ? -3.628 -23.596 -0.946 1.00 41.53 692 PRO A C 1
ATOM 5435 O O . PRO A 1 692 ? -3.328 -23.384 0.228 1.00 41.53 692 PRO A O 1
ATOM 5438 N N . TYR A 1 693 ? -4.249 -24.721 -1.316 1.00 36.75 693 TYR A N 1
ATOM 5439 C CA . TYR A 1 693 ? -4.620 -25.820 -0.426 1.00 36.75 693 TYR A CA 1
ATOM 5440 C C . TYR A 1 693 ? -3.604 -26.967 -0.368 1.00 36.75 693 TYR A C 1
ATOM 5442 O O . TYR A 1 693 ? -3.774 -27.867 0.458 1.00 36.75 693 TYR A O 1
ATOM 5450 N N . ILE A 1 694 ? -2.544 -26.953 -1.184 1.00 36.72 694 ILE A N 1
ATOM 5451 C CA . ILE A 1 694 ? -1.442 -27.909 -1.034 1.00 36.72 694 ILE A CA 1
ATOM 5452 C C . ILE A 1 694 ? -0.586 -27.416 0.130 1.00 36.72 694 ILE A C 1
ATOM 5454 O O . ILE A 1 694 ? 0.358 -26.641 -0.015 1.00 36.72 694 ILE A O 1
ATOM 5458 N N . ARG A 1 695 ? -0.966 -27.842 1.337 1.00 32.75 695 ARG A N 1
ATOM 5459 C CA . ARG A 1 695 ? -0.074 -27.788 2.490 1.00 32.75 695 ARG A CA 1
ATOM 5460 C C . ARG A 1 695 ? 1.151 -28.619 2.127 1.00 32.75 695 ARG A C 1
ATOM 5462 O O . ARG A 1 695 ? 1.080 -29.842 2.168 1.00 32.75 695 ARG A O 1
ATOM 5469 N N . ILE A 1 696 ? 2.276 -27.968 1.844 1.00 32.16 696 ILE A N 1
ATOM 5470 C CA . ILE A 1 696 ? 3.586 -28.604 2.003 1.00 32.16 696 ILE A CA 1
ATOM 5471 C C . ILE A 1 696 ? 3.770 -28.788 3.513 1.00 32.16 696 ILE A C 1
ATOM 5473 O O . ILE A 1 696 ? 4.372 -27.976 4.210 1.00 32.16 696 ILE A O 1
ATOM 5477 N N . SER A 1 697 ? 3.118 -29.809 4.061 1.00 27.91 697 SER A N 1
ATOM 5478 C CA . SER A 1 697 ? 3.256 -30.220 5.448 1.00 27.91 697 SER A CA 1
ATOM 5479 C C . SER A 1 697 ? 4.505 -31.079 5.570 1.00 27.91 697 SER A C 1
ATOM 5481 O O . SER A 1 697 ? 4.389 -32.292 5.685 1.00 27.91 697 SER A O 1
ATOM 5483 N N . ALA A 1 698 ? 5.675 -30.449 5.478 1.00 29.47 698 ALA A N 1
ATOM 5484 C CA . ALA A 1 698 ? 6.948 -30.932 6.014 1.00 29.47 698 ALA A CA 1
ATOM 5485 C C . ALA A 1 698 ? 8.070 -29.969 5.603 1.00 29.47 698 ALA A C 1
ATOM 5487 O O . ALA A 1 698 ? 8.645 -30.124 4.529 1.00 29.47 698 ALA A O 1
ATOM 5488 N N . LEU A 1 699 ? 8.377 -28.999 6.466 1.00 27.62 699 LEU A N 1
ATOM 5489 C CA . LEU A 1 699 ? 9.737 -28.517 6.721 1.00 27.62 699 LEU A CA 1
ATOM 5490 C C . LEU A 1 699 ? 9.838 -28.107 8.191 1.00 27.62 699 LEU A C 1
ATOM 5492 O O . LEU A 1 699 ? 8.960 -27.334 8.641 1.00 27.62 699 LEU A O 1
#

Organism: NCBI:txid126998

Secondary structure (DSSP, 8-state):
-----PPPPPPPPPPPPS--PPPPPPTT--HHHHHTSPPSS--SS-TTS-----HHHHHHHHHHHHHHTTHHHHHHHHTT--EEEEEES-SS-HHHHHHHHHHHTS-GGG---EEEEEEE---HHHHHHHHHHH--S-EES-GGGTTSSEEEBTTS-EEEPP---SEEEEE---TTT-TT-SS---GGG--HHHHHHHHHHHHHHHH--SEEEEEE-TTS-HHHHHHHHHHTTEEEEEEEEEGGGBTS-B--EEEEEEEEEHHHHHHTT-SS--STT---HHHHHHHHHHHT-B---S-GGGGSPPTT-HHHHHHHHHGGG-PPP----HHHHHHHHHHHHHTT--S--TTT-PPTT-------TTS-HHHHHHS-HHHHHHHHHHHHHHHHTTS-TTSS--EEETTS-GGG----GGGTT-BPPPPTT--EEETTTTEEPPHHHHHHTTT--GGG---SSS-HHHHHHHHHHPPPHHHHHHHHHHHHHH-GGGS---TT----------------TTSPPP------S--PPP-HHHHHHHHHHHS-SSGGGTTT---S-EEEETTT--EEETTTTTSS---EEEE-------HHHHHHHHHHHS-SEE---S--HHHHHTTGGG---HHHHHHHHHHHHHHHHHHT--EEEEEEEESSSEEEEEE-SSEEEEEEE-SS-EEEEEEE---TT------

Mean predicted aligned error: 11.15 Å

Nearest PDB structures (foldseek):
  7r77-assembly1_A  TM=8.843E-01  e=1.777E-51  Cryptococcus neoformans H99
  7t02-assembly1_A  TM=8.944E-01  e=1.388E-48  Cryptococcus neoformans H99
  7r76-assembly1_A  TM=8.832E-01  e=1.645E-47  Cryptococcus neoformans H99
  7r78-assembly1_A  TM=8.474E-01  e=3.758E-46  Cryptococcus neoformans H99
  2uz4-assembly1_A  TM=6.773E-01  e=8.660E-12  Haemophilus parahaemolyticus